Protein AF-A0A395XE67-F1 (afdb_monomer_lite)

pLDDT: mean 71.7, std 18.34, range [22.73, 94.5]

Radius of gyration: 36.81 Å; chains: 1; bounding box: 78×56×107 Å

Structure (mmCIF, N/CA/C/O backbone):
data_AF-A0A395XE67-F1
#
_entry.id   AF-A0A395XE67-F1
#
loop_
_atom_site.group_PDB
_atom_site.id
_atom_site.type_symbol
_atom_site.label_atom_id
_atom_site.label_alt_id
_atom_site.label_comp_id
_atom_site.label_asym_id
_atom_site.label_entity_id
_atom_site.label_seq_id
_atom_site.pdbx_PDB_ins_code
_atom_site.Cartn_x
_atom_site.Cartn_y
_atom_site.Cartn_z
_atom_site.occupancy
_atom_site.B_iso_or_equiv
_atom_site.auth_seq_id
_atom_site.auth_comp_id
_atom_site.auth_asym_id
_atom_site.auth_atom_id
_atom_site.pdbx_PDB_model_num
ATOM 1 N N . MET A 1 1 ? 38.435 -6.590 -16.230 1.00 45.06 1 MET A N 1
ATOM 2 C CA . MET A 1 1 ? 37.850 -7.464 -17.267 1.00 45.06 1 MET A CA 1
ATOM 3 C C . MET A 1 1 ? 38.836 -7.497 -18.420 1.00 45.06 1 MET A C 1
ATOM 5 O O . MET A 1 1 ? 39.313 -6.437 -18.797 1.00 45.06 1 MET A O 1
ATOM 9 N N . SER A 1 2 ? 39.250 -8.684 -18.856 1.00 51.12 2 SER A N 1
ATOM 10 C CA . SER A 1 2 ? 40.269 -8.878 -19.895 1.00 51.12 2 SER A CA 1
ATOM 11 C C . SER A 1 2 ? 39.584 -9.552 -21.072 1.00 51.12 2 SER A C 1
ATOM 13 O O . SER A 1 2 ? 39.486 -10.779 -21.085 1.00 51.12 2 SER A O 1
ATOM 15 N N . ARG A 1 3 ? 39.116 -8.755 -22.029 1.00 69.69 3 ARG A N 1
ATOM 16 C CA . ARG A 1 3 ? 38.586 -9.264 -23.291 1.00 69.69 3 ARG A CA 1
ATOM 17 C C . ARG A 1 3 ? 39.591 -9.066 -24.408 1.00 69.69 3 ARG A C 1
ATOM 19 O O . ARG A 1 3 ? 40.400 -8.139 -24.346 1.00 69.69 3 ARG A O 1
ATOM 26 N N . ARG A 1 4 ? 39.539 -9.929 -25.419 1.00 78.56 4 ARG A N 1
ATOM 27 C CA . ARG A 1 4 ? 40.284 -9.705 -26.662 1.00 78.56 4 ARG A CA 1
ATOM 28 C C . ARG A 1 4 ? 39.710 -8.502 -27.414 1.00 78.56 4 ARG A C 1
ATOM 30 O O . ARG A 1 4 ? 38.536 -8.176 -27.246 1.00 78.56 4 ARG A O 1
ATOM 37 N N . ASN A 1 5 ? 40.526 -7.895 -28.269 1.00 82.69 5 ASN A N 1
ATOM 38 C CA . ASN A 1 5 ? 40.037 -6.879 -29.194 1.00 82.69 5 ASN A CA 1
ATOM 39 C C . ASN A 1 5 ? 39.018 -7.483 -30.173 1.00 82.69 5 ASN A C 1
ATOM 41 O O . ASN A 1 5 ? 39.064 -8.684 -30.470 1.00 82.69 5 ASN A O 1
ATOM 45 N N . MET A 1 6 ? 38.133 -6.635 -30.689 1.00 86.88 6 MET A N 1
ATOM 46 C CA . MET A 1 6 ? 37.218 -7.009 -31.768 1.00 86.88 6 MET A CA 1
ATOM 47 C C . MET A 1 6 ? 37.968 -7.474 -33.029 1.00 86.88 6 MET A C 1
ATOM 49 O O . MET A 1 6 ? 39.047 -6.987 -33.360 1.00 86.88 6 MET A O 1
ATOM 53 N N . GLU A 1 7 ? 37.368 -8.403 -33.765 1.00 86.75 7 GLU A N 1
ATOM 54 C CA . GLU A 1 7 ? 37.865 -8.941 -35.031 1.00 86.75 7 GLU A CA 1
ATOM 55 C C . GLU A 1 7 ? 36.806 -8.807 -36.132 1.00 86.75 7 GLU A C 1
ATOM 57 O O . GLU A 1 7 ? 35.606 -8.748 -35.865 1.00 86.75 7 GLU A O 1
ATOM 62 N N . VAL A 1 8 ? 37.237 -8.781 -37.398 1.00 88.31 8 VAL A N 1
ATOM 63 C CA . VAL A 1 8 ? 36.301 -8.806 -38.532 1.00 88.31 8 VAL A CA 1
ATOM 64 C C . VAL A 1 8 ? 35.478 -10.094 -38.486 1.00 88.31 8 VAL A C 1
ATOM 66 O O . VAL A 1 8 ? 36.027 -11.192 -38.428 1.00 88.31 8 VAL A O 1
ATOM 69 N N . GLY A 1 9 ? 34.157 -9.951 -38.550 1.00 84.31 9 GLY A N 1
ATOM 70 C CA . GLY A 1 9 ? 33.191 -11.038 -38.424 1.00 84.31 9 GLY A CA 1
ATOM 71 C C . GLY A 1 9 ? 32.619 -11.211 -37.017 1.00 84.31 9 GLY A C 1
ATOM 72 O O . GLY A 1 9 ? 31.677 -11.989 -36.860 1.00 84.31 9 GLY A O 1
ATOM 73 N N . ASP A 1 10 ? 33.121 -10.486 -36.013 1.00 87.31 10 ASP A N 1
ATOM 74 C CA . ASP A 1 10 ? 32.510 -10.491 -34.685 1.00 87.31 10 ASP A CA 1
ATOM 75 C C . ASP A 1 10 ? 31.097 -9.907 -34.730 1.00 87.31 10 ASP A C 1
ATOM 77 O O . ASP A 1 10 ? 30.848 -8.862 -35.338 1.00 87.31 10 ASP A O 1
ATOM 81 N N . ILE A 1 11 ? 30.174 -10.587 -34.047 1.00 89.81 11 ILE A N 1
ATOM 82 C CA . ILE A 1 11 ? 28.819 -10.090 -33.821 1.00 89.81 11 ILE A CA 1
ATOM 83 C C . ILE A 1 11 ? 28.829 -9.321 -32.509 1.00 89.81 11 ILE A C 1
ATOM 85 O O . ILE A 1 11 ? 29.231 -9.857 -31.473 1.00 89.81 11 ILE A O 1
ATOM 89 N N . VAL A 1 12 ? 28.370 -8.077 -32.555 1.00 90.25 12 VAL A N 1
ATOM 90 C CA . VAL A 1 12 ? 28.472 -7.150 -31.435 1.00 90.25 12 VAL A CA 1
ATOM 91 C C . VAL A 1 12 ? 27.142 -6.489 -31.120 1.00 90.25 12 VAL A C 1
ATOM 93 O O . VAL A 1 12 ? 26.356 -6.176 -32.013 1.00 90.25 12 VAL A O 1
ATOM 96 N N . VAL A 1 13 ? 26.907 -6.248 -29.836 1.00 91.06 13 VAL A N 1
ATOM 97 C CA . VAL A 1 13 ? 25.896 -5.306 -29.365 1.00 91.06 13 VAL A CA 1
ATOM 98 C C . VAL A 1 13 ? 26.613 -4.040 -28.936 1.00 91.06 13 VAL A C 1
ATOM 100 O O . VAL A 1 13 ? 27.442 -4.072 -28.031 1.00 91.06 13 VAL A O 1
ATOM 103 N N . VAL A 1 14 ? 26.306 -2.942 -29.612 1.00 90.00 14 VAL A N 1
ATOM 104 C CA . VAL A 1 14 ? 26.722 -1.595 -29.239 1.00 90.00 14 VAL A CA 1
ATOM 105 C C . VAL A 1 14 ? 25.641 -1.033 -28.330 1.00 90.00 14 VAL A C 1
ATOM 107 O O . VAL A 1 14 ? 24.500 -0.893 -28.757 1.00 90.00 14 VAL A O 1
ATOM 110 N N . ASP A 1 15 ? 26.007 -0.734 -27.096 1.00 87.50 15 ASP A N 1
ATOM 111 C CA . ASP A 1 15 ? 25.196 -0.075 -26.085 1.00 87.50 15 ASP A CA 1
ATOM 112 C C . ASP A 1 15 ? 25.947 1.167 -25.586 1.00 87.50 15 ASP A C 1
ATOM 114 O O . ASP A 1 15 ? 26.699 1.129 -24.614 1.00 87.50 15 ASP A O 1
ATOM 118 N N . ASP A 1 16 ? 25.771 2.276 -26.298 1.00 81.25 16 ASP A N 1
ATOM 119 C CA . ASP A 1 16 ? 26.315 3.577 -25.917 1.00 81.25 16 ASP A CA 1
ATOM 120 C C . ASP A 1 16 ? 25.182 4.602 -25.727 1.00 81.25 16 ASP A C 1
ATOM 122 O O . ASP A 1 16 ? 24.024 4.371 -26.076 1.00 81.25 16 ASP A O 1
ATOM 126 N N . GLU A 1 17 ? 25.507 5.775 -25.195 1.00 77.25 17 GLU A N 1
ATOM 127 C CA . GLU A 1 17 ? 24.615 6.917 -24.977 1.00 77.25 17 GLU A CA 1
ATOM 128 C C . GLU A 1 17 ? 23.886 7.356 -26.255 1.00 77.25 17 GLU A C 1
ATOM 130 O O . GLU A 1 17 ? 22.791 7.904 -26.182 1.00 77.25 17 GLU A O 1
ATOM 135 N N . ARG A 1 18 ? 24.474 7.101 -27.432 1.00 80.50 18 ARG A N 1
ATOM 136 C CA . ARG A 1 18 ? 23.909 7.488 -28.733 1.00 80.50 18 ARG A CA 1
ATOM 137 C C . ARG A 1 18 ? 23.241 6.349 -29.485 1.00 80.50 18 ARG A C 1
ATOM 139 O O . ARG A 1 18 ? 22.340 6.609 -30.269 1.00 80.50 18 ARG A O 1
ATOM 146 N N . ILE A 1 19 ? 23.689 5.108 -29.315 1.00 86.62 19 ILE A N 1
ATOM 147 C CA . ILE A 1 19 ? 23.273 3.990 -30.168 1.00 86.62 19 ILE A CA 1
ATOM 148 C C . ILE A 1 19 ? 23.062 2.748 -29.310 1.00 86.62 19 ILE A C 1
ATOM 150 O O . ILE A 1 19 ? 23.942 2.370 -28.544 1.00 86.62 19 ILE A O 1
ATOM 154 N N . ASN A 1 20 ? 21.920 2.086 -29.505 1.00 90.38 20 ASN A N 1
ATOM 155 C CA . ASN A 1 20 ? 21.696 0.714 -29.062 1.00 90.38 20 ASN A CA 1
ATOM 156 C C . ASN A 1 20 ? 21.437 -0.170 -30.285 1.00 90.38 20 ASN A C 1
ATOM 158 O O . ASN A 1 20 ? 20.351 -0.118 -30.868 1.00 90.38 20 ASN A O 1
ATOM 162 N N . ALA A 1 21 ? 22.433 -0.943 -30.711 1.00 91.31 21 ALA A N 1
ATOM 163 C CA . ALA A 1 21 ? 22.383 -1.664 -31.976 1.00 91.31 21 ALA A CA 1
ATOM 164 C C . ALA A 1 21 ? 23.072 -3.025 -31.933 1.00 91.31 21 ALA A C 1
ATOM 166 O O . ALA A 1 21 ? 24.126 -3.201 -31.332 1.00 91.31 21 ALA A O 1
ATOM 167 N N . LEU A 1 22 ? 22.497 -3.973 -32.664 1.00 91.31 22 LEU A N 1
ATOM 168 C CA . LEU A 1 22 ? 23.138 -5.217 -33.054 1.00 91.31 22 LEU A CA 1
ATOM 169 C C . LEU A 1 22 ? 23.840 -4.998 -34.393 1.00 91.31 22 LEU A C 1
ATOM 171 O O . LEU A 1 22 ? 23.217 -4.554 -35.362 1.00 91.31 22 LEU A O 1
ATOM 175 N N . GLY A 1 23 ? 25.115 -5.357 -34.470 1.00 91.81 23 GLY A N 1
ATOM 176 C CA . GLY A 1 23 ? 25.904 -5.210 -35.681 1.00 91.81 23 GLY A CA 1
ATOM 177 C C . GLY A 1 23 ? 26.991 -6.260 -35.827 1.00 91.81 23 GLY A C 1
ATOM 178 O O . GLY A 1 23 ? 27.179 -7.127 -34.974 1.00 91.81 23 GLY A O 1
ATOM 179 N N . VAL A 1 24 ? 27.695 -6.181 -36.950 1.00 91.94 24 VAL A N 1
ATOM 180 C CA . VAL A 1 24 ? 28.805 -7.072 -37.289 1.00 91.94 24 VAL A CA 1
ATOM 181 C C . VAL A 1 24 ? 30.003 -6.227 -37.669 1.00 91.94 24 VAL A C 1
ATOM 183 O O . VAL A 1 24 ? 29.876 -5.277 -38.442 1.00 91.94 24 VAL A O 1
ATOM 186 N N . VAL A 1 25 ? 31.168 -6.569 -37.131 1.00 92.19 25 VAL A N 1
ATOM 187 C CA . VAL A 1 25 ? 32.419 -5.889 -37.464 1.00 92.19 25 VAL A CA 1
ATOM 188 C C . VAL A 1 25 ? 32.820 -6.275 -38.885 1.00 92.19 25 VAL A C 1
ATOM 190 O O . VAL A 1 25 ? 33.083 -7.441 -39.173 1.00 92.19 25 VAL A O 1
ATOM 193 N N . THR A 1 26 ? 32.870 -5.309 -39.795 1.00 92.88 26 THR A N 1
ATOM 194 C CA . THR A 1 26 ? 33.192 -5.538 -41.211 1.00 92.88 26 THR A CA 1
ATOM 195 C C . THR A 1 26 ? 34.610 -5.124 -41.572 1.00 92.88 26 THR A C 1
ATOM 197 O O . THR A 1 26 ? 35.145 -5.593 -42.572 1.00 92.88 26 THR A O 1
ATOM 200 N N . GLU A 1 27 ? 35.216 -4.223 -40.798 1.00 93.12 27 GLU A N 1
ATOM 201 C CA . GLU A 1 27 ? 36.515 -3.641 -41.128 1.00 93.12 27 GLU A CA 1
ATOM 202 C C . GLU A 1 27 ? 37.228 -3.100 -39.882 1.00 93.12 27 GLU A C 1
ATOM 204 O O . GLU A 1 27 ? 36.577 -2.686 -38.925 1.00 93.12 27 GLU A O 1
ATOM 209 N N . ILE A 1 28 ? 38.563 -3.068 -39.909 1.00 94.38 28 ILE A N 1
ATOM 210 C CA . ILE A 1 28 ? 39.411 -2.491 -38.857 1.00 94.38 28 ILE A CA 1
ATOM 211 C C . ILE A 1 28 ? 40.388 -1.524 -39.523 1.00 94.38 28 ILE A C 1
ATOM 213 O O . ILE A 1 28 ? 41.004 -1.867 -40.532 1.00 94.38 28 ILE A O 1
ATOM 217 N N . SER A 1 29 ? 40.530 -0.316 -38.983 1.00 91.75 29 SER A N 1
ATOM 218 C CA . SER A 1 29 ? 41.457 0.683 -39.516 1.00 91.75 29 SER A CA 1
ATOM 219 C C . SER A 1 29 ? 41.999 1.593 -38.417 1.00 91.75 29 SER A C 1
ATOM 221 O O . SER A 1 29 ? 41.288 1.973 -37.487 1.00 91.75 29 SER A O 1
ATOM 223 N N . GLY A 1 30 ? 43.274 1.957 -38.535 1.00 89.38 30 GLY A N 1
ATOM 224 C CA . GLY A 1 30 ? 43.915 2.989 -37.723 1.00 89.38 30 GLY A CA 1
ATOM 225 C C . GLY A 1 30 ? 44.144 4.297 -38.488 1.00 89.38 30 GLY A C 1
ATOM 226 O O . GLY A 1 30 ? 44.756 5.211 -37.942 1.00 89.38 30 GLY A O 1
ATOM 227 N N . GLU A 1 31 ? 43.687 4.399 -39.740 1.00 91.31 31 GLU A N 1
ATOM 228 C CA . GLU A 1 31 ? 43.880 5.576 -40.592 1.00 91.31 31 GLU A CA 1
ATOM 229 C C . GLU A 1 31 ? 42.840 6.669 -40.274 1.00 91.31 31 GLU A C 1
ATOM 231 O O . GLU A 1 31 ? 41.664 6.494 -40.606 1.00 91.31 31 GLU A O 1
ATOM 236 N N . PRO A 1 32 ? 43.238 7.831 -39.710 1.00 87.62 32 PRO A N 1
ATOM 237 C CA . PRO A 1 32 ? 42.283 8.840 -39.246 1.00 87.62 32 PRO A CA 1
ATOM 238 C C . PRO A 1 32 ? 41.363 9.379 -40.346 1.00 87.62 32 PRO A C 1
ATOM 240 O O . PRO A 1 32 ? 40.202 9.673 -40.077 1.00 87.62 32 PRO A O 1
ATOM 243 N N . GLY A 1 33 ? 41.867 9.492 -41.581 1.00 85.62 33 GLY A N 1
ATOM 244 C CA . GLY A 1 33 ? 41.098 9.989 -42.726 1.00 85.62 33 GLY A CA 1
ATOM 245 C C . GLY A 1 33 ? 40.020 9.024 -43.221 1.00 85.62 33 GLY A C 1
ATOM 246 O O . GLY A 1 33 ? 39.072 9.455 -43.865 1.00 85.62 33 GLY A O 1
ATO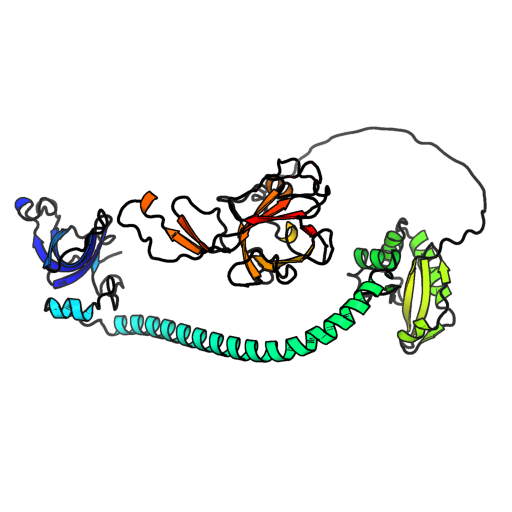M 247 N N . LYS A 1 34 ? 40.144 7.731 -42.904 1.00 89.38 34 LYS A N 1
ATOM 248 C CA . LYS A 1 34 ? 39.183 6.688 -43.281 1.00 89.38 34 LYS A CA 1
ATOM 249 C C . LYS A 1 34 ? 38.134 6.432 -42.199 1.00 89.38 34 LYS A C 1
ATOM 251 O O . LYS A 1 34 ? 37.053 5.940 -42.501 1.00 89.38 34 LYS A O 1
ATOM 256 N N . THR A 1 35 ? 38.474 6.734 -40.948 1.00 88.38 35 THR A N 1
ATOM 257 C CA . THR A 1 35 ? 37.678 6.404 -39.757 1.00 88.38 35 THR A CA 1
ATOM 258 C C . THR A 1 35 ? 37.010 7.624 -39.126 1.00 88.38 35 THR A C 1
ATOM 260 O O . THR A 1 35 ? 36.751 7.603 -37.926 1.00 88.38 35 THR A O 1
ATOM 263 N N . ASP A 1 36 ? 36.885 8.734 -39.854 1.00 84.88 36 ASP A N 1
ATOM 264 C CA . ASP A 1 36 ? 36.385 10.017 -39.334 1.00 84.88 36 ASP A CA 1
ATOM 265 C C . ASP A 1 36 ? 37.077 10.466 -38.026 1.00 84.88 36 ASP A C 1
ATOM 267 O O . ASP A 1 36 ? 36.472 11.037 -37.121 1.00 84.88 36 ASP A O 1
ATOM 271 N N . GLY A 1 37 ? 38.378 10.175 -37.900 1.00 85.44 37 GLY A N 1
ATOM 272 C CA . GLY A 1 37 ? 39.196 10.516 -36.731 1.00 85.44 37 GLY A CA 1
ATOM 273 C C . GLY A 1 37 ? 39.107 9.567 -35.525 1.00 85.44 37 GLY A C 1
ATOM 274 O O . GLY A 1 37 ? 39.816 9.797 -34.543 1.00 85.44 37 GLY A O 1
ATOM 275 N N . VAL A 1 38 ? 38.301 8.500 -35.580 1.00 86.44 38 VAL A N 1
ATOM 276 C CA . VAL A 1 38 ? 38.177 7.508 -34.489 1.00 86.44 38 VAL A CA 1
ATOM 277 C C . VAL A 1 38 ? 39.456 6.671 -34.334 1.00 86.44 38 VAL A C 1
ATOM 279 O O . VAL A 1 38 ? 39.944 6.460 -33.221 1.00 86.44 38 VAL A O 1
ATOM 282 N N . GLY A 1 39 ? 40.022 6.214 -35.452 1.00 88.25 39 GLY A N 1
ATOM 283 C CA . GLY A 1 39 ? 41.260 5.446 -35.521 1.00 88.25 39 GLY A CA 1
ATOM 284 C C . GLY A 1 39 ? 42.493 6.346 -35.587 1.00 88.25 39 GLY A C 1
ATOM 285 O O . GLY A 1 39 ? 42.485 7.414 -36.198 1.00 88.25 39 GLY A O 1
ATOM 286 N N . ASN A 1 40 ? 43.573 5.912 -34.939 1.00 88.06 40 ASN A N 1
ATOM 287 C CA . ASN A 1 40 ? 44.892 6.519 -35.042 1.00 88.06 40 ASN A CA 1
ATOM 288 C C . ASN A 1 40 ? 45.986 5.488 -34.716 1.00 88.06 40 ASN A C 1
ATOM 290 O O . ASN A 1 40 ? 46.384 5.331 -33.557 1.00 88.06 40 ASN A O 1
ATOM 294 N N . GLU A 1 41 ? 46.502 4.825 -35.750 1.00 88.12 41 GLU A N 1
ATOM 295 C CA . GLU A 1 41 ? 47.534 3.786 -35.646 1.00 88.12 41 GLU A CA 1
ATOM 296 C C . GLU A 1 41 ? 48.802 4.303 -34.953 1.00 88.12 41 GLU A C 1
ATOM 298 O O . GLU A 1 41 ? 49.344 3.638 -34.073 1.00 88.12 41 GLU A O 1
ATOM 303 N N . SER A 1 42 ? 49.216 5.543 -35.245 1.00 83.62 42 SER A N 1
ATOM 304 C CA . SER A 1 42 ? 50.392 6.167 -34.615 1.00 83.62 42 SER A CA 1
ATOM 305 C C . SER A 1 42 ? 50.251 6.364 -33.098 1.00 83.62 42 SER A C 1
ATOM 307 O O . SER A 1 42 ? 51.247 6.538 -32.399 1.00 83.62 42 SER A O 1
ATOM 309 N N . LYS A 1 43 ? 49.016 6.315 -32.577 1.00 85.19 43 LYS A N 1
ATOM 310 C CA . LYS A 1 43 ? 48.688 6.359 -31.143 1.00 85.19 43 LYS A CA 1
ATOM 311 C C . LYS A 1 43 ? 48.220 5.002 -30.599 1.00 85.19 43 LYS A C 1
ATOM 313 O O . LYS A 1 43 ? 47.708 4.955 -29.483 1.00 85.19 43 LYS A O 1
ATOM 318 N N . GLY A 1 44 ? 48.341 3.926 -31.381 1.00 83.75 44 GLY A N 1
ATOM 319 C CA . GLY A 1 44 ? 47.861 2.589 -31.023 1.00 83.75 44 GLY A CA 1
ATOM 320 C C . GLY A 1 44 ? 46.336 2.477 -30.908 1.00 83.75 44 GLY A C 1
ATOM 321 O O . GLY A 1 44 ? 45.848 1.563 -30.249 1.00 83.75 44 GLY A O 1
ATOM 322 N N . LYS A 1 45 ? 45.575 3.407 -31.503 1.00 86.69 45 LYS A N 1
ATOM 323 C CA . LYS A 1 45 ? 44.107 3.409 -31.476 1.00 86.69 45 LYS A CA 1
ATOM 324 C C . LYS A 1 45 ? 43.555 2.817 -32.767 1.00 86.69 45 LYS A C 1
ATOM 326 O O . LYS A 1 45 ? 43.793 3.361 -33.842 1.00 86.69 45 LYS A O 1
ATOM 331 N N . TRP A 1 46 ? 42.771 1.755 -32.651 1.00 88.75 46 TRP A N 1
ATOM 332 C CA . TRP A 1 46 ? 42.093 1.115 -33.775 1.00 88.75 46 TRP A CA 1
ATOM 333 C C . TRP A 1 46 ? 40.598 1.422 -33.733 1.00 88.75 46 TRP A C 1
ATOM 335 O O . TRP A 1 46 ? 39.999 1.429 -32.656 1.00 88.75 46 TRP A O 1
ATOM 345 N N . ALA A 1 47 ? 40.015 1.690 -34.898 1.00 91.38 47 ALA A N 1
ATOM 346 C CA . ALA A 1 47 ? 38.577 1.816 -35.080 1.00 91.38 47 ALA A CA 1
ATOM 347 C C . ALA A 1 47 ? 38.036 0.608 -35.844 1.00 91.38 47 ALA A C 1
ATOM 349 O O . ALA A 1 47 ? 38.721 0.026 -36.688 1.00 91.38 47 ALA A O 1
ATOM 350 N N . TYR A 1 48 ? 36.786 0.277 -35.559 1.00 93.94 48 TYR A N 1
ATOM 351 C CA . TYR A 1 48 ? 36.089 -0.900 -36.045 1.00 93.94 48 TYR A CA 1
ATOM 352 C C . TYR A 1 48 ? 34.829 -0.437 -36.757 1.00 93.94 48 TYR A C 1
ATOM 354 O O . TYR A 1 48 ? 33.996 0.256 -36.172 1.00 93.94 48 TYR A O 1
ATOM 362 N N . ARG A 1 49 ? 34.707 -0.781 -38.036 1.00 94.19 49 ARG A N 1
ATOM 363 C CA . ARG A 1 49 ? 33.512 -0.489 -38.819 1.00 94.19 49 ARG A CA 1
ATOM 364 C C . ARG A 1 49 ? 32.474 -1.539 -38.489 1.00 94.19 49 ARG A C 1
ATOM 366 O O . ARG A 1 49 ? 32.709 -2.724 -38.720 1.00 94.19 49 ARG A O 1
ATOM 373 N N . ILE A 1 50 ? 31.349 -1.105 -37.950 1.00 93.19 50 ILE A N 1
ATOM 374 C CA . ILE A 1 50 ? 30.242 -1.973 -37.574 1.00 93.19 50 ILE A CA 1
ATOM 375 C C . ILE A 1 50 ? 29.106 -1.726 -38.552 1.00 93.19 50 ILE A C 1
ATOM 377 O O . ILE A 1 50 ? 28.638 -0.597 -38.673 1.00 93.19 50 ILE A O 1
ATOM 381 N N . ARG A 1 51 ? 28.668 -2.788 -39.233 1.00 92.56 51 ARG A N 1
ATOM 382 C CA . ARG A 1 51 ? 27.440 -2.792 -40.026 1.00 92.56 51 ARG A CA 1
ATOM 383 C C . ARG A 1 51 ? 26.273 -3.188 -39.140 1.00 92.56 51 ARG A C 1
ATOM 385 O O . ARG A 1 51 ? 26.259 -4.296 -38.600 1.00 92.56 51 ARG A O 1
ATOM 392 N N . PHE A 1 52 ? 25.291 -2.312 -39.012 1.00 92.19 52 PHE A N 1
ATOM 393 C CA . PHE A 1 52 ? 24.123 -2.536 -38.180 1.00 92.19 52 PHE A CA 1
ATOM 394 C C . PHE A 1 52 ? 23.119 -3.461 -38.867 1.00 92.19 52 PHE A C 1
ATOM 396 O O . PHE A 1 52 ? 22.755 -3.293 -40.030 1.00 92.19 52 PHE A O 1
ATOM 403 N N . LEU A 1 53 ? 22.665 -4.460 -38.117 1.00 88.94 53 LEU A N 1
ATOM 404 C CA . LEU A 1 53 ? 21.586 -5.366 -38.509 1.00 88.94 53 LEU A CA 1
ATOM 405 C C . LEU A 1 53 ? 20.237 -4.832 -38.021 1.00 88.94 53 LEU A C 1
ATOM 407 O O . LEU A 1 53 ? 19.210 -4.967 -38.682 1.00 88.94 53 LEU A O 1
ATOM 411 N N . CYS A 1 54 ? 20.239 -4.226 -36.842 1.00 86.69 54 CYS A N 1
ATOM 412 C CA . CYS A 1 54 ? 19.117 -3.474 -36.307 1.00 86.69 54 CYS A CA 1
ATOM 413 C C . CYS A 1 54 ? 19.607 -2.631 -35.137 1.00 86.69 54 CYS A C 1
ATOM 415 O O . CYS A 1 54 ? 20.458 -3.072 -34.364 1.00 86.69 54 CYS A O 1
ATOM 417 N N . GLY A 1 55 ? 19.027 -1.459 -34.947 1.00 87.81 55 GLY A N 1
ATOM 418 C CA . GLY A 1 55 ? 19.341 -0.638 -33.794 1.00 87.81 55 GLY A CA 1
ATOM 419 C C . GLY A 1 55 ? 18.430 0.562 -33.697 1.00 87.81 55 GLY A C 1
ATOM 420 O O . GLY A 1 55 ? 17.575 0.774 -34.553 1.00 87.81 55 GLY A O 1
ATOM 421 N N . ILE A 1 56 ? 18.641 1.338 -32.650 1.00 85.38 56 ILE A N 1
ATOM 422 C CA . ILE A 1 56 ? 18.025 2.640 -32.452 1.00 85.38 56 ILE A CA 1
ATOM 423 C C . ILE A 1 56 ? 19.119 3.654 -32.150 1.00 85.38 56 ILE A C 1
ATOM 425 O O . ILE A 1 56 ? 20.067 3.368 -31.411 1.00 85.38 56 ILE A O 1
ATOM 429 N N . ASN A 1 57 ? 18.972 4.843 -32.710 1.00 81.12 57 ASN A N 1
ATOM 430 C CA . ASN A 1 57 ? 19.641 6.022 -32.207 1.00 81.12 57 ASN A CA 1
ATOM 431 C C . ASN A 1 57 ? 18.880 6.482 -30.954 1.00 81.12 57 ASN A C 1
ATOM 433 O O . ASN A 1 57 ? 17.669 6.679 -30.977 1.00 81.12 57 ASN A O 1
ATOM 437 N N . ARG A 1 58 ? 19.580 6.582 -29.826 1.00 79.31 58 ARG A N 1
ATOM 438 C CA . ARG A 1 58 ? 18.998 6.953 -28.529 1.00 79.31 58 ARG A CA 1
ATOM 439 C C . ARG A 1 58 ? 18.705 8.443 -28.408 1.00 79.31 58 ARG A C 1
ATOM 441 O O . ARG A 1 58 ? 17.934 8.823 -27.538 1.00 79.31 58 ARG A O 1
ATOM 448 N N . VAL A 1 59 ? 19.321 9.270 -29.252 1.00 75.88 59 VAL A N 1
ATOM 449 C CA . VAL A 1 59 ? 19.164 10.729 -29.204 1.00 75.88 59 VAL A CA 1
ATOM 450 C C . VAL A 1 59 ? 17.817 11.163 -29.778 1.00 75.88 59 VAL A C 1
ATOM 452 O O . VAL A 1 59 ? 17.221 12.102 -29.271 1.00 75.88 59 VAL A O 1
ATOM 455 N N . ASP A 1 60 ? 17.350 10.493 -30.828 1.00 75.88 60 ASP A N 1
ATOM 456 C CA . ASP A 1 60 ? 16.136 10.852 -31.571 1.00 75.88 60 ASP A CA 1
ATOM 457 C C . ASP A 1 60 ? 15.135 9.688 -31.697 1.00 75.88 60 ASP A C 1
ATOM 459 O O . ASP A 1 60 ? 14.079 9.837 -32.308 1.00 75.88 60 ASP A O 1
ATOM 463 N N . GLY A 1 61 ? 15.456 8.515 -31.141 1.00 75.62 61 GLY A N 1
ATOM 464 C CA . GLY A 1 61 ? 14.623 7.315 -31.219 1.00 75.62 61 GLY A CA 1
ATOM 465 C C . GLY A 1 61 ? 14.576 6.663 -32.600 1.00 75.62 61 GLY A C 1
ATOM 466 O O . GLY A 1 61 ? 13.866 5.670 -32.775 1.00 75.62 61 GLY A O 1
ATOM 467 N N . ALA A 1 62 ? 15.300 7.195 -33.590 1.00 79.88 62 ALA A N 1
ATOM 468 C CA . ALA A 1 62 ? 15.210 6.721 -34.960 1.00 79.88 62 ALA A CA 1
ATOM 469 C C . ALA A 1 62 ? 15.776 5.302 -35.081 1.00 79.88 62 ALA A C 1
ATOM 471 O O . ALA A 1 62 ? 16.857 4.990 -34.573 1.00 79.88 62 ALA A O 1
ATOM 472 N N . LEU A 1 63 ? 15.056 4.430 -35.791 1.00 80.94 63 LEU A N 1
ATOM 473 C CA . LEU A 1 63 ? 15.576 3.112 -36.138 1.00 80.94 63 LEU A CA 1
ATOM 474 C C . LEU A 1 63 ? 16.799 3.276 -37.037 1.00 80.94 63 LEU A C 1
ATOM 476 O O . LEU A 1 63 ? 16.732 3.954 -38.059 1.00 80.94 63 LEU A O 1
ATOM 480 N N . LEU A 1 64 ? 17.888 2.604 -36.674 1.00 81.69 64 LEU A N 1
ATOM 481 C CA . LEU A 1 64 ? 19.062 2.489 -37.522 1.00 81.69 64 LEU A CA 1
ATOM 482 C C . LEU A 1 64 ? 18.727 1.553 -38.691 1.00 81.69 64 LEU A C 1
AT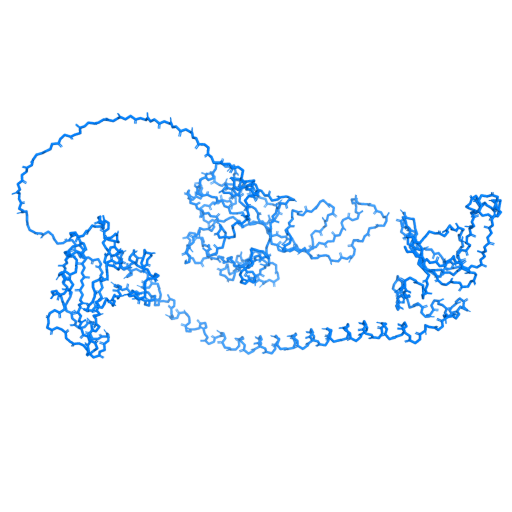OM 484 O O . LEU A 1 64 ? 18.383 0.384 -38.449 1.00 81.69 64 LEU A O 1
ATOM 488 N N . PRO A 1 65 ? 18.790 2.045 -39.940 1.00 76.75 65 PRO A N 1
ATOM 489 C CA . PRO A 1 65 ? 18.568 1.232 -41.121 1.00 76.75 65 PRO A CA 1
ATOM 490 C C . PRO A 1 65 ? 19.454 -0.013 -41.130 1.00 76.75 65 PRO A C 1
ATOM 492 O O . PRO A 1 65 ? 20.623 0.003 -40.743 1.00 76.75 65 PRO A O 1
ATOM 495 N N . TYR A 1 66 ? 18.888 -1.116 -41.614 1.00 81.94 66 TYR A N 1
ATOM 496 C CA . TYR A 1 66 ? 19.671 -2.314 -41.885 1.00 81.94 66 TYR A CA 1
ATOM 497 C C . TYR A 1 66 ? 20.747 -1.999 -42.930 1.00 81.94 66 TYR A C 1
ATOM 499 O O . TYR A 1 66 ? 20.430 -1.527 -44.023 1.00 81.94 66 TYR A O 1
ATOM 507 N N . GLY A 1 67 ? 21.998 -2.330 -42.619 1.00 82.12 67 GLY A N 1
ATOM 508 C CA . GLY A 1 67 ? 23.135 -2.112 -43.507 1.00 82.12 67 GLY A CA 1
ATOM 509 C C . GLY A 1 67 ? 23.858 -0.783 -43.305 1.00 82.12 67 GLY A C 1
ATOM 510 O O . GLY A 1 67 ? 24.901 -0.604 -43.930 1.00 82.12 67 GLY A O 1
ATOM 511 N N . ASP A 1 68 ? 23.369 0.098 -42.427 1.00 87.38 68 ASP A N 1
ATOM 512 C CA . ASP A 1 68 ? 24.105 1.300 -42.037 1.00 87.38 68 ASP A CA 1
ATOM 513 C C . ASP A 1 68 ? 25.416 0.932 -41.344 1.00 87.38 68 ASP A C 1
ATOM 515 O O . ASP A 1 68 ? 25.522 -0.096 -40.672 1.00 87.38 68 ASP A O 1
ATOM 519 N N . GLU A 1 69 ? 26.431 1.773 -41.516 1.00 90.69 69 GLU A N 1
ATOM 520 C CA . GLU A 1 69 ? 27.786 1.494 -41.053 1.00 90.69 69 GLU A CA 1
ATOM 521 C C . GLU A 1 69 ? 28.355 2.678 -40.275 1.00 90.69 69 GLU A C 1
ATOM 523 O O . GLU A 1 69 ? 28.227 3.827 -40.692 1.00 90.69 69 GLU A O 1
ATOM 528 N N . ALA A 1 70 ? 29.026 2.390 -39.160 1.00 89.75 70 ALA A N 1
ATOM 529 C CA . ALA A 1 70 ? 29.713 3.398 -38.357 1.00 89.75 70 ALA A CA 1
ATOM 530 C C . ALA A 1 70 ? 31.080 2.903 -37.880 1.00 89.75 70 ALA A C 1
ATOM 532 O O . ALA A 1 70 ? 31.255 1.721 -37.578 1.00 89.75 70 ALA A O 1
ATOM 533 N N . TRP A 1 71 ? 32.045 3.819 -37.786 1.00 92.50 71 TRP A N 1
ATOM 534 C CA . TRP A 1 71 ? 33.336 3.568 -37.151 1.00 92.50 71 TRP A CA 1
ATOM 535 C C . TRP A 1 71 ? 33.237 3.806 -35.648 1.00 92.50 71 TRP A C 1
ATOM 537 O O . TRP A 1 71 ? 32.913 4.909 -35.216 1.00 92.50 71 TRP A O 1
ATOM 547 N N . LEU A 1 72 ? 33.548 2.784 -34.855 1.00 90.62 72 LEU A N 1
ATOM 548 C CA . LEU A 1 72 ? 33.514 2.842 -33.395 1.00 90.62 72 LEU A CA 1
ATOM 549 C C . LEU A 1 72 ? 34.845 2.373 -32.801 1.00 90.62 72 LEU A C 1
ATOM 551 O O . LEU A 1 72 ? 35.573 1.579 -33.398 1.00 90.62 72 LEU A O 1
ATOM 555 N N . ASN A 1 73 ? 35.193 2.892 -31.628 1.00 89.19 73 ASN A N 1
ATOM 556 C CA . ASN A 1 73 ? 36.330 2.414 -30.850 1.00 89.19 73 ASN A CA 1
ATOM 557 C C . ASN A 1 73 ? 35.960 1.138 -30.089 1.00 89.19 73 ASN A C 1
ATOM 559 O O . ASN A 1 73 ? 34.804 0.922 -29.745 1.00 89.19 73 ASN A O 1
ATOM 563 N N . ASP A 1 74 ? 36.957 0.321 -29.769 1.00 84.19 74 ASP A N 1
ATOM 564 C CA . ASP A 1 74 ? 36.764 -0.837 -28.899 1.00 84.19 74 ASP A CA 1
ATOM 565 C C . ASP A 1 74 ? 36.681 -0.406 -27.432 1.00 84.19 74 ASP A C 1
ATOM 567 O O . ASP A 1 74 ? 37.697 -0.260 -26.752 1.00 84.19 74 ASP A O 1
ATOM 571 N N . ASP A 1 75 ? 35.456 -0.135 -26.974 1.00 85.12 75 ASP A N 1
ATOM 572 C CA . ASP A 1 75 ? 35.144 0.133 -25.572 1.00 85.12 75 ASP A CA 1
ATOM 573 C C . ASP A 1 75 ? 34.401 -1.067 -24.950 1.00 85.12 75 ASP A C 1
ATOM 575 O O . ASP A 1 75 ? 33.231 -1.299 -25.271 1.00 85.12 75 ASP A O 1
ATOM 579 N N . PRO A 1 76 ? 35.038 -1.829 -24.040 1.00 77.56 76 PRO A N 1
ATOM 580 C CA . PRO A 1 76 ? 34.422 -2.975 -23.367 1.00 77.56 76 PRO A CA 1
ATOM 581 C C . PRO A 1 76 ? 33.187 -2.645 -22.522 1.00 77.56 76 PRO A C 1
ATOM 583 O O . PRO A 1 76 ? 32.425 -3.552 -22.193 1.00 77.56 76 PRO A O 1
ATOM 586 N N . TRP A 1 77 ? 32.990 -1.379 -22.147 1.00 81.25 77 TRP A N 1
ATOM 587 C CA . TRP A 1 77 ? 31.820 -0.948 -21.379 1.00 81.25 77 TRP A CA 1
ATOM 588 C C . TRP A 1 77 ? 30.611 -0.643 -22.256 1.00 81.25 77 TRP A C 1
ATOM 590 O O . TRP A 1 77 ? 29.494 -0.650 -21.753 1.00 81.25 77 TRP A O 1
ATOM 600 N N . ARG A 1 78 ? 30.844 -0.372 -23.544 1.00 83.62 78 ARG A N 1
ATOM 601 C CA . ARG A 1 78 ? 29.821 0.083 -24.498 1.00 83.62 78 ARG A CA 1
ATOM 602 C C . ARG A 1 78 ? 29.594 -0.895 -25.638 1.00 83.62 78 ARG A C 1
ATOM 604 O O . ARG A 1 78 ? 28.642 -0.764 -26.391 1.00 83.62 78 ARG A O 1
ATOM 611 N N . ILE A 1 79 ? 30.490 -1.853 -25.832 1.00 87.38 79 ILE A N 1
ATOM 612 C CA . ILE A 1 79 ? 30.393 -2.831 -26.908 1.00 87.38 79 ILE A CA 1
ATOM 613 C C . ILE A 1 79 ? 30.533 -4.207 -26.292 1.00 87.38 79 ILE A C 1
ATOM 615 O O . ILE A 1 79 ? 31.507 -4.475 -25.597 1.00 87.38 79 ILE A O 1
ATOM 619 N N . HIS A 1 80 ? 29.613 -5.110 -26.597 1.00 86.88 80 HIS A N 1
ATOM 620 C CA . HIS A 1 80 ? 29.629 -6.494 -26.142 1.00 86.88 80 HIS A CA 1
ATOM 621 C C . HIS A 1 80 ? 29.765 -7.435 -27.337 1.00 86.88 80 HIS A C 1
ATOM 623 O O . HIS A 1 80 ? 28.986 -7.342 -28.280 1.00 86.88 80 HIS A O 1
ATOM 629 N N . VAL A 1 81 ? 30.740 -8.344 -27.301 1.00 85.44 81 VAL A N 1
ATOM 630 C CA . VAL A 1 81 ? 30.993 -9.319 -28.375 1.00 85.44 81 VAL A CA 1
ATOM 631 C C . VAL A 1 81 ? 30.307 -10.639 -28.023 1.00 85.44 81 VAL A C 1
ATOM 633 O O . VAL A 1 81 ? 30.450 -11.135 -26.905 1.00 85.44 81 VAL A O 1
ATOM 636 N N . ASP A 1 82 ? 29.546 -11.216 -28.955 1.00 82.75 82 ASP A N 1
ATOM 637 C CA . ASP A 1 82 ? 28.876 -12.504 -28.741 1.00 82.75 82 ASP A CA 1
ATOM 638 C C . ASP A 1 82 ? 29.888 -13.618 -28.441 1.00 82.75 82 ASP A C 1
ATOM 640 O O . ASP A 1 82 ? 30.790 -13.888 -29.233 1.00 82.75 82 ASP A O 1
ATOM 644 N N . GLY A 1 83 ? 29.712 -14.296 -27.304 1.00 71.00 83 GLY A N 1
ATOM 645 C CA . GLY A 1 83 ? 30.568 -15.403 -26.876 1.00 71.00 83 GLY A CA 1
ATOM 646 C C . GLY A 1 83 ? 31.815 -14.989 -26.089 1.00 71.00 83 GLY A C 1
ATOM 647 O O . GLY A 1 83 ? 32.528 -15.874 -25.614 1.00 71.00 83 GLY A O 1
ATOM 648 N N . GLU A 1 84 ? 32.047 -13.690 -25.892 1.00 74.69 84 GLU A N 1
ATOM 649 C CA . GLU A 1 84 ? 33.126 -13.133 -25.063 1.00 74.69 84 GLU A CA 1
ATOM 650 C C . GLU A 1 84 ? 32.565 -12.556 -23.752 1.00 74.69 84 GLU A C 1
ATOM 652 O O . GLU A 1 84 ? 31.381 -12.244 -23.657 1.00 74.69 84 GLU A O 1
ATOM 657 N N . ASP A 1 85 ? 33.391 -12.443 -22.707 1.00 63.62 85 ASP A N 1
ATOM 658 C CA . ASP A 1 85 ? 33.020 -11.871 -21.392 1.00 63.62 85 ASP A CA 1
ATOM 659 C C . ASP A 1 85 ? 31.747 -12.457 -20.737 1.00 63.62 85 ASP A C 1
ATOM 661 O O . ASP A 1 85 ? 31.098 -11.828 -19.902 1.00 63.62 85 ASP A O 1
ATOM 665 N N . GLY A 1 86 ? 31.354 -13.681 -21.107 1.00 64.56 86 GLY A N 1
ATOM 666 C CA . GLY A 1 86 ? 30.098 -14.289 -20.651 1.00 64.56 86 GLY A CA 1
ATOM 667 C C . GLY A 1 86 ? 28.838 -13.649 -21.250 1.00 64.56 86 GLY A C 1
ATOM 668 O O . GLY A 1 86 ? 27.725 -14.014 -20.855 1.00 64.56 86 GLY A O 1
ATOM 669 N N . PHE A 1 87 ? 28.999 -12.733 -22.207 1.00 70.69 87 PHE A N 1
ATOM 670 C CA . PHE A 1 87 ? 27.925 -12.170 -23.002 1.00 70.69 87 PHE A CA 1
ATOM 671 C C . PHE A 1 87 ? 27.503 -13.159 -24.090 1.00 70.69 87 PHE A C 1
ATOM 673 O O . PHE A 1 87 ? 28.312 -13.749 -24.804 1.00 70.69 87 PHE A O 1
ATOM 680 N N . SER A 1 88 ? 26.196 -13.347 -24.215 1.00 77.06 88 SER A N 1
ATOM 681 C CA . SER A 1 88 ? 25.594 -14.146 -25.274 1.00 77.06 88 SER A CA 1
ATOM 682 C C . SER A 1 88 ? 24.427 -13.371 -25.844 1.00 77.06 88 SER A C 1
ATOM 684 O O . SER A 1 88 ? 23.608 -12.868 -25.068 1.00 77.06 88 SER A O 1
ATOM 686 N N . LEU A 1 89 ? 24.311 -13.343 -27.167 1.00 77.94 89 LEU A N 1
ATOM 687 C CA . LEU A 1 89 ? 23.201 -12.664 -27.823 1.00 77.94 89 LEU A CA 1
ATOM 688 C C . LEU A 1 89 ? 21.839 -13.150 -27.305 1.00 77.94 89 LEU A C 1
ATOM 690 O O . LEU A 1 89 ? 21.655 -14.360 -27.095 1.00 77.94 89 LEU A O 1
ATOM 694 N N . PRO A 1 90 ? 20.877 -12.229 -27.122 1.00 74.38 90 PRO A N 1
ATOM 695 C CA . PRO A 1 90 ? 19.507 -12.588 -26.789 1.00 74.38 90 PRO A CA 1
ATOM 696 C C . PRO A 1 90 ? 18.827 -13.312 -27.964 1.00 74.38 90 PRO A C 1
ATOM 698 O O . PRO A 1 90 ? 19.276 -13.245 -29.104 1.00 74.38 90 PRO A O 1
ATOM 701 N N . GLU A 1 91 ? 17.714 -14.005 -27.698 1.00 71.62 91 GLU A N 1
ATOM 702 C CA . GLU A 1 91 ? 16.904 -14.637 -28.760 1.00 71.62 91 GLU A CA 1
ATOM 703 C C . GLU A 1 91 ? 16.239 -13.591 -29.668 1.00 71.62 91 GLU A C 1
ATOM 705 O O . GLU A 1 91 ? 16.079 -13.806 -30.871 1.00 71.62 91 GLU A O 1
ATOM 710 N N . SER A 1 92 ? 15.901 -12.436 -29.093 1.00 75.50 92 SER A N 1
ATOM 711 C CA . SER A 1 92 ? 15.336 -11.287 -29.789 1.00 75.50 92 SER A CA 1
ATOM 712 C C . SER A 1 92 ? 16.054 -9.999 -29.396 1.00 75.50 92 SER A C 1
ATOM 714 O O . SER A 1 92 ? 16.335 -9.793 -28.215 1.00 75.50 92 SER A O 1
ATOM 716 N N . PHE A 1 93 ? 16.278 -9.110 -30.358 1.00 79.12 93 PHE A N 1
ATOM 717 C CA . PHE A 1 93 ? 16.823 -7.771 -30.149 1.00 79.12 93 PHE A CA 1
ATOM 718 C C . PHE A 1 93 ? 15.857 -6.751 -30.759 1.00 79.12 93 PHE A C 1
ATOM 720 O O . PHE A 1 93 ? 15.462 -6.904 -31.915 1.00 79.12 93 PHE A O 1
ATOM 727 N N . LEU A 1 94 ? 15.413 -5.767 -29.965 1.00 79.56 94 LEU A N 1
ATOM 728 C CA . LEU A 1 94 ? 14.373 -4.796 -30.352 1.00 79.56 94 LEU A CA 1
ATOM 729 C C . LEU A 1 94 ? 13.128 -5.468 -30.978 1.00 79.56 94 LEU A C 1
ATOM 731 O O . LEU A 1 94 ? 12.630 -5.062 -32.023 1.00 79.56 94 LEU A O 1
ATOM 735 N N . GLY A 1 95 ? 12.670 -6.571 -30.373 1.00 73.75 95 GLY A N 1
ATOM 736 C CA . GLY A 1 95 ? 11.499 -7.330 -30.833 1.00 73.75 95 GLY A CA 1
ATOM 737 C C . GLY A 1 95 ? 11.713 -8.205 -32.079 1.00 73.75 95 GLY A C 1
ATOM 738 O O . GLY A 1 95 ? 10.811 -8.956 -32.444 1.00 73.75 95 GLY A O 1
ATOM 739 N N . ARG A 1 96 ? 12.892 -8.177 -32.718 1.00 73.31 96 ARG A N 1
ATOM 740 C CA . ARG A 1 96 ? 13.215 -9.009 -33.891 1.00 73.31 96 ARG A CA 1
ATOM 741 C C . ARG A 1 96 ? 14.065 -10.218 -33.508 1.00 73.31 96 ARG A C 1
ATOM 743 O O . ARG A 1 96 ? 14.955 -10.108 -32.671 1.00 73.31 96 ARG A O 1
ATOM 750 N N . ASN A 1 97 ? 13.811 -11.372 -34.127 1.00 77.75 97 ASN A N 1
ATOM 751 C CA . ASN A 1 97 ? 14.583 -12.592 -33.883 1.00 77.75 97 ASN A CA 1
ATOM 752 C C . ASN A 1 97 ? 16.031 -12.423 -34.374 1.00 77.75 97 ASN A C 1
ATOM 754 O O . ASN A 1 97 ? 16.267 -12.117 -35.544 1.00 77.75 97 ASN A O 1
ATOM 758 N N . VAL A 1 98 ? 17.001 -12.643 -33.485 1.00 80.56 98 VAL A N 1
ATOM 759 C CA . VAL A 1 98 ? 18.429 -12.457 -33.792 1.00 80.56 98 VAL A CA 1
ATOM 760 C C . VAL A 1 98 ? 18.925 -13.460 -34.835 1.00 80.56 98 VAL A C 1
ATOM 762 O O . VAL A 1 98 ? 19.749 -13.114 -35.674 1.00 80.56 98 VAL A O 1
ATOM 765 N N . THR A 1 99 ? 18.391 -14.682 -34.845 1.00 79.12 99 THR A N 1
ATOM 766 C CA . THR A 1 99 ? 18.762 -15.711 -35.832 1.00 79.12 99 THR A CA 1
ATOM 767 C C . THR A 1 99 ? 18.377 -15.279 -37.243 1.00 79.12 99 THR A C 1
ATOM 769 O O . THR A 1 99 ? 19.174 -15.423 -38.166 1.00 79.12 99 THR A O 1
ATOM 772 N N . ASP A 1 100 ? 17.191 -14.690 -37.400 1.00 77.62 100 ASP A N 1
ATOM 773 C CA . ASP A 1 100 ? 16.708 -14.210 -38.696 1.00 77.62 100 ASP A CA 1
ATOM 774 C C . ASP A 1 100 ? 17.517 -12.999 -39.178 1.00 77.62 100 ASP A C 1
ATOM 776 O O . ASP A 1 100 ? 17.846 -12.906 -40.358 1.00 77.62 100 ASP A O 1
ATOM 780 N N . LEU A 1 101 ? 17.895 -12.097 -38.266 1.00 83.00 101 LEU A N 1
ATOM 781 C CA . LEU A 1 101 ? 18.748 -10.938 -38.563 1.00 83.00 101 LEU A CA 1
ATOM 782 C C . LEU A 1 101 ? 20.155 -11.349 -39.027 1.00 83.00 101 LEU A C 1
ATOM 784 O O . LEU A 1 101 ? 20.701 -10.784 -39.978 1.00 83.00 101 LEU A O 1
ATOM 788 N N . LEU A 1 102 ? 20.737 -12.359 -38.379 1.00 83.56 102 LEU A N 1
ATOM 789 C CA . LEU A 1 102 ? 22.033 -12.920 -38.763 1.00 83.56 102 LEU A CA 1
ATOM 790 C C . LEU A 1 102 ? 21.948 -13.681 -40.094 1.00 83.56 102 LEU A C 1
ATOM 792 O O . LEU A 1 102 ? 22.811 -13.527 -40.958 1.00 83.56 102 LEU A O 1
ATOM 796 N N . ALA A 1 103 ? 20.868 -14.435 -40.314 1.00 78.06 103 ALA A N 1
ATOM 797 C CA . ALA A 1 103 ? 20.628 -15.123 -41.579 1.00 78.06 103 ALA A CA 1
ATOM 798 C C . ALA A 1 103 ? 20.449 -14.137 -42.748 1.00 78.06 103 ALA A C 1
ATOM 800 O O . ALA A 1 103 ? 21.024 -14.348 -43.815 1.00 78.06 103 ALA A O 1
ATOM 801 N N . GLN A 1 104 ? 19.719 -13.035 -42.540 1.00 78.31 104 GLN A N 1
ATOM 802 C CA . GLN A 1 104 ? 19.528 -11.967 -43.535 1.00 78.31 104 GLN A CA 1
ATOM 803 C C . GLN A 1 104 ? 20.840 -11.272 -43.930 1.00 78.31 104 GLN A C 1
ATOM 805 O O . GLN A 1 104 ? 20.964 -10.800 -45.059 1.00 78.31 104 GLN A O 1
ATOM 810 N N . SER A 1 105 ? 21.830 -11.255 -43.034 1.00 72.56 105 SER A N 1
ATOM 811 C CA . SER A 1 105 ? 23.158 -10.677 -43.277 1.00 72.56 105 SER A CA 1
ATOM 812 C C . SER A 1 105 ? 24.209 -11.674 -43.752 1.00 72.56 105 SER A C 1
ATOM 814 O O . SER A 1 105 ? 25.338 -11.275 -44.036 1.00 72.56 105 SER A O 1
ATOM 816 N N . GLY A 1 106 ? 23.851 -12.955 -43.886 1.00 73.31 106 GLY A N 1
ATOM 817 C CA . GLY A 1 106 ? 24.778 -14.008 -44.300 1.00 73.31 106 GLY A CA 1
ATOM 818 C C . GLY A 1 106 ? 25.850 -14.327 -43.253 1.00 73.31 106 GLY A C 1
ATOM 819 O O . GLY A 1 106 ? 26.870 -14.928 -43.592 1.00 73.31 106 GLY A O 1
ATOM 820 N N . VAL A 1 107 ? 25.639 -13.936 -41.993 1.00 75.06 107 VAL A N 1
ATOM 821 C CA . VAL A 1 107 ? 26.603 -14.118 -40.903 1.00 75.06 107 VAL A CA 1
ATOM 822 C C . VAL A 1 107 ? 26.245 -15.367 -40.108 1.00 75.06 107 VAL A C 1
ATOM 824 O O . VAL A 1 107 ? 25.157 -15.482 -39.546 1.00 75.06 107 VAL A O 1
ATOM 827 N N . GLN A 1 108 ? 27.167 -16.329 -40.054 1.00 66.31 108 GLN A N 1
ATOM 828 C CA . GLN A 1 108 ? 26.999 -17.525 -39.232 1.00 66.31 108 GLN A CA 1
ATOM 829 C C . GLN A 1 108 ? 27.571 -17.299 -37.836 1.00 66.31 108 GLN A C 1
ATOM 831 O O . GLN A 1 108 ? 28.737 -16.942 -37.674 1.00 66.31 108 GLN A O 1
ATOM 836 N N . ARG A 1 109 ? 26.748 -17.550 -36.814 1.00 67.81 109 ARG A N 1
ATOM 837 C CA . ARG A 1 109 ? 27.169 -17.486 -35.414 1.00 67.81 109 ARG A CA 1
ATOM 838 C C . ARG A 1 109 ? 28.257 -18.528 -35.144 1.00 67.81 109 ARG A C 1
ATOM 840 O O . ARG A 1 109 ? 28.072 -19.710 -35.439 1.00 67.81 109 ARG A O 1
ATOM 847 N N . LYS A 1 110 ? 29.364 -18.111 -34.528 1.00 59.72 110 LYS A N 1
ATOM 848 C CA . LYS A 1 110 ? 30.400 -19.028 -34.033 1.00 59.72 110 LYS A CA 1
ATOM 849 C C . LYS A 1 110 ? 29.769 -19.942 -32.974 1.00 59.72 110 LYS A C 1
ATOM 851 O O . LYS A 1 110 ? 29.110 -19.463 -32.053 1.00 59.72 110 LYS A O 1
ATOM 856 N N . ALA A 1 111 ? 29.895 -21.259 -33.132 1.00 52.31 111 ALA A N 1
ATOM 857 C CA . ALA A 1 111 ? 29.289 -22.206 -32.199 1.00 52.31 111 ALA A CA 1
ATOM 858 C C . ALA A 1 111 ? 29.852 -21.991 -30.780 1.00 52.31 111 ALA A C 1
ATOM 860 O O . ALA A 1 111 ? 31.068 -22.007 -30.592 1.00 52.31 111 ALA A O 1
ATOM 861 N N . LEU A 1 112 ? 28.966 -21.789 -29.797 1.00 52.62 112 LEU A N 1
ATOM 862 C CA . LEU A 1 112 ? 29.326 -21.680 -28.378 1.00 52.62 112 LEU A CA 1
ATOM 863 C C . LEU A 1 112 ? 30.083 -22.938 -27.937 1.00 52.62 112 LEU A C 1
ATOM 865 O O . LEU A 1 112 ? 29.698 -24.055 -28.300 1.00 52.62 112 LEU A O 1
ATOM 869 N N . SER A 1 113 ? 31.130 -22.773 -27.126 1.00 53.41 113 SER A N 1
ATOM 870 C CA . SER A 1 113 ? 31.859 -23.922 -26.587 1.00 53.41 113 SER A CA 1
ATOM 871 C C . SER A 1 113 ? 30.939 -24.780 -25.691 1.00 53.41 113 SER A C 1
ATOM 873 O O . SER A 1 113 ? 29.956 -24.272 -25.133 1.00 53.41 113 SER A O 1
ATOM 875 N N . PRO A 1 114 ? 31.222 -26.084 -25.513 1.00 50.06 114 PRO A N 1
ATOM 876 C CA . PRO A 1 114 ? 30.395 -26.977 -24.692 1.00 50.06 114 PRO A CA 1
ATOM 877 C C . PRO A 1 114 ? 30.168 -26.467 -23.255 1.00 50.06 114 PRO A C 1
ATOM 879 O O . PRO A 1 114 ? 29.089 -26.655 -22.690 1.00 50.06 114 PRO A O 1
ATOM 882 N N . GLU A 1 115 ? 31.150 -25.767 -22.682 1.00 53.66 115 GLU A N 1
ATOM 883 C CA . GLU A 1 115 ? 31.068 -25.164 -21.345 1.00 53.66 115 GLU A CA 1
ATOM 884 C C . GLU A 1 115 ? 30.113 -23.960 -21.3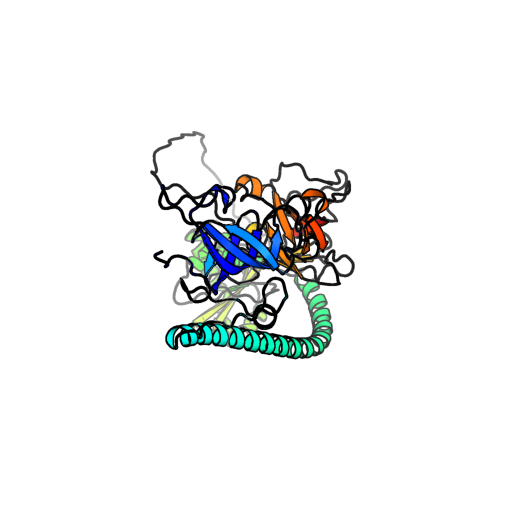02 1.00 53.66 115 GLU A C 1
ATOM 886 O O . GLU A 1 115 ? 29.313 -23.823 -20.371 1.00 53.66 115 GLU A O 1
ATOM 891 N N . GLN A 1 116 ? 30.114 -23.127 -22.346 1.00 56.84 116 GLN A N 1
ATOM 892 C CA . GLN A 1 116 ? 29.206 -21.983 -22.473 1.00 56.84 116 GLN A CA 1
ATOM 893 C C . GLN A 1 116 ? 27.759 -22.436 -22.725 1.00 56.84 116 GLN A C 1
ATOM 895 O O . GLN A 1 116 ? 26.821 -21.890 -22.134 1.00 56.84 116 GLN A O 1
ATOM 900 N N . MET A 1 117 ? 27.558 -23.500 -23.514 1.00 52.66 117 MET A N 1
ATOM 901 C CA . MET A 1 117 ? 26.236 -24.120 -23.682 1.00 52.66 117 MET A CA 1
ATOM 902 C C . MET A 1 117 ? 25.677 -24.677 -22.364 1.00 52.66 117 MET A C 1
ATOM 904 O O . MET A 1 117 ? 24.477 -24.551 -22.102 1.00 52.66 117 MET A O 1
ATOM 908 N N . ALA A 1 118 ? 26.523 -25.240 -21.496 1.00 55.78 118 ALA A N 1
ATOM 909 C CA . ALA A 1 118 ? 26.096 -25.731 -20.186 1.00 55.78 118 ALA A CA 1
ATOM 910 C C . ALA A 1 118 ? 25.618 -24.594 -19.258 1.00 55.78 118 ALA A C 1
ATOM 912 O O . ALA A 1 118 ? 24.621 -24.757 -18.546 1.00 55.78 118 ALA A O 1
ATOM 913 N N . ALA A 1 119 ? 26.270 -23.428 -19.290 1.00 56.88 119 ALA A N 1
ATOM 914 C CA . ALA A 1 119 ? 25.876 -22.256 -18.503 1.00 56.88 119 ALA A CA 1
ATOM 915 C C . ALA A 1 119 ? 24.539 -21.643 -18.973 1.00 56.88 119 ALA A C 1
ATOM 917 O O . ALA A 1 119 ? 23.668 -21.336 -18.151 1.00 56.88 119 ALA A O 1
ATOM 918 N N . VAL A 1 120 ? 24.331 -21.534 -20.290 1.00 55.28 120 VAL A N 1
ATOM 919 C CA . VAL A 1 120 ? 23.075 -21.037 -20.885 1.00 55.28 120 VAL A CA 1
ATOM 920 C C . VAL A 1 120 ? 21.911 -21.993 -20.605 1.00 55.28 120 VAL A C 1
ATOM 922 O O . VAL A 1 120 ? 20.819 -21.551 -20.230 1.00 55.28 120 VAL A O 1
ATOM 925 N N . ASN A 1 121 ? 22.143 -23.306 -20.693 1.00 55.31 121 ASN A N 1
ATOM 926 C CA . ASN A 1 121 ? 21.119 -24.307 -20.392 1.00 55.31 121 ASN A CA 1
ATOM 927 C C . ASN A 1 121 ? 20.686 -24.280 -18.918 1.00 55.31 121 ASN A C 1
ATOM 929 O O . ASN A 1 121 ? 19.487 -24.358 -18.648 1.00 55.31 121 ASN A O 1
ATOM 933 N N . ARG A 1 122 ? 21.604 -24.050 -17.963 1.00 55.50 122 ARG A N 1
ATOM 934 C CA . ARG A 1 122 ? 21.242 -23.858 -16.542 1.00 55.50 122 ARG A CA 1
ATOM 935 C C . ARG A 1 122 ? 20.352 -22.626 -16.321 1.00 55.50 122 ARG A C 1
ATOM 937 O O . ARG A 1 122 ? 19.404 -22.699 -15.537 1.00 55.50 122 ARG A O 1
ATOM 944 N N . LYS A 1 123 ? 20.600 -21.510 -17.024 1.00 53.16 123 LYS A N 1
ATOM 945 C CA . LYS A 1 123 ? 19.737 -20.308 -16.974 1.00 53.16 123 LYS A CA 1
ATOM 946 C C . LYS A 1 123 ? 18.357 -20.556 -17.602 1.00 53.16 123 LYS A C 1
ATOM 948 O O . LYS A 1 123 ? 17.348 -20.186 -17.003 1.00 53.16 123 LYS A O 1
ATOM 953 N N . ARG A 1 124 ? 18.286 -21.230 -18.759 1.00 52.47 124 ARG A N 1
ATOM 954 C CA . ARG A 1 124 ? 17.013 -21.591 -19.421 1.00 52.47 124 ARG A CA 1
ATOM 955 C C . ARG A 1 124 ? 16.151 -22.527 -18.571 1.00 52.47 124 ARG A C 1
ATOM 957 O O . ARG A 1 124 ? 14.936 -22.346 -18.503 1.00 52.47 124 ARG A O 1
ATOM 964 N N . GLN A 1 125 ? 16.771 -23.489 -17.888 1.00 49.78 125 GLN A N 1
ATOM 965 C CA . GLN A 1 125 ? 16.063 -24.450 -17.043 1.00 49.78 125 GLN A CA 1
ATOM 966 C C . GLN A 1 125 ? 15.429 -23.769 -15.818 1.00 49.78 125 GLN A C 1
ATOM 968 O O . GLN A 1 125 ? 14.270 -24.032 -15.511 1.00 49.78 125 GLN A O 1
ATOM 973 N N . ARG A 1 126 ? 16.125 -22.808 -15.190 1.00 53.12 126 ARG A N 1
ATOM 974 C CA . ARG A 1 126 ? 15.563 -21.993 -14.094 1.00 53.12 126 ARG A CA 1
ATOM 975 C C . ARG A 1 126 ? 14.378 -21.133 -14.542 1.00 53.12 126 ARG A C 1
ATOM 977 O O . ARG A 1 126 ? 13.381 -21.068 -13.830 1.00 53.12 126 ARG A O 1
ATOM 984 N N . LYS A 1 127 ? 14.452 -20.526 -15.733 1.00 47.88 127 LYS A N 1
ATOM 985 C CA . LYS A 1 127 ? 13.372 -19.675 -16.263 1.00 47.88 127 LYS A CA 1
ATOM 986 C C . LYS A 1 127 ? 12.109 -20.487 -16.588 1.00 47.88 127 LYS A C 1
ATOM 988 O O . LYS A 1 127 ? 11.021 -20.079 -16.206 1.00 47.88 127 LYS A O 1
ATOM 993 N N . ARG A 1 128 ? 12.252 -21.676 -17.196 1.00 51.16 128 ARG A N 1
ATOM 994 C CA . ARG A 1 128 ? 11.122 -22.594 -17.456 1.00 51.16 128 ARG A CA 1
ATOM 995 C C . ARG A 1 128 ? 10.464 -23.115 -16.177 1.00 51.16 128 ARG A C 1
ATOM 997 O O . ARG A 1 128 ? 9.241 -23.179 -16.125 1.00 51.16 128 ARG A O 1
ATOM 1004 N N . ILE A 1 129 ? 11.252 -23.472 -15.161 1.00 53.38 129 ILE A N 1
ATOM 1005 C CA . ILE A 1 129 ? 10.713 -23.957 -13.880 1.00 53.38 129 ILE A CA 1
ATOM 1006 C C . ILE A 1 129 ? 9.902 -22.853 -13.188 1.00 53.38 129 ILE A C 1
ATOM 1008 O O . ILE A 1 129 ? 8.791 -23.117 -12.741 1.00 53.38 129 ILE A O 1
ATOM 1012 N N . ALA A 1 130 ? 10.394 -21.610 -13.179 1.00 46.72 130 ALA A N 1
ATOM 1013 C CA . ALA A 1 130 ? 9.670 -20.481 -12.593 1.00 46.72 130 ALA A CA 1
ATOM 1014 C C . ALA A 1 130 ? 8.310 -20.232 -13.274 1.00 46.72 130 ALA A C 1
ATOM 1016 O O . ALA A 1 130 ? 7.305 -20.059 -12.591 1.00 46.72 130 ALA A O 1
ATOM 1017 N N . THR A 1 131 ? 8.242 -20.288 -14.609 1.00 48.12 131 THR A N 1
ATOM 1018 C CA . THR A 1 131 ? 6.980 -20.095 -15.346 1.00 48.12 131 THR A CA 1
ATOM 1019 C C . THR A 1 131 ? 5.960 -21.205 -15.070 1.00 48.12 131 THR A C 1
ATOM 1021 O O . THR A 1 131 ? 4.774 -20.920 -14.924 1.00 48.12 131 THR A O 1
ATOM 1024 N N . ILE A 1 132 ? 6.407 -22.461 -14.952 1.00 57.47 132 ILE A N 1
ATOM 1025 C CA . ILE A 1 132 ? 5.524 -23.594 -14.627 1.00 57.47 132 ILE A CA 1
ATOM 1026 C C . ILE A 1 132 ? 4.959 -23.449 -13.208 1.00 57.47 132 ILE A C 1
ATOM 1028 O O . ILE A 1 132 ? 3.768 -23.666 -13.002 1.00 57.47 132 ILE A O 1
ATOM 1032 N N . VAL A 1 133 ? 5.784 -23.033 -12.242 1.00 58.34 133 VAL A N 1
ATOM 1033 C CA . VAL A 1 133 ? 5.343 -22.815 -10.855 1.00 58.34 133 VAL A CA 1
ATOM 1034 C C . VAL A 1 133 ? 4.294 -21.701 -10.775 1.00 58.34 133 VAL A C 1
ATOM 1036 O O . VAL A 1 133 ? 3.264 -21.892 -10.135 1.00 58.34 133 VAL A O 1
ATOM 1039 N N . ILE A 1 134 ? 4.495 -20.585 -11.483 1.00 60.94 134 ILE A N 1
ATOM 1040 C CA . ILE A 1 134 ? 3.528 -19.473 -11.521 1.00 60.94 134 ILE A CA 1
ATOM 1041 C C . ILE A 1 134 ? 2.180 -19.932 -12.098 1.00 60.94 134 ILE A C 1
ATOM 1043 O O . ILE A 1 134 ? 1.133 -19.648 -11.519 1.00 60.94 134 ILE A O 1
ATOM 1047 N N . ALA A 1 135 ? 2.190 -20.702 -13.190 1.00 55.94 135 ALA A N 1
ATOM 1048 C CA . ALA A 1 135 ? 0.962 -21.205 -13.805 1.00 55.94 135 ALA A CA 1
ATOM 1049 C C . ALA A 1 135 ? 0.170 -22.144 -12.872 1.00 55.94 135 AL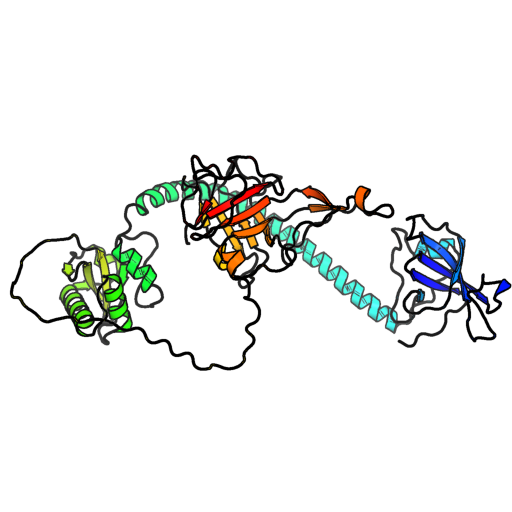A A C 1
ATOM 1051 O O . ALA A 1 135 ? -1.055 -22.047 -12.796 1.00 55.94 135 ALA A O 1
ATOM 1052 N N . VAL A 1 136 ? 0.855 -23.018 -12.125 1.00 65.69 136 VAL A N 1
ATOM 1053 C CA . VAL A 1 136 ? 0.212 -23.918 -11.150 1.00 65.69 136 VAL A CA 1
ATOM 1054 C C . VAL A 1 136 ? -0.415 -23.129 -9.996 1.00 65.69 136 VAL A C 1
ATOM 1056 O O . VAL A 1 136 ? -1.545 -23.423 -9.606 1.00 65.69 136 VAL A O 1
ATOM 1059 N N . VAL A 1 137 ? 0.260 -22.091 -9.494 1.00 64.19 137 VAL A N 1
ATOM 1060 C CA . VAL A 1 137 ? -0.269 -21.223 -8.426 1.00 64.19 137 VAL A CA 1
ATOM 1061 C C . VAL A 1 137 ? -1.536 -20.487 -8.878 1.00 64.19 137 VAL A C 1
ATOM 1063 O O . VAL A 1 137 ? -2.513 -20.456 -8.131 1.00 64.19 137 VAL A O 1
ATOM 1066 N N . CYS A 1 138 ? -1.582 -19.976 -10.113 1.00 61.84 138 CYS A N 1
ATOM 1067 C CA . CYS A 1 138 ? -2.782 -19.322 -10.651 1.00 61.84 138 CYS A CA 1
ATOM 1068 C C . CYS A 1 138 ? -3.983 -20.276 -10.753 1.00 61.84 138 CYS A C 1
ATOM 1070 O O . CYS A 1 138 ? -5.101 -19.893 -10.416 1.00 61.84 138 CYS A O 1
ATOM 1072 N N . VAL A 1 139 ? -3.770 -21.527 -11.175 1.00 65.56 139 VAL A N 1
ATOM 1073 C CA . VAL A 1 139 ? -4.857 -22.518 -11.279 1.00 65.56 139 VAL A CA 1
ATOM 1074 C C . VAL A 1 139 ? -5.383 -22.910 -9.897 1.00 65.56 139 VAL A C 1
ATOM 1076 O O . VAL A 1 139 ? -6.597 -22.976 -9.704 1.00 65.56 139 VAL A O 1
ATOM 1079 N N . VAL A 1 140 ? -4.498 -23.110 -8.915 1.00 64.19 140 VAL A N 1
ATOM 1080 C CA . VAL A 1 140 ? -4.902 -23.400 -7.529 1.00 64.19 140 VAL A CA 1
ATOM 1081 C C . VAL A 1 140 ? -5.675 -22.220 -6.929 1.00 64.19 140 VAL A C 1
ATOM 1083 O O . VAL A 1 140 ? -6.713 -22.441 -6.311 1.00 64.19 140 VAL A O 1
ATOM 1086 N N . ALA A 1 141 ? -5.252 -20.976 -7.175 1.00 56.94 141 ALA A N 1
ATOM 1087 C CA . ALA A 1 141 ? -5.952 -19.782 -6.699 1.00 56.94 141 ALA A CA 1
ATOM 1088 C C . ALA A 1 141 ? -7.375 -19.650 -7.276 1.00 56.94 141 ALA A C 1
ATOM 1090 O O . ALA A 1 141 ? -8.305 -19.317 -6.544 1.00 56.94 141 ALA A O 1
ATOM 1091 N N . ILE A 1 142 ? -7.573 -19.972 -8.560 1.00 63.00 142 ILE A N 1
ATOM 1092 C CA . ILE A 1 142 ? -8.897 -19.935 -9.204 1.00 63.00 142 ILE A CA 1
ATOM 1093 C C . ILE A 1 142 ? -9.814 -21.024 -8.632 1.00 63.00 142 ILE A C 1
ATOM 1095 O O . ILE A 1 142 ? -10.972 -20.755 -8.312 1.00 63.00 142 ILE A O 1
ATOM 1099 N N . VAL A 1 143 ? -9.306 -22.248 -8.456 1.00 59.75 143 VAL A N 1
ATOM 1100 C CA . VAL A 1 143 ? -10.094 -23.360 -7.896 1.00 59.75 143 VAL A CA 1
ATOM 1101 C C . VAL A 1 143 ? -10.463 -23.091 -6.432 1.00 59.75 143 VAL A C 1
ATOM 1103 O O . VAL A 1 143 ? -11.615 -23.296 -6.045 1.00 59.75 143 VAL A O 1
ATOM 1106 N N . VAL A 1 144 ? -9.533 -22.553 -5.634 1.00 52.03 144 VAL A N 1
ATOM 1107 C CA . VAL A 1 144 ? -9.804 -22.127 -4.253 1.00 52.03 144 VAL A CA 1
ATOM 1108 C C . VAL A 1 144 ? -10.832 -20.989 -4.234 1.00 52.03 144 VAL A C 1
ATOM 1110 O O . VAL A 1 144 ? -11.817 -21.097 -3.507 1.00 52.03 144 VAL A O 1
ATOM 1113 N N . GLY A 1 145 ? -10.697 -19.979 -5.101 1.00 47.66 145 GLY A N 1
ATOM 1114 C CA . GLY A 1 145 ? -11.621 -18.840 -5.199 1.00 47.66 145 GLY A CA 1
ATOM 1115 C C . GLY A 1 145 ? -13.069 -19.212 -5.547 1.00 47.66 145 GLY A C 1
ATOM 1116 O O . GLY A 1 145 ? -14.011 -18.626 -5.018 1.00 47.66 145 GLY A O 1
ATOM 1117 N N . VAL A 1 146 ? -13.283 -20.229 -6.388 1.00 52.00 146 VAL A N 1
ATOM 1118 C CA . VAL A 1 146 ? -14.641 -20.698 -6.725 1.00 52.00 146 VAL A CA 1
ATOM 1119 C C . VAL A 1 146 ? -15.264 -21.491 -5.568 1.00 52.00 146 VAL A C 1
ATOM 1121 O O . VAL A 1 146 ? -16.461 -21.367 -5.299 1.00 52.00 146 VAL A O 1
ATOM 1124 N N . THR A 1 147 ? -14.465 -22.270 -4.831 1.00 46.66 147 THR A N 1
ATOM 1125 C CA . THR A 1 147 ? -14.958 -23.028 -3.665 1.00 46.66 147 THR A CA 1
ATOM 1126 C C . THR A 1 147 ? -15.237 -22.154 -2.438 1.00 46.66 147 THR A C 1
ATOM 1128 O O . THR A 1 147 ? -16.159 -22.456 -1.675 1.00 46.66 147 THR A O 1
ATOM 1131 N N . THR A 1 148 ? -14.521 -21.039 -2.262 1.00 49.41 148 THR A N 1
ATOM 1132 C CA . THR A 1 148 ? -14.768 -20.075 -1.178 1.00 49.41 148 THR A CA 1
ATOM 1133 C C . THR A 1 148 ? -16.024 -19.235 -1.426 1.00 49.41 148 THR A C 1
ATOM 1135 O O . THR A 1 148 ? -16.777 -18.998 -0.484 1.00 49.41 148 THR A O 1
ATOM 1138 N N . LEU A 1 149 ? -16.340 -18.889 -2.680 1.00 44.47 149 LEU A N 1
ATOM 1139 C CA . LEU A 1 149 ? -17.537 -18.115 -3.054 1.00 44.47 149 LEU A CA 1
ATOM 1140 C C . LEU A 1 149 ? -18.866 -18.828 -2.738 1.00 44.47 149 LEU A C 1
ATOM 1142 O O . LEU A 1 149 ? -19.819 -18.204 -2.269 1.00 44.47 149 LEU A O 1
ATOM 1146 N N . VAL A 1 150 ? -18.931 -20.150 -2.929 1.00 49.16 150 VAL A N 1
ATOM 1147 C CA . VAL A 1 150 ? -20.131 -20.953 -2.608 1.00 49.16 150 VAL A CA 1
ATOM 1148 C C . VAL A 1 150 ? -20.292 -21.153 -1.093 1.00 49.16 150 VAL A C 1
ATOM 1150 O O . VAL A 1 150 ? -21.415 -21.247 -0.592 1.00 49.16 150 VAL A O 1
ATOM 1153 N N . LYS A 1 151 ? -19.182 -21.162 -0.344 1.00 44.06 151 LYS A N 1
ATOM 1154 C CA . LYS A 1 151 ? -19.171 -21.242 1.126 1.00 44.06 151 LYS A CA 1
ATOM 1155 C C . LYS A 1 151 ? -19.499 -19.888 1.779 1.00 44.06 151 LYS A C 1
ATOM 1157 O O . LYS A 1 151 ? -20.174 -19.867 2.805 1.00 44.06 151 LYS A O 1
ATOM 1162 N N . HIS A 1 152 ? -19.123 -18.775 1.143 1.00 43.59 152 HIS A N 1
ATOM 1163 C CA . HIS A 1 152 ? -19.369 -17.419 1.640 1.00 43.59 152 HIS A CA 1
ATOM 1164 C C . HIS A 1 152 ? -20.843 -17.008 1.639 1.00 43.59 152 HIS A C 1
ATOM 1166 O O . HIS A 1 152 ? -21.285 -16.373 2.591 1.00 43.59 152 HIS A O 1
ATOM 1172 N N . ARG A 1 153 ? -21.640 -17.436 0.651 1.00 48.69 153 ARG A N 1
ATOM 1173 C CA . ARG A 1 153 ? -23.082 -17.125 0.634 1.00 48.69 153 ARG A CA 1
ATOM 1174 C C . ARG A 1 153 ? -23.838 -17.710 1.831 1.00 48.69 153 ARG A C 1
ATOM 1176 O O . ARG A 1 153 ? -24.710 -17.055 2.377 1.00 48.69 153 ARG A O 1
ATOM 1183 N N . ARG A 1 154 ? -23.463 -18.916 2.276 1.00 49.59 154 ARG A N 1
ATOM 1184 C CA . ARG A 1 154 ? -24.046 -19.550 3.474 1.00 49.59 154 ARG A CA 1
ATOM 1185 C C . ARG A 1 154 ? -23.499 -18.969 4.783 1.00 49.59 154 ARG A C 1
ATOM 1187 O O . ARG A 1 154 ? -24.162 -19.061 5.806 1.00 49.59 154 ARG A O 1
ATOM 1194 N N . GLN A 1 155 ? -22.304 -18.375 4.758 1.00 46.22 155 GLN A N 1
ATOM 1195 C CA . GLN A 1 155 ? -21.725 -17.680 5.912 1.00 46.22 155 GLN A CA 1
ATOM 1196 C C . GLN A 1 155 ? -22.274 -16.261 6.095 1.00 46.22 155 GLN A C 1
ATOM 1198 O O . GLN A 1 155 ? -22.299 -15.793 7.224 1.00 46.22 155 GLN A O 1
ATOM 1203 N N . GLN A 1 156 ? -22.727 -15.587 5.034 1.00 46.88 156 GLN A N 1
ATOM 1204 C CA . GLN A 1 156 ? -23.322 -14.248 5.136 1.00 46.88 156 GLN A CA 1
ATOM 1205 C C . GLN A 1 156 ? -24.654 -14.253 5.898 1.00 46.88 156 GLN A C 1
ATOM 1207 O O . GLN A 1 156 ? -24.871 -13.378 6.730 1.00 46.88 156 GLN A O 1
ATOM 1212 N N . GLU A 1 157 ? -25.494 -15.271 5.694 1.00 50.94 157 GLU A N 1
ATOM 1213 C CA . GLU A 1 157 ? -26.763 -15.417 6.426 1.00 50.94 157 GLU A CA 1
ATOM 1214 C C . GLU A 1 157 ? -26.529 -15.755 7.914 1.00 50.94 157 GLU A C 1
ATOM 1216 O O . GLU A 1 157 ? -27.201 -15.211 8.786 1.00 50.94 157 GLU A O 1
ATOM 1221 N N . ALA A 1 158 ? -25.506 -16.564 8.224 1.00 45.38 158 ALA A N 1
ATOM 1222 C CA . ALA A 1 158 ? -25.098 -16.846 9.604 1.00 45.38 158 ALA A CA 1
ATOM 1223 C C . ALA A 1 158 ? -24.423 -15.637 10.285 1.00 45.38 158 ALA A C 1
ATOM 1225 O O . ALA A 1 158 ? -24.649 -15.391 11.466 1.00 45.38 158 ALA A O 1
ATOM 1226 N N . MET A 1 159 ? -23.638 -14.845 9.542 1.00 45.97 159 MET A N 1
ATOM 1227 C CA . MET A 1 159 ? -23.000 -13.628 10.054 1.00 45.97 159 MET A CA 1
ATOM 1228 C C . MET A 1 159 ? -24.002 -12.507 10.330 1.00 45.97 159 MET A C 1
ATOM 1230 O O . MET A 1 159 ? -23.752 -11.712 11.226 1.00 45.97 159 MET A O 1
ATOM 1234 N N . GLN A 1 160 ? -25.128 -12.428 9.614 1.00 46.84 160 GLN A N 1
ATOM 1235 C CA . GLN A 1 160 ? -26.168 -11.436 9.908 1.00 46.84 160 GLN A CA 1
ATOM 1236 C C . GLN A 1 160 ? -26.888 -11.734 11.231 1.00 46.84 160 GLN A C 1
ATOM 1238 O O . GLN A 1 160 ? -27.035 -10.825 12.042 1.00 46.84 160 GLN A O 1
ATOM 1243 N N . GLN A 1 161 ? -27.212 -13.003 11.511 1.00 47.59 161 GLN A N 1
ATOM 1244 C CA . GLN A 1 161 ? -27.726 -13.409 12.830 1.00 47.59 161 GLN A CA 1
ATOM 1245 C C . GLN A 1 161 ? -26.684 -13.230 13.944 1.00 47.59 161 GLN A C 1
ATOM 1247 O O . GLN A 1 161 ? -27.021 -12.800 15.044 1.00 47.59 161 GLN A O 1
ATOM 1252 N N . GLN A 1 162 ? -25.403 -13.479 13.651 1.00 42.47 162 GLN A N 1
ATOM 1253 C CA . GLN A 1 162 ? -24.306 -13.231 14.590 1.00 42.47 162 GLN A CA 1
ATOM 1254 C C . GLN A 1 162 ? -24.071 -11.728 14.840 1.00 42.47 162 GLN A C 1
ATOM 1256 O O . GLN A 1 162 ? -23.579 -11.360 15.900 1.00 42.47 162 GLN A O 1
ATOM 1261 N N . ARG A 1 163 ? -24.427 -10.854 13.886 1.00 38.44 163 ARG A N 1
ATOM 1262 C CA . ARG A 1 163 ? -24.302 -9.389 13.981 1.00 38.44 163 ARG A CA 1
ATOM 1263 C C . ARG A 1 163 ? -25.426 -8.769 14.809 1.00 38.44 163 ARG A C 1
ATOM 1265 O O . ARG A 1 163 ? -25.149 -7.863 15.583 1.00 38.44 163 ARG A O 1
ATOM 1272 N N . GLU A 1 164 ? -26.646 -9.296 14.701 1.00 39.72 164 GLU A N 1
ATOM 1273 C CA . GLU A 1 164 ? -27.752 -8.931 15.600 1.00 39.72 164 GLU A CA 1
ATOM 1274 C C . GLU A 1 164 ? -27.470 -9.390 17.042 1.00 39.72 164 GLU A C 1
ATOM 1276 O O . GLU A 1 164 ? -27.709 -8.624 17.968 1.00 39.72 164 GLU A O 1
ATOM 1281 N N . GLN A 1 165 ? -26.834 -10.555 17.241 1.00 40.22 165 GLN A N 1
ATOM 1282 C CA . GLN A 1 165 ? -26.329 -10.960 18.563 1.00 40.22 165 GLN A CA 1
ATOM 1283 C C . GLN A 1 165 ? -25.125 -10.133 19.050 1.00 40.22 165 GLN A C 1
ATOM 1285 O O . GLN A 1 165 ? -25.007 -9.896 20.245 1.00 40.22 165 GLN A O 1
ATOM 1290 N N . MET A 1 166 ? -24.226 -9.685 18.163 1.00 35.50 166 MET A N 1
ATOM 1291 C CA . MET A 1 166 ? -23.045 -8.889 18.543 1.00 35.50 166 MET A CA 1
ATOM 1292 C C . MET A 1 166 ? -23.395 -7.461 18.974 1.00 35.50 166 MET A C 1
ATOM 1294 O O . MET A 1 166 ? -22.690 -6.898 19.806 1.00 35.50 166 MET A O 1
ATOM 1298 N N . GLN A 1 167 ? -24.449 -6.871 18.405 1.00 34.84 167 GLN A N 1
ATOM 1299 C CA . GLN A 1 167 ? -24.873 -5.516 18.756 1.00 34.84 167 GLN A CA 1
ATOM 1300 C C . GLN A 1 167 ? -25.499 -5.474 20.164 1.00 34.84 167 GLN A C 1
ATOM 1302 O O . GLN A 1 167 ? -25.210 -4.545 20.909 1.00 34.84 167 GLN A O 1
ATOM 1307 N N . ASP A 1 168 ? -26.243 -6.517 20.558 1.00 34.41 168 ASP A N 1
ATOM 1308 C CA . ASP A 1 168 ? -26.763 -6.694 21.929 1.00 34.41 168 ASP A CA 1
ATOM 1309 C C . ASP A 1 168 ? -25.646 -6.971 22.964 1.00 34.41 168 ASP A C 1
ATOM 1311 O O . ASP A 1 168 ? -25.810 -6.688 24.147 1.00 34.41 168 ASP A O 1
ATOM 1315 N N . LEU A 1 169 ? -24.490 -7.493 22.530 1.00 39.81 169 LEU A N 1
ATOM 1316 C CA . LEU A 1 169 ? -23.369 -7.894 23.399 1.00 39.81 169 LEU A CA 1
ATOM 1317 C C . LEU A 1 169 ? -22.395 -6.744 23.734 1.00 39.81 169 LEU A C 1
ATOM 1319 O O . LEU A 1 169 ? -21.669 -6.797 24.726 1.00 39.81 169 LEU A O 1
ATOM 1323 N N . ILE A 1 170 ? -22.351 -5.695 22.905 1.00 42.12 170 ILE A N 1
ATOM 1324 C CA . ILE A 1 170 ? -21.505 -4.509 23.145 1.00 42.12 170 ILE A CA 1
ATOM 1325 C C . ILE A 1 170 ? -22.119 -3.608 24.228 1.00 42.12 170 ILE A C 1
ATOM 1327 O O . ILE A 1 170 ? -21.375 -3.006 25.001 1.00 42.12 170 ILE A O 1
ATOM 1331 N N . ASP A 1 171 ? -23.447 -3.591 24.358 1.00 43.81 171 ASP A N 1
ATOM 1332 C CA . ASP A 1 171 ? -24.151 -2.859 25.419 1.00 43.81 171 ASP A CA 1
ATOM 1333 C C . ASP A 1 171 ? -24.128 -3.589 26.784 1.00 43.81 171 ASP A C 1
ATOM 1335 O O . ASP A 1 171 ? -24.524 -3.005 27.793 1.00 43.81 171 ASP A O 1
ATOM 1339 N N . SER A 1 172 ? -23.618 -4.831 26.856 1.00 50.88 172 SER A N 1
ATOM 1340 C CA . SER A 1 172 ? -23.581 -5.657 28.081 1.00 50.88 172 SER A CA 1
ATOM 1341 C C . SER A 1 172 ? -22.180 -5.878 28.675 1.00 50.88 172 SER A C 1
ATOM 1343 O O . SER A 1 172 ? -22.010 -6.728 29.552 1.00 50.88 172 SER A O 1
ATOM 1345 N N . THR A 1 173 ? -21.149 -5.180 28.188 1.00 58.62 173 THR A N 1
ATOM 1346 C CA . THR A 1 173 ? -19.766 -5.440 28.622 1.00 58.62 173 THR A CA 1
ATOM 1347 C C . THR A 1 173 ? -19.438 -4.716 29.930 1.00 58.62 173 THR A C 1
ATOM 1349 O O . THR A 1 173 ? -19.450 -3.487 29.993 1.00 58.62 173 THR A O 1
ATOM 1352 N N . ASP A 1 174 ? -19.097 -5.482 30.968 1.00 69.50 174 ASP A N 1
ATOM 1353 C CA . ASP A 1 174 ? -18.768 -4.952 32.291 1.00 69.50 174 ASP A CA 1
ATOM 1354 C C . ASP A 1 174 ? -17.452 -4.129 32.284 1.00 69.50 174 ASP A C 1
ATOM 1356 O O . ASP A 1 174 ? -16.419 -4.610 31.796 1.00 69.50 174 ASP A O 1
ATOM 1360 N N . PRO A 1 175 ? -17.448 -2.890 32.820 1.00 70.19 175 PRO A N 1
ATOM 1361 C CA . PRO A 1 175 ? -16.304 -1.985 32.714 1.00 70.19 175 PRO A CA 1
ATOM 1362 C C . PRO A 1 175 ? -15.072 -2.453 33.506 1.00 70.19 175 PRO A C 1
ATOM 1364 O O . PRO A 1 175 ? -13.947 -2.239 33.042 1.00 70.19 175 PRO A O 1
ATOM 1367 N N . TYR A 1 176 ? -15.248 -3.123 34.652 1.00 75.81 176 TYR A N 1
ATOM 1368 C CA . TYR A 1 176 ? -14.141 -3.712 35.411 1.00 75.81 176 TYR A CA 1
ATOM 1369 C C . TYR A 1 176 ? -13.550 -4.926 34.693 1.00 75.81 176 TYR A C 1
ATOM 1371 O O . TYR A 1 176 ? -12.331 -4.998 34.531 1.00 75.81 176 TYR A O 1
ATOM 1379 N N . ALA A 1 177 ? -14.386 -5.841 34.192 1.00 69.19 177 ALA A N 1
ATOM 1380 C CA . ALA A 1 177 ? -13.925 -7.006 33.435 1.00 69.19 177 ALA A CA 1
ATOM 1381 C C . ALA A 1 177 ? -13.104 -6.589 32.202 1.00 69.19 177 ALA A C 1
ATOM 1383 O O . ALA A 1 177 ? -12.027 -7.128 31.943 1.00 69.19 177 ALA A O 1
ATOM 1384 N N . LEU A 1 178 ? -13.558 -5.561 31.481 1.00 69.44 178 LEU A N 1
ATOM 1385 C CA . LEU A 1 178 ? -12.861 -5.031 30.311 1.00 69.44 178 LEU A CA 1
ATOM 1386 C C . LEU A 1 178 ? -11.521 -4.368 30.668 1.00 69.44 178 LEU A C 1
ATOM 1388 O O . LEU A 1 178 ? -10.528 -4.533 29.954 1.00 69.44 178 LEU A O 1
ATOM 1392 N N . LYS A 1 179 ? -11.464 -3.640 31.787 1.00 72.06 179 LYS A N 1
ATOM 1393 C CA . LYS A 1 179 ? -10.229 -3.026 32.291 1.00 72.06 179 LYS A CA 1
ATOM 1394 C C . LYS A 1 179 ? -9.224 -4.070 32.780 1.00 72.06 179 LYS A C 1
ATOM 1396 O O . LYS A 1 179 ? -8.041 -3.966 32.457 1.00 72.06 179 LYS A O 1
ATOM 1401 N N . LEU A 1 180 ? -9.698 -5.100 33.480 1.00 69.19 180 LEU A N 1
ATOM 1402 C CA . LEU A 1 180 ? -8.884 -6.219 33.946 1.00 69.19 180 LEU A CA 1
ATOM 1403 C C . LEU A 1 180 ? -8.242 -6.966 32.771 1.00 69.19 180 LEU A C 1
ATOM 1405 O O . LEU A 1 180 ? -7.047 -7.245 32.800 1.00 69.19 180 LEU A O 1
ATOM 1409 N N . LEU A 1 181 ? -8.996 -7.225 31.702 1.00 67.75 181 LEU A N 1
ATOM 1410 C CA . LEU A 1 181 ? -8.470 -7.886 30.505 1.00 67.75 181 LEU A CA 1
ATOM 1411 C C . LEU A 1 181 ? -7.425 -7.049 29.770 1.00 67.75 181 LEU A C 1
ATOM 1413 O O . LEU A 1 181 ? -6.400 -7.583 29.354 1.00 67.75 181 LEU A O 1
ATOM 1417 N N . ARG A 1 182 ? -7.637 -5.733 29.652 1.00 67.38 182 ARG A N 1
ATOM 1418 C CA . ARG A 1 182 ? -6.645 -4.829 29.047 1.00 67.38 182 ARG A CA 1
ATOM 1419 C C . ARG A 1 182 ? -5.338 -4.795 29.830 1.00 67.38 182 ARG A C 1
ATOM 1421 O O . ARG A 1 182 ? -4.267 -4.807 29.232 1.00 67.38 182 ARG A O 1
ATOM 1428 N N . ASN A 1 183 ? -5.428 -4.750 31.155 1.00 64.81 183 ASN A N 1
ATOM 1429 C CA . ASN A 1 183 ? -4.257 -4.600 32.011 1.00 64.81 183 ASN A CA 1
ATOM 1430 C C . ASN A 1 183 ? -3.529 -5.927 32.256 1.00 64.81 183 ASN A C 1
ATOM 1432 O O . ASN A 1 183 ? -2.310 -5.937 32.420 1.00 64.81 183 ASN A O 1
ATOM 1436 N N . CYS A 1 184 ? -4.271 -7.036 32.299 1.00 66.94 184 CYS A N 1
ATOM 1437 C CA . CYS A 1 184 ? -3.802 -8.297 32.866 1.00 66.94 184 CYS A CA 1
ATOM 1438 C C . CYS A 1 184 ? -4.003 -9.510 31.943 1.00 66.94 184 CYS A C 1
ATOM 1440 O O . CYS A 1 184 ? -3.588 -10.607 32.302 1.00 66.94 184 CYS A O 1
ATOM 1442 N N . GLY A 1 185 ? -4.582 -9.348 30.746 1.00 59.38 185 GLY A N 1
ATOM 1443 C CA . GLY A 1 185 ? -4.916 -10.451 29.828 1.00 59.38 185 GLY A CA 1
ATOM 1444 C C . GLY A 1 185 ? -3.725 -11.250 29.281 1.00 59.38 185 GLY A C 1
ATOM 1445 O O . GLY A 1 185 ? -3.915 -12.308 28.694 1.00 59.38 185 GLY A O 1
ATOM 1446 N N . ASN A 1 186 ? -2.493 -10.781 29.503 1.00 60.50 186 ASN A N 1
ATOM 1447 C CA . ASN A 1 186 ? -1.272 -11.536 29.201 1.00 60.50 186 ASN A CA 1
ATOM 1448 C C . ASN A 1 186 ? -0.906 -12.560 30.295 1.00 60.50 186 ASN A C 1
ATOM 1450 O O . ASN A 1 186 ? 0.037 -13.333 30.116 1.00 60.50 186 ASN A O 1
ATOM 1454 N N . LEU A 1 187 ? -1.603 -12.558 31.436 1.00 62.31 187 LEU A N 1
ATOM 1455 C CA . LEU A 1 187 ? -1.399 -13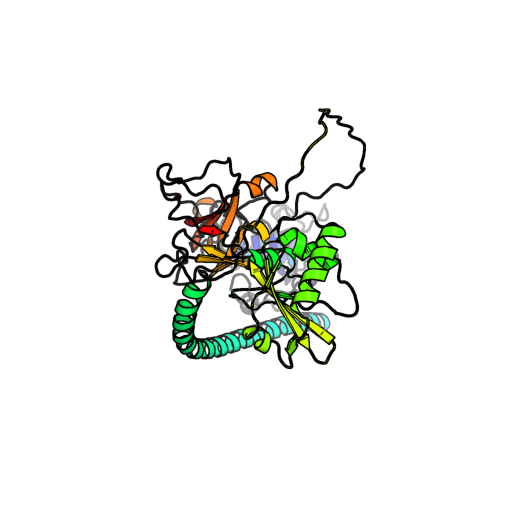.523 32.513 1.00 62.31 187 LEU A CA 1
ATOM 1456 C C . LEU A 1 187 ? -2.176 -14.807 32.216 1.00 62.31 187 LEU A C 1
ATOM 1458 O O . LEU A 1 187 ? -3.373 -14.779 31.955 1.00 62.31 187 LEU A O 1
ATOM 1462 N N . SER A 1 188 ? -1.508 -15.956 32.326 1.00 60.44 188 SER A N 1
ATOM 1463 C CA . SER A 1 188 ? -2.108 -17.277 32.076 1.00 60.44 188 SER A CA 1
ATOM 1464 C C . SER A 1 188 ? -3.224 -17.663 33.055 1.00 60.44 188 SER A C 1
ATOM 1466 O O . SER A 1 188 ? -3.879 -18.680 32.865 1.00 60.44 188 SER A O 1
ATOM 1468 N N . THR A 1 189 ? -3.380 -16.897 34.132 1.00 57.72 189 THR A N 1
ATOM 1469 C CA . THR A 1 189 ? -4.384 -17.045 35.191 1.00 57.72 189 THR A CA 1
ATOM 1470 C C . THR A 1 189 ? -5.656 -16.246 34.915 1.00 57.72 189 THR A C 1
ATOM 1472 O O . THR A 1 189 ? -6.557 -16.271 35.745 1.00 57.72 189 THR A O 1
ATOM 1475 N N . ILE A 1 190 ? -5.741 -15.512 33.800 1.00 58.88 190 ILE A N 1
ATOM 1476 C CA . ILE A 1 190 ? -6.900 -14.692 33.440 1.00 58.88 190 ILE A CA 1
ATOM 1477 C C . ILE A 1 190 ? -7.364 -15.105 32.048 1.00 58.88 190 ILE A C 1
ATOM 1479 O O . ILE A 1 190 ? -6.590 -15.092 31.093 1.00 58.88 190 ILE A O 1
ATOM 1483 N N . SER A 1 191 ? -8.637 -15.461 31.924 1.00 60.22 191 SER A N 1
ATOM 1484 C CA . SER A 1 191 ? -9.224 -15.903 30.664 1.00 60.22 191 SER A CA 1
ATOM 1485 C C . SER A 1 191 ? -10.601 -15.296 30.459 1.00 60.22 191 SER A C 1
ATOM 1487 O O . SER A 1 191 ? -11.418 -15.287 31.378 1.00 60.22 191 SER A O 1
ATOM 1489 N N . THR A 1 192 ? -10.886 -14.860 29.232 1.00 55.41 192 THR A N 1
ATOM 1490 C CA . THR A 1 192 ? -12.255 -14.611 28.766 1.00 55.41 192 THR A CA 1
ATOM 1491 C C . THR A 1 192 ? -12.412 -14.918 27.283 1.00 55.41 192 THR A C 1
ATOM 1493 O O . THR A 1 192 ? -11.506 -14.717 26.471 1.00 55.41 192 THR A O 1
ATOM 1496 N N . GLY A 1 193 ? -13.606 -15.398 26.932 1.00 44.78 193 GLY A N 1
ATOM 1497 C CA . GLY A 1 193 ? -14.134 -15.317 25.575 1.00 44.78 193 GLY A CA 1
ATOM 1498 C C . GLY A 1 193 ? -14.681 -13.913 25.300 1.00 44.78 193 GLY A C 1
ATOM 1499 O O . GLY A 1 193 ? -15.127 -13.222 26.211 1.00 44.78 193 GLY A O 1
ATOM 1500 N N . TYR A 1 194 ? -14.640 -13.480 24.041 1.00 34.50 194 TYR A N 1
ATOM 1501 C CA . TYR A 1 194 ? -15.182 -12.190 23.605 1.00 34.50 194 TYR A CA 1
ATOM 1502 C C . TYR A 1 194 ? -16.676 -12.043 23.977 1.00 34.50 194 TYR A C 1
ATOM 1504 O O . TYR A 1 194 ? -17.489 -12.851 23.530 1.00 34.50 194 TYR A O 1
ATOM 1512 N N . GLY A 1 195 ? -17.023 -10.988 24.735 1.00 43.62 195 GLY A N 1
ATOM 1513 C CA . GLY A 1 195 ? -18.405 -10.551 25.002 1.00 43.62 195 GLY A CA 1
ATOM 1514 C C . GLY A 1 195 ? -19.050 -11.033 26.309 1.00 43.62 195 GLY A C 1
ATOM 1515 O O . GLY A 1 195 ? -20.155 -11.564 26.280 1.00 43.62 195 GLY A O 1
ATOM 1516 N N . VAL A 1 196 ? -18.378 -10.866 27.451 1.00 53.00 196 VAL A N 1
ATOM 1517 C CA . VAL A 1 196 ? -18.831 -11.394 28.752 1.00 53.00 196 VAL A CA 1
ATOM 1518 C C . VAL A 1 196 ? -19.149 -10.301 29.778 1.00 53.00 196 VAL A C 1
ATOM 1520 O O . VAL A 1 196 ? -18.444 -9.301 29.888 1.00 53.00 196 VAL A O 1
ATOM 1523 N N . GLU A 1 197 ? -20.191 -10.551 30.577 1.00 60.72 197 GLU A N 1
ATOM 1524 C CA . GLU A 1 197 ? -20.619 -9.768 31.752 1.00 60.72 197 GLU A CA 1
ATOM 1525 C C . GLU A 1 197 ? -19.604 -9.806 32.924 1.00 60.72 197 GLU A C 1
ATOM 1527 O O . GLU A 1 197 ? -19.821 -9.169 33.953 1.00 60.72 197 GLU A O 1
ATOM 1532 N N . TYR A 1 198 ? -18.527 -10.596 32.821 1.00 67.31 198 TYR A N 1
ATOM 1533 C CA . TYR A 1 198 ? -17.509 -10.810 33.858 1.00 67.31 198 TYR A CA 1
ATOM 1534 C C . TYR A 1 198 ? -16.212 -11.392 33.272 1.00 67.31 198 TYR A C 1
ATOM 1536 O O . TYR A 1 198 ? -16.221 -11.983 32.196 1.00 67.31 198 TYR A O 1
ATOM 1544 N N . ALA A 1 199 ? -15.095 -11.280 33.993 1.00 72.62 199 ALA A N 1
ATOM 1545 C CA . ALA A 1 199 ? -13.832 -11.941 33.668 1.00 72.62 199 ALA A CA 1
ATOM 1546 C C . ALA A 1 199 ? -13.602 -13.187 34.527 1.00 72.62 199 ALA A C 1
ATOM 1548 O O . ALA A 1 199 ? -13.957 -13.177 35.703 1.00 72.62 199 ALA A O 1
ATOM 1549 N N . THR A 1 200 ? -12.989 -14.239 33.979 1.00 76.50 200 THR A N 1
ATOM 1550 C CA . THR A 1 200 ? -12.646 -15.435 34.761 1.00 76.50 200 THR A CA 1
ATOM 1551 C C . THR A 1 200 ? -11.175 -15.419 35.141 1.00 76.50 200 THR A C 1
ATOM 1553 O O . THR A 1 200 ? -10.295 -15.241 34.299 1.00 76.50 200 THR A O 1
ATOM 1556 N N . ILE A 1 201 ? -10.909 -15.608 36.429 1.00 78.94 201 ILE A N 1
ATOM 1557 C CA . ILE A 1 201 ? -9.569 -15.753 36.983 1.00 78.94 201 ILE A CA 1
ATOM 1558 C C . ILE A 1 201 ? -9.411 -17.152 37.576 1.00 78.94 201 ILE A C 1
ATOM 1560 O O . ILE A 1 201 ? -10.307 -17.662 38.256 1.00 78.94 201 ILE A O 1
ATOM 1564 N N . THR A 1 202 ? -8.242 -17.748 37.365 1.00 75.75 202 THR A N 1
ATOM 1565 C CA . THR A 1 202 ? -7.881 -19.069 37.879 1.00 75.75 202 THR A CA 1
ATOM 1566 C C . THR A 1 202 ? -6.576 -19.041 38.683 1.00 75.75 202 THR A C 1
ATOM 1568 O O . THR A 1 202 ? -5.554 -19.575 38.231 1.00 75.75 202 THR A O 1
ATOM 1571 N N . PRO A 1 203 ? -6.540 -18.387 39.861 1.00 66.88 203 PRO A N 1
ATOM 1572 C CA . PRO A 1 203 ? -5.356 -18.419 40.709 1.00 66.88 203 PRO A CA 1
ATOM 1573 C C . PRO A 1 203 ? -5.153 -19.824 41.289 1.00 66.88 203 PRO A C 1
ATOM 1575 O O . PRO A 1 203 ? -6.089 -20.617 41.421 1.00 66.88 203 PRO A O 1
ATOM 1578 N N . ARG A 1 204 ? -3.923 -20.153 41.675 1.00 62.62 204 ARG A N 1
ATOM 1579 C CA . ARG A 1 204 ? -3.657 -21.409 42.383 1.00 62.62 204 ARG A CA 1
ATOM 1580 C C . ARG A 1 204 ? -3.978 -21.266 43.872 1.00 62.62 204 ARG A C 1
ATOM 1582 O O . ARG A 1 204 ? -3.822 -20.191 44.440 1.00 62.62 204 ARG A O 1
ATOM 1589 N N . THR A 1 205 ? -4.461 -22.335 44.505 1.00 60.62 205 THR A N 1
ATOM 1590 C CA . THR A 1 205 ? -4.823 -22.323 45.939 1.00 60.62 205 THR A CA 1
ATOM 1591 C C . THR A 1 205 ? -3.634 -22.602 46.863 1.00 60.62 205 THR A C 1
ATOM 1593 O O . THR A 1 205 ? -3.690 -22.277 48.048 1.00 60.62 205 THR A O 1
ATOM 1596 N N . ASP A 1 206 ? -2.559 -23.190 46.332 1.00 61.59 206 ASP A N 1
ATOM 1597 C CA . ASP A 1 206 ? -1.347 -23.583 47.054 1.00 61.59 206 ASP A CA 1
ATOM 1598 C C . ASP A 1 206 ? -0.260 -22.496 47.070 1.00 61.59 206 ASP A C 1
ATOM 1600 O O . ASP A 1 206 ? 0.652 -22.558 47.897 1.00 61.59 206 ASP A O 1
ATOM 1604 N N . GLU A 1 207 ? -0.375 -21.477 46.214 1.00 65.25 207 GLU A N 1
ATOM 1605 C CA . GLU A 1 207 ? 0.576 -20.371 46.112 1.00 65.25 207 GLU A CA 1
ATOM 1606 C C . GLU A 1 207 ? -0.134 -19.036 45.857 1.00 65.25 207 GLU A C 1
ATOM 1608 O O . GLU A 1 207 ? -1.012 -18.922 45.003 1.00 65.25 207 GLU A O 1
ATOM 1613 N N . MET A 1 208 ? 0.262 -18.005 46.606 1.00 65.06 208 MET A N 1
ATOM 1614 C CA . MET A 1 208 ? -0.297 -16.664 46.473 1.00 65.06 208 MET A CA 1
ATOM 1615 C C . MET A 1 208 ? 0.311 -15.967 45.252 1.00 65.06 208 MET A C 1
ATOM 1617 O O . MET A 1 208 ? 1.471 -15.553 45.273 1.00 65.06 208 MET A O 1
ATOM 1621 N N . ASP A 1 209 ? -0.475 -15.838 44.184 1.00 75.06 209 ASP A N 1
ATOM 1622 C CA . ASP A 1 209 ? -0.058 -15.160 42.957 1.00 75.06 209 ASP A CA 1
ATOM 1623 C C . ASP A 1 209 ? -0.155 -13.634 43.104 1.00 75.06 209 ASP A C 1
ATOM 1625 O O . ASP A 1 209 ? -1.121 -12.988 42.689 1.00 75.06 209 ASP A O 1
ATOM 1629 N N . TRP A 1 210 ? 0.883 -13.055 43.708 1.00 75.62 210 TRP A N 1
ATOM 1630 C CA . TRP A 1 210 ? 1.020 -11.610 43.910 1.00 75.62 210 TRP A CA 1
ATOM 1631 C C . TRP A 1 210 ? 0.982 -10.808 42.604 1.00 75.62 210 TRP A C 1
ATOM 1633 O O . TRP A 1 210 ? 0.550 -9.659 42.604 1.00 75.62 210 TRP A O 1
ATOM 1643 N N . THR A 1 211 ? 1.381 -11.404 41.475 1.00 77.69 211 THR A N 1
ATOM 1644 C CA . THR A 1 211 ? 1.367 -10.715 40.176 1.00 77.69 211 THR A CA 1
ATOM 1645 C C . THR A 1 211 ? -0.064 -10.551 39.677 1.00 77.69 211 THR A C 1
ATOM 1647 O O . THR A 1 211 ? -0.459 -9.453 39.278 1.00 77.69 211 THR A O 1
ATOM 1650 N N . THR A 1 212 ? -0.861 -11.619 39.752 1.00 76.75 212 THR A N 1
ATOM 1651 C CA . THR A 1 212 ? -2.286 -11.580 39.403 1.00 76.75 212 THR A CA 1
ATOM 1652 C C . THR A 1 212 ? -3.062 -10.677 40.362 1.00 76.75 212 THR A C 1
ATOM 1654 O O . THR A 1 212 ? -3.809 -9.811 39.907 1.00 76.75 212 THR A O 1
ATOM 1657 N N . LEU A 1 213 ? -2.833 -10.797 41.676 1.00 80.56 213 LEU A N 1
ATOM 1658 C CA . LEU A 1 213 ? -3.501 -9.968 42.687 1.00 80.56 213 LEU A CA 1
ATOM 1659 C C . LEU A 1 213 ? -3.170 -8.480 42.524 1.00 80.56 213 LEU A C 1
ATOM 1661 O O . LEU A 1 213 ? -4.083 -7.657 42.479 1.00 80.56 213 LEU A O 1
ATOM 1665 N N . GLY A 1 214 ? -1.896 -8.122 42.354 1.00 80.50 214 GLY A N 1
ATOM 1666 C CA . GLY A 1 214 ? -1.493 -6.731 42.138 1.00 80.50 214 GLY A CA 1
ATOM 1667 C C . GLY A 1 214 ? -2.068 -6.140 40.848 1.00 80.50 214 GLY A C 1
ATOM 1668 O O . GLY A 1 214 ? -2.423 -4.960 40.797 1.00 80.50 214 GLY A O 1
ATOM 1669 N N . CYS A 1 215 ? -2.228 -6.957 39.804 1.00 79.44 215 CYS A N 1
ATOM 1670 C CA . CYS A 1 215 ? -2.849 -6.528 38.554 1.00 79.44 215 CYS A CA 1
ATOM 1671 C C . CYS A 1 215 ? -4.368 -6.316 38.691 1.00 79.44 215 CYS A C 1
ATOM 1673 O O . CYS A 1 215 ? -4.914 -5.329 38.184 1.00 79.44 215 CYS A O 1
ATOM 1675 N N . MET A 1 216 ? -5.047 -7.187 39.444 1.00 81.25 216 MET A N 1
ATOM 1676 C CA . MET A 1 216 ? -6.459 -7.018 39.791 1.00 81.25 216 MET A CA 1
ATOM 1677 C C . MET A 1 216 ? -6.702 -5.757 40.622 1.00 81.25 216 MET A C 1
ATOM 1679 O O . MET A 1 216 ? -7.627 -5.010 40.311 1.00 81.25 216 MET A O 1
ATOM 1683 N N . VAL A 1 217 ? -5.850 -5.487 41.619 1.00 83.38 217 VAL A N 1
ATOM 1684 C CA . VAL A 1 217 ? -5.923 -4.284 42.468 1.00 83.38 217 VAL A CA 1
ATOM 1685 C C . VAL A 1 217 ? -5.764 -3.008 41.647 1.00 83.38 217 VAL A C 1
ATOM 1687 O O . VAL A 1 217 ? -6.618 -2.129 41.719 1.00 83.38 217 VAL A O 1
ATOM 1690 N N . LYS A 1 218 ? -4.770 -2.946 40.757 1.00 81.56 218 LYS A N 1
ATOM 1691 C CA . LYS A 1 218 ? -4.623 -1.809 39.829 1.00 81.56 218 LYS A CA 1
ATOM 1692 C C . LYS A 1 218 ? -5.829 -1.623 38.913 1.00 81.56 218 LYS A C 1
ATOM 1694 O O . LYS A 1 218 ? -6.163 -0.501 38.544 1.00 81.56 218 LYS A O 1
ATOM 1699 N N . SER A 1 219 ? -6.483 -2.716 38.525 1.00 80.88 219 SER A N 1
ATOM 1700 C CA . SER A 1 219 ? -7.673 -2.657 37.672 1.00 80.88 219 SER A CA 1
ATOM 1701 C C . SER A 1 219 ? -8.908 -2.139 38.416 1.00 80.88 219 SER A C 1
ATOM 1703 O O . SER A 1 219 ? -9.843 -1.694 37.758 1.00 80.88 219 SER A O 1
ATOM 1705 N N . MET A 1 220 ? -8.882 -2.132 39.756 1.00 80.06 220 MET A N 1
ATOM 1706 C CA . MET A 1 220 ? -9.870 -1.478 40.627 1.00 80.06 220 MET A CA 1
ATOM 1707 C C . MET A 1 220 ? -9.562 0.013 40.874 1.00 80.06 220 MET A C 1
ATOM 1709 O O . MET A 1 220 ? -10.250 0.635 41.670 1.00 80.06 220 MET A O 1
ATOM 1713 N N . ASP A 1 221 ? -8.538 0.588 40.224 1.00 79.94 221 ASP A N 1
ATOM 1714 C CA . ASP A 1 221 ? -7.999 1.932 40.520 1.00 79.94 221 ASP A CA 1
ATOM 1715 C C . ASP A 1 221 ? -7.409 2.089 41.932 1.00 79.94 221 ASP A C 1
ATOM 1717 O O . ASP A 1 221 ? -7.190 3.201 42.408 1.00 79.94 221 ASP A O 1
ATOM 1721 N N . GLU A 1 222 ? -7.082 0.969 42.577 1.00 80.19 222 GLU A N 1
ATOM 1722 C CA . GLU A 1 222 ? -6.461 0.927 43.897 1.00 80.19 222 GLU A CA 1
ATOM 1723 C C . GLU A 1 222 ? -4.936 0.764 43.794 1.00 80.19 222 GLU A C 1
ATOM 1725 O O . GLU A 1 222 ? -4.392 0.198 42.836 1.00 80.19 222 GLU A O 1
ATOM 1730 N N . GLU A 1 223 ? -4.210 1.237 44.809 1.00 81.00 223 GLU A N 1
ATOM 1731 C CA . GLU A 1 223 ? -2.760 1.047 44.879 1.00 81.00 223 GLU A CA 1
ATOM 1732 C C . GLU A 1 223 ? -2.427 -0.427 45.165 1.00 81.00 223 GLU A C 1
ATOM 1734 O O . GLU A 1 223 ? -2.857 -0.994 46.174 1.00 81.00 223 GLU A O 1
ATOM 1739 N N . ALA A 1 224 ? -1.632 -1.052 44.289 1.00 81.38 224 ALA A N 1
ATOM 1740 C CA . ALA A 1 224 ? -1.124 -2.410 44.485 1.00 81.38 224 ALA A CA 1
ATOM 1741 C C . ALA A 1 224 ? -0.050 -2.434 45.579 1.00 81.38 224 ALA A C 1
ATOM 1743 O O . ALA A 1 224 ? 1.142 -2.252 45.321 1.00 81.38 224 ALA A O 1
ATOM 1744 N N . ASN A 1 225 ? -0.505 -2.627 46.813 1.00 83.69 225 ASN A N 1
ATOM 1745 C CA . ASN A 1 225 ? 0.325 -2.847 47.984 1.00 83.69 225 ASN A CA 1
ATOM 1746 C C . ASN A 1 225 ? -0.078 -4.159 48.676 1.00 83.69 225 ASN A C 1
ATOM 1748 O O . ASN A 1 225 ? -1.183 -4.673 48.492 1.00 83.69 225 ASN A O 1
ATOM 1752 N N . ALA A 1 226 ? 0.813 -4.679 49.522 1.00 74.81 226 ALA A N 1
ATOM 1753 C CA . ALA A 1 226 ? 0.616 -5.967 50.184 1.00 74.81 226 ALA A CA 1
ATOM 1754 C C . ALA A 1 226 ? -0.663 -6.034 51.042 1.00 74.81 226 ALA A C 1
ATOM 1756 O O . ALA A 1 226 ? -1.202 -7.119 51.241 1.00 74.81 226 ALA A O 1
ATOM 1757 N N . ALA A 1 227 ? -1.161 -4.901 51.553 1.00 78.19 227 ALA A N 1
ATOM 1758 C CA . ALA A 1 227 ? -2.389 -4.863 52.344 1.00 78.19 227 ALA A CA 1
ATOM 1759 C C . ALA A 1 227 ? -3.633 -5.048 51.460 1.00 78.19 227 ALA A C 1
ATOM 1761 O O . ALA A 1 227 ? -4.485 -5.877 51.778 1.00 78.19 227 ALA A O 1
ATOM 1762 N N . ASN A 1 228 ? -3.702 -4.338 50.333 1.00 78.44 228 ASN A N 1
ATOM 1763 C CA . ASN A 1 228 ? -4.804 -4.426 49.374 1.00 78.44 228 ASN A CA 1
ATOM 1764 C C . ASN A 1 228 ? -4.824 -5.780 48.650 1.00 78.44 228 ASN A C 1
ATOM 1766 O O . ASN A 1 228 ? -5.884 -6.380 48.487 1.00 78.44 228 ASN A O 1
ATOM 1770 N N . GLU A 1 229 ? -3.655 -6.305 48.280 1.00 81.75 229 GLU A N 1
ATOM 1771 C CA . GLU A 1 229 ? -3.518 -7.632 47.664 1.00 81.75 229 GLU A CA 1
ATOM 1772 C C . GLU A 1 229 ? -3.925 -8.755 48.632 1.00 81.75 229 GLU A C 1
ATOM 1774 O O . GLU A 1 229 ? -4.627 -9.693 48.246 1.00 81.75 229 GLU A O 1
ATOM 1779 N N . LEU A 1 230 ? -3.548 -8.642 49.913 1.00 80.50 230 LEU A N 1
ATOM 1780 C CA . LEU A 1 230 ? -3.950 -9.592 50.951 1.00 80.50 230 LEU A CA 1
ATOM 1781 C C . LEU A 1 230 ? -5.449 -9.513 51.264 1.00 80.50 230 LEU A C 1
ATOM 1783 O O . LEU A 1 230 ? -6.082 -10.554 51.440 1.00 80.50 230 LEU A O 1
ATOM 1787 N N . ALA A 1 231 ? -6.022 -8.308 51.312 1.00 81.44 231 ALA A N 1
ATOM 1788 C CA . ALA A 1 231 ? -7.457 -8.116 51.499 1.00 81.44 231 ALA A CA 1
ATOM 1789 C C . ALA A 1 231 ? -8.256 -8.738 50.342 1.00 81.44 231 ALA A C 1
ATOM 1791 O O . ALA A 1 231 ? -9.213 -9.477 50.581 1.00 81.44 231 ALA A O 1
ATOM 1792 N N . LEU A 1 232 ? -7.822 -8.515 49.096 1.00 83.69 232 LEU A N 1
ATOM 1793 C CA . LEU A 1 232 ? -8.437 -9.111 47.910 1.00 83.69 232 LEU A CA 1
ATOM 1794 C C . LEU A 1 232 ? -8.392 -10.644 47.967 1.00 83.69 232 LEU A C 1
ATOM 1796 O O . LEU A 1 232 ? -9.412 -11.304 47.772 1.00 83.69 232 LEU A O 1
ATOM 1800 N N . TRP A 1 233 ? -7.234 -11.214 48.303 1.00 82.69 233 TRP A N 1
ATOM 1801 C CA . TRP A 1 233 ? -7.072 -12.659 48.450 1.00 82.69 233 TRP A CA 1
ATOM 1802 C C . TRP A 1 233 ? -7.988 -13.259 49.523 1.00 82.69 233 TRP A C 1
ATOM 1804 O O . TRP A 1 233 ? -8.651 -14.264 49.276 1.00 82.69 233 TRP A O 1
ATOM 1814 N N . GLN A 1 234 ? -8.075 -12.637 50.702 1.00 82.62 234 GLN A N 1
ATOM 1815 C CA . GLN A 1 234 ? -8.945 -13.111 51.785 1.00 82.62 234 GLN A CA 1
ATOM 1816 C C . GLN A 1 234 ? -10.424 -13.108 51.384 1.00 82.62 234 GLN A C 1
ATOM 1818 O O . GLN A 1 234 ? -11.149 -14.053 51.710 1.00 82.62 234 GLN A O 1
ATOM 1823 N N . ASN A 1 235 ? -10.867 -12.087 50.649 1.00 83.25 235 ASN A N 1
ATOM 1824 C CA . ASN A 1 235 ? -12.236 -12.005 50.147 1.00 83.25 235 ASN A CA 1
ATOM 1825 C C . ASN A 1 235 ? -12.527 -13.085 49.097 1.00 83.25 235 ASN A C 1
ATOM 1827 O O . ASN A 1 235 ? -13.543 -13.770 49.191 1.00 83.25 235 ASN A O 1
ATOM 1831 N N . ILE A 1 236 ? -11.600 -13.317 48.164 1.00 82.38 236 ILE A N 1
ATOM 1832 C CA . ILE A 1 236 ? -11.700 -14.380 47.155 1.00 82.38 236 ILE A CA 1
ATOM 1833 C C . ILE A 1 236 ? -11.773 -15.774 47.809 1.00 82.38 236 ILE A C 1
ATOM 1835 O O . ILE A 1 236 ? -12.641 -16.582 47.473 1.00 82.38 236 ILE A O 1
ATOM 1839 N N . VAL A 1 237 ? -10.912 -16.048 48.796 1.00 79.56 237 VAL A N 1
ATOM 1840 C CA . VAL A 1 237 ? -10.925 -17.313 49.556 1.00 79.56 237 VAL A CA 1
ATOM 1841 C C . VAL A 1 237 ? -12.234 -17.478 50.333 1.00 79.56 237 VAL A C 1
ATOM 1843 O O . VAL A 1 237 ? -12.795 -18.573 50.388 1.00 79.56 237 VAL A O 1
ATOM 1846 N N . THR A 1 238 ? -12.761 -16.393 50.903 1.00 79.12 238 THR A N 1
ATOM 1847 C CA . THR A 1 238 ? -14.056 -16.406 51.598 1.00 79.12 238 THR A CA 1
ATOM 1848 C C . THR A 1 238 ? -15.201 -16.705 50.628 1.00 79.12 238 THR A C 1
ATOM 1850 O O . THR A 1 238 ? -16.061 -17.527 50.949 1.00 79.12 238 THR A O 1
ATOM 1853 N N . ALA A 1 239 ? -15.170 -16.130 49.422 1.00 76.69 239 ALA A N 1
ATOM 1854 C CA . ALA A 1 239 ? -16.178 -16.346 48.385 1.00 76.69 239 ALA A CA 1
ATOM 1855 C C . ALA A 1 239 ? -16.207 -17.768 47.819 1.00 76.69 239 ALA A C 1
ATOM 1857 O O . ALA A 1 239 ? -17.237 -18.223 47.321 1.00 76.69 239 ALA A O 1
ATOM 1858 N N . MET A 1 240 ? -15.095 -18.488 47.932 1.00 78.25 240 MET A N 1
ATOM 1859 C CA . MET A 1 240 ? -14.991 -19.896 47.563 1.00 78.25 240 MET A CA 1
ATOM 1860 C C . MET A 1 240 ? -15.529 -20.847 48.641 1.00 78.25 240 MET A C 1
ATOM 1862 O O . MET A 1 240 ? -15.888 -21.983 48.331 1.00 78.25 240 MET A O 1
ATOM 1866 N N . SER A 1 241 ? -15.558 -20.429 49.909 1.00 71.44 241 SER A N 1
ATOM 1867 C CA . SER A 1 241 ? -15.790 -21.327 51.044 1.00 71.44 241 SER A CA 1
ATOM 1868 C C . SER A 1 241 ? -17.101 -22.115 50.908 1.00 71.44 241 SER A C 1
ATOM 1870 O O . SER A 1 241 ? -18.195 -21.559 50.987 1.00 71.44 241 SER A O 1
ATOM 1872 N N . GLY A 1 242 ? -16.981 -23.434 50.712 1.00 68.38 242 GLY A N 1
ATOM 1873 C CA . GLY A 1 242 ? -18.112 -24.356 50.560 1.00 68.38 242 GLY A CA 1
ATOM 1874 C C . GLY A 1 242 ? -18.570 -24.626 49.120 1.00 68.38 242 GLY A C 1
ATOM 1875 O O . GLY A 1 242 ? -19.420 -25.495 48.932 1.00 68.38 242 GLY A O 1
ATOM 1876 N N . ASN A 1 243 ? -17.990 -23.962 48.115 1.00 81.06 243 ASN A N 1
ATOM 1877 C CA . ASN A 1 243 ? -18.335 -24.135 46.702 1.00 81.06 243 ASN A CA 1
ATOM 1878 C C . ASN A 1 243 ? -17.321 -25.049 45.997 1.00 81.06 243 ASN A C 1
ATOM 1880 O O . ASN A 1 243 ? -16.170 -24.666 45.780 1.00 81.06 243 ASN A O 1
ATOM 1884 N N . ILE A 1 244 ? -17.756 -26.254 45.616 1.00 79.31 244 ILE A N 1
ATOM 1885 C CA . ILE A 1 244 ? -16.955 -27.214 44.842 1.00 79.31 244 ILE A CA 1
ATOM 1886 C C . ILE A 1 244 ? -17.630 -27.437 43.494 1.00 79.31 244 ILE A C 1
ATOM 1888 O O . ILE A 1 244 ? -18.824 -27.740 43.450 1.00 79.31 244 ILE A O 1
ATOM 1892 N N . ILE A 1 245 ? -16.858 -27.326 42.416 1.00 77.44 245 ILE A N 1
ATOM 1893 C CA . ILE A 1 245 ? -17.337 -27.516 41.045 1.00 77.44 245 ILE A CA 1
ATOM 1894 C C . ILE A 1 245 ? -16.595 -28.657 40.344 1.00 77.44 245 ILE A C 1
ATOM 1896 O O . ILE A 1 245 ? -15.436 -28.955 40.625 1.00 77.44 245 ILE A O 1
ATOM 1900 N N . THR A 1 246 ? -17.279 -29.322 39.418 1.00 72.75 246 THR A N 1
ATOM 1901 C CA . THR A 1 246 ? -16.674 -30.278 38.472 1.00 72.75 246 THR A CA 1
ATOM 1902 C C . THR A 1 246 ? -16.382 -29.647 37.116 1.00 72.75 246 THR A C 1
ATOM 1904 O O . THR A 1 246 ? -15.637 -30.225 36.332 1.00 72.75 246 THR A O 1
ATOM 1907 N N . ASP A 1 247 ? -17.027 -28.518 36.823 1.00 73.69 247 ASP A N 1
ATOM 1908 C CA . ASP A 1 247 ? -16.996 -27.835 35.534 1.00 73.69 247 ASP A CA 1
ATOM 1909 C C . ASP A 1 247 ? -17.152 -26.324 35.750 1.00 73.69 247 ASP A C 1
ATOM 1911 O O . ASP A 1 247 ? -17.946 -25.901 36.592 1.00 73.69 247 ASP A O 1
ATOM 1915 N N . GLU A 1 248 ? -16.404 -25.519 34.998 1.00 69.75 248 GLU A N 1
ATOM 1916 C CA . GLU A 1 248 ? -16.357 -24.057 35.139 1.00 69.75 248 GLU A CA 1
ATOM 1917 C C . GLU A 1 248 ? -17.730 -23.396 34.930 1.00 69.75 248 GLU A C 1
ATOM 1919 O O . GLU A 1 248 ? -18.066 -22.441 35.632 1.00 69.75 248 GLU A O 1
ATOM 1924 N N . ASN A 1 249 ? -18.591 -23.961 34.071 1.00 75.00 249 ASN A N 1
ATOM 1925 C CA . ASN A 1 249 ? -19.933 -23.419 33.826 1.00 75.00 249 ASN A CA 1
ATOM 1926 C C . ASN A 1 249 ? -20.818 -23.468 35.084 1.00 75.00 249 ASN A C 1
ATOM 1928 O O . ASN A 1 249 ? -21.798 -22.734 35.194 1.00 75.00 249 ASN A O 1
ATOM 1932 N N . GLN A 1 250 ? -20.481 -24.300 36.076 1.00 77.00 250 GLN A N 1
ATOM 1933 C CA . GLN A 1 250 ? -21.214 -24.355 37.344 1.00 77.00 250 GLN A CA 1
ATOM 1934 C C . GLN A 1 250 ? -21.037 -23.086 38.186 1.00 77.00 250 GLN A C 1
ATOM 1936 O O . GLN A 1 250 ? -21.888 -22.817 39.040 1.00 77.00 250 GLN A O 1
ATOM 1941 N N . LEU A 1 251 ? -20.013 -22.264 37.913 1.00 78.69 251 LEU A N 1
ATOM 1942 C CA . LEU A 1 251 ? -19.887 -20.930 38.503 1.00 78.69 251 LEU A CA 1
ATOM 1943 C C . LEU A 1 251 ? -21.115 -20.066 38.212 1.00 78.69 251 LEU A C 1
ATOM 1945 O O . LEU A 1 251 ? -21.456 -19.218 39.032 1.00 78.69 251 LEU A O 1
ATOM 1949 N N . GLU A 1 252 ? -21.812 -20.292 37.092 1.00 79.38 252 GLU A N 1
ATOM 1950 C CA . GLU A 1 252 ? -22.995 -19.513 36.724 1.00 79.38 252 GLU A CA 1
ATOM 1951 C C . GLU A 1 252 ? -24.141 -19.606 37.734 1.00 79.38 252 GLU A C 1
ATOM 1953 O O . GLU A 1 252 ? -24.922 -18.668 37.883 1.00 79.38 252 GLU A O 1
ATOM 1958 N N . SER A 1 253 ? -24.198 -20.718 38.466 1.00 79.19 253 SER A N 1
ATOM 1959 C CA . SER A 1 253 ? -25.224 -20.998 39.470 1.00 79.19 253 SER A CA 1
ATOM 1960 C C . SER A 1 253 ? -24.927 -20.416 40.857 1.00 79.19 253 SER A C 1
ATOM 1962 O O . SER A 1 253 ? -25.791 -20.456 41.735 1.00 79.19 253 SER A O 1
ATOM 1964 N N . LEU A 1 254 ? -23.719 -19.885 41.068 1.00 81.31 254 LEU A N 1
ATOM 1965 C CA . LEU A 1 254 ? -23.291 -19.325 42.347 1.00 81.31 254 LEU A CA 1
ATOM 1966 C C . LEU A 1 254 ? -23.721 -17.863 42.485 1.00 81.31 254 LEU A C 1
ATOM 1968 O O . LEU A 1 254 ? -23.727 -17.096 41.521 1.00 81.31 254 LEU A O 1
ATOM 1972 N N . SER A 1 255 ? -24.040 -17.468 43.717 1.00 82.62 255 SER A N 1
ATOM 1973 C CA . SER A 1 255 ? -24.350 -16.079 44.051 1.00 82.62 255 SER A CA 1
ATOM 1974 C C . SER A 1 255 ? -23.104 -15.201 43.967 1.00 82.62 255 SER A C 1
ATOM 1976 O O . SER A 1 255 ? -22.059 -15.565 44.512 1.00 82.62 255 SER A O 1
ATOM 1978 N N . TRP A 1 256 ? -23.247 -14.021 43.368 1.00 83.88 256 TRP A N 1
ATOM 1979 C CA . TRP A 1 256 ? -22.247 -12.960 43.438 1.00 83.88 256 TRP A CA 1
ATOM 1980 C C . TRP A 1 256 ? -22.040 -12.496 44.880 1.00 83.88 256 TRP A C 1
ATOM 1982 O O . TRP A 1 256 ? -22.994 -12.358 45.648 1.00 83.88 256 TRP A O 1
ATOM 1992 N N . GLN A 1 257 ? -20.786 -12.261 45.239 1.00 82.38 257 GLN A N 1
ATOM 1993 C CA . GLN A 1 257 ? -20.377 -11.680 46.507 1.00 82.38 257 GLN A CA 1
ATOM 1994 C C . GLN A 1 257 ? -19.597 -10.404 46.234 1.00 82.38 257 GLN A C 1
ATOM 1996 O O . GLN A 1 257 ? -18.634 -10.418 45.469 1.00 82.38 257 GLN A O 1
ATOM 2001 N N . SER A 1 258 ? -20.010 -9.309 46.858 1.00 83.50 258 SER A N 1
ATOM 2002 C CA . SER A 1 258 ? -19.399 -8.001 46.646 1.00 83.50 258 SER A CA 1
ATOM 2003 C C . SER A 1 258 ? -18.273 -7.761 47.649 1.00 83.50 258 SER A C 1
ATOM 2005 O O . SER A 1 258 ? -18.446 -7.955 48.853 1.00 83.50 258 SER A O 1
ATOM 2007 N N . PHE A 1 259 ? -17.124 -7.304 47.165 1.00 79.62 259 PHE A N 1
ATOM 2008 C CA . PHE A 1 259 ? -15.999 -6.872 47.987 1.00 79.62 259 PHE A CA 1
ATOM 2009 C C . PHE A 1 259 ? -15.110 -5.913 47.201 1.00 79.62 259 PHE A C 1
ATOM 2011 O O . PHE A 1 259 ? -14.919 -6.076 46.004 1.00 79.62 259 PHE A O 1
ATOM 2018 N N . MET A 1 260 ? -14.550 -4.908 47.878 1.00 75.38 260 MET A N 1
ATOM 2019 C CA . MET A 1 260 ? -13.593 -3.961 47.279 1.00 75.38 260 MET A CA 1
ATOM 2020 C C . MET A 1 260 ? -14.083 -3.310 45.965 1.00 75.38 260 MET A C 1
ATOM 2022 O O . MET A 1 260 ? -13.299 -3.087 45.052 1.00 75.38 260 MET A O 1
ATOM 2026 N N . GLY A 1 261 ? -15.387 -3.026 45.850 1.00 75.69 261 GLY A N 1
ATOM 2027 C CA . GLY A 1 261 ? -15.971 -2.398 44.654 1.00 75.69 261 GLY A CA 1
ATOM 2028 C C . GLY A 1 261 ? -16.176 -3.334 43.456 1.00 75.69 261 GLY A C 1
ATOM 2029 O O . GLY A 1 261 ? -16.633 -2.884 42.406 1.00 75.69 261 GLY A O 1
ATOM 2030 N N . ILE A 1 262 ? -15.893 -4.630 43.609 1.00 84.88 262 ILE A N 1
ATOM 2031 C CA . ILE A 1 262 ? -16.143 -5.665 42.604 1.00 84.88 262 ILE A CA 1
ATOM 2032 C C . ILE A 1 262 ? -17.112 -6.717 43.141 1.00 84.88 262 ILE A C 1
ATOM 2034 O O . ILE A 1 262 ? -17.324 -6.845 44.347 1.00 84.88 262 ILE A O 1
ATOM 2038 N N . GLU A 1 263 ? -17.698 -7.488 42.239 1.00 86.62 263 GLU A N 1
ATOM 2039 C CA . GLU A 1 263 ? -18.446 -8.696 42.558 1.00 86.62 263 GLU A CA 1
ATOM 2040 C C . GLU A 1 263 ? -17.686 -9.914 42.061 1.00 86.62 263 GLU A C 1
ATOM 2042 O O . GLU A 1 263 ? -17.201 -9.923 40.930 1.00 86.62 263 GLU A O 1
ATOM 2047 N N . ALA A 1 264 ? -17.622 -10.962 42.880 1.00 86.50 264 ALA A N 1
ATOM 2048 C CA . ALA A 1 264 ? -17.072 -12.240 42.470 1.00 86.50 264 ALA A CA 1
ATOM 2049 C C . ALA A 1 264 ? -17.946 -13.419 42.883 1.00 86.50 264 ALA A C 1
ATOM 2051 O O . ALA A 1 264 ? -18.611 -13.407 43.917 1.00 86.50 264 ALA A O 1
ATOM 2052 N N . ARG A 1 265 ? -17.884 -14.486 42.094 1.00 87.00 265 ARG A N 1
ATOM 2053 C CA . ARG A 1 265 ? -18.384 -15.812 42.465 1.00 87.00 265 ARG A CA 1
ATOM 2054 C C . ARG A 1 265 ? -17.275 -16.819 42.214 1.00 87.00 265 ARG A C 1
ATOM 2056 O O . ARG A 1 265 ? -16.748 -16.891 41.105 1.00 87.00 265 ARG A O 1
ATOM 2063 N N . CYS A 1 266 ? -16.905 -17.547 43.258 1.00 86.31 266 CYS A N 1
ATOM 2064 C CA . CYS A 1 266 ? -15.706 -18.370 43.286 1.00 86.31 266 CYS A CA 1
ATOM 2065 C C . CYS A 1 266 ? -16.028 -19.802 43.706 1.00 86.31 266 CYS A C 1
ATOM 2067 O O . CYS A 1 266 ? -16.882 -20.031 44.566 1.00 86.31 266 CYS A O 1
ATOM 2069 N N . ALA A 1 267 ? -15.302 -20.759 43.139 1.00 82.19 267 ALA A N 1
ATOM 2070 C CA . ALA A 1 267 ? -15.325 -22.155 43.549 1.00 82.19 267 ALA A CA 1
ATOM 2071 C C . ALA A 1 267 ? -13.959 -22.814 43.355 1.00 82.19 267 ALA A C 1
ATOM 2073 O O . ALA A 1 267 ? -13.071 -22.263 42.703 1.00 82.19 267 ALA A O 1
ATOM 2074 N N . VAL A 1 268 ? -13.805 -24.004 43.929 1.00 82.06 268 VAL A N 1
ATOM 2075 C CA . VAL A 1 268 ? -12.629 -24.855 43.736 1.00 82.06 268 VAL A CA 1
ATOM 2076 C C . VAL A 1 268 ? -13.011 -26.127 42.993 1.00 82.06 268 VAL A C 1
ATOM 2078 O O . VAL A 1 268 ? -14.074 -26.703 43.240 1.00 82.06 268 VAL A O 1
ATOM 2081 N N . ASP A 1 269 ? -12.153 -26.574 42.083 1.00 78.38 269 ASP A N 1
ATOM 2082 C CA . ASP A 1 269 ? -12.307 -27.874 41.440 1.00 78.38 269 ASP A CA 1
ATOM 2083 C C . ASP A 1 269 ? -11.608 -29.005 42.217 1.00 78.38 269 ASP A C 1
ATOM 2085 O O . ASP A 1 269 ? -10.894 -28.802 43.204 1.00 78.38 269 ASP A O 1
ATOM 2089 N N . PHE A 1 270 ? -11.794 -30.245 41.763 1.00 75.88 270 PHE A N 1
ATOM 2090 C CA . PHE A 1 270 ? -11.170 -31.419 42.385 1.00 75.88 270 PHE A CA 1
ATOM 2091 C C . PHE A 1 270 ? -9.637 -31.462 42.260 1.00 75.88 270 PHE A C 1
ATOM 2093 O O . PHE A 1 270 ? -8.998 -32.250 42.957 1.00 75.88 270 PHE A O 1
ATOM 2100 N N . ASN A 1 271 ? -9.039 -30.616 41.415 1.00 74.50 271 ASN A N 1
ATOM 2101 C CA . ASN A 1 271 ? -7.592 -30.452 41.278 1.00 74.50 271 ASN A CA 1
ATOM 2102 C C . ASN A 1 271 ? -7.045 -29.325 42.171 1.00 74.50 271 ASN A C 1
ATOM 2104 O O . ASN A 1 271 ? -5.869 -28.985 42.061 1.00 74.50 271 ASN A O 1
ATOM 2108 N N . SER A 1 272 ? -7.865 -28.773 43.074 1.00 71.44 272 SER A N 1
ATOM 2109 C CA . SER A 1 272 ? -7.525 -27.617 43.916 1.00 71.44 272 SER A CA 1
ATOM 2110 C C . SER A 1 272 ? -7.234 -26.342 43.114 1.00 71.44 272 SER A C 1
ATOM 2112 O O . SER A 1 272 ? -6.547 -25.444 43.603 1.00 71.44 272 SER A O 1
ATOM 2114 N N . VAL A 1 273 ? -7.752 -26.232 41.889 1.00 74.69 273 VAL A N 1
ATOM 2115 C CA . VAL A 1 273 ? -7.684 -24.992 41.110 1.00 74.69 273 VAL A CA 1
ATOM 2116 C C . VAL A 1 273 ? -8.886 -24.134 41.474 1.00 74.69 273 VAL A C 1
ATOM 2118 O O . VAL A 1 273 ? -10.023 -24.613 41.510 1.00 74.69 273 VAL A O 1
ATOM 2121 N N . MET A 1 274 ? -8.627 -22.868 41.789 1.00 76.88 274 MET A N 1
ATOM 2122 C CA . MET A 1 274 ? -9.682 -21.891 42.006 1.00 76.88 274 MET A CA 1
ATOM 2123 C C . MET A 1 274 ? -10.178 -21.375 40.667 1.00 76.88 274 MET A C 1
ATOM 2125 O O . MET A 1 274 ? -9.374 -21.092 39.787 1.00 76.88 274 MET A O 1
ATOM 2129 N N . HIS A 1 275 ? -11.486 -21.175 40.563 1.00 83.12 275 HIS A N 1
ATOM 2130 C CA . HIS A 1 275 ? -12.123 -20.507 39.440 1.00 83.12 275 HIS A CA 1
ATOM 2131 C C . HIS A 1 275 ? -13.029 -19.411 39.989 1.00 83.12 275 HIS A C 1
ATOM 2133 O O . HIS A 1 275 ? -13.888 -19.686 40.831 1.00 83.12 275 HIS A O 1
ATOM 2139 N N . CYS A 1 276 ? -12.831 -18.173 39.549 1.00 83.69 276 CYS A N 1
ATOM 2140 C CA . CYS A 1 276 ? -13.636 -17.036 39.975 1.00 83.69 276 CYS A CA 1
ATOM 2141 C C . CYS A 1 276 ? -14.069 -16.205 38.777 1.00 83.69 276 CYS A C 1
ATOM 2143 O O . CYS A 1 276 ? -13.233 -15.744 38.010 1.00 83.69 276 CYS A O 1
ATOM 2145 N N . ASN A 1 277 ? -15.364 -15.938 38.679 1.00 86.56 277 ASN A N 1
ATOM 2146 C CA . ASN A 1 277 ? -15.886 -14.916 37.780 1.00 86.56 277 ASN A CA 1
ATOM 2147 C C . ASN A 1 277 ? -15.925 -13.588 38.540 1.00 86.56 277 ASN A C 1
ATOM 2149 O O . ASN A 1 277 ? -16.423 -13.583 39.665 1.00 86.56 277 ASN A O 1
ATOM 2153 N N . VAL A 1 278 ? -15.411 -12.501 37.956 1.00 83.88 278 VAL A N 1
ATOM 2154 C CA . VAL A 1 278 ? -15.317 -11.161 38.562 1.00 83.88 278 VAL A CA 1
ATOM 2155 C C . VAL A 1 278 ? -15.899 -10.073 37.656 1.00 83.88 278 VAL A C 1
ATOM 2157 O O . VAL A 1 278 ? -15.672 -10.089 36.448 1.00 83.88 278 VAL A O 1
ATOM 2160 N N . ARG A 1 279 ? -16.633 -9.115 38.226 1.00 83.50 279 ARG A N 1
ATOM 2161 C CA . ARG A 1 279 ? -17.249 -7.979 37.512 1.00 83.50 279 ARG A CA 1
ATOM 2162 C C . ARG A 1 279 ? -17.345 -6.730 38.390 1.00 83.50 279 ARG A C 1
ATOM 2164 O O . ARG A 1 279 ? -16.987 -6.778 39.566 1.00 83.50 279 ARG A O 1
ATOM 2171 N N . SER A 1 280 ? -17.833 -5.624 37.840 1.00 82.44 280 SER A N 1
ATOM 2172 C CA . SER A 1 280 ? -18.066 -4.381 38.581 1.00 82.44 280 SER A CA 1
ATOM 2173 C C . SER A 1 280 ? -19.140 -4.609 39.639 1.00 82.44 280 SER A C 1
ATOM 2175 O O . SER A 1 280 ? -20.177 -5.206 39.354 1.00 82.44 280 SER A O 1
ATOM 2177 N N . GLY A 1 281 ? -18.908 -4.145 40.866 1.00 76.88 281 GLY A N 1
ATOM 2178 C CA . GLY A 1 281 ? -19.942 -4.164 41.895 1.00 76.88 281 GLY A CA 1
ATOM 2179 C C . GLY A 1 281 ? -20.905 -2.995 41.723 1.00 76.88 281 GLY A C 1
ATOM 2180 O O . GLY A 1 281 ? -20.480 -1.869 41.458 1.00 76.88 281 GLY A O 1
ATOM 2181 N N . GLU A 1 282 ? -22.205 -3.235 41.901 1.00 59.75 282 GLU A N 1
ATOM 2182 C CA . GLU A 1 282 ? -23.156 -2.133 42.050 1.00 59.75 282 GLU A CA 1
ATOM 2183 C C . GLU A 1 282 ? -22.817 -1.376 43.342 1.00 59.75 282 GLU A C 1
ATOM 2185 O O . GLU A 1 282 ? -22.684 -1.975 44.411 1.00 59.75 282 GLU A O 1
ATOM 2190 N N . GLY A 1 283 ? -22.624 -0.058 43.243 1.00 46.53 283 GLY A N 1
ATOM 2191 C CA . GLY A 1 283 ? -22.295 0.802 44.379 1.00 46.53 283 GLY A CA 1
ATOM 2192 C C . GLY A 1 283 ? -23.380 0.751 45.455 1.00 46.53 283 GLY A C 1
ATOM 2193 O O . GLY A 1 283 ? -24.351 1.501 45.406 1.00 46.53 283 GLY A O 1
ATOM 2194 N N . GLY A 1 284 ? -23.207 -0.143 46.424 1.00 32.47 284 GLY A N 1
ATOM 2195 C CA . GLY A 1 284 ? -24.025 -0.251 47.621 1.00 32.47 284 GLY A CA 1
ATOM 2196 C C . GLY A 1 284 ? -23.391 0.517 48.772 1.00 32.47 284 GLY A C 1
ATOM 2197 O O . GLY A 1 284 ? -22.423 0.056 49.374 1.00 32.47 284 GLY A O 1
ATOM 2198 N N . ASP A 1 285 ? -23.967 1.672 49.100 1.00 31.56 285 ASP A N 1
ATOM 2199 C CA . ASP A 1 285 ? -23.787 2.336 50.389 1.00 31.56 285 ASP A CA 1
ATOM 2200 C C . ASP A 1 285 ? -24.051 1.359 51.544 1.00 31.56 285 ASP A C 1
ATOM 2202 O O . ASP A 1 285 ? -25.150 0.804 51.638 1.00 31.56 285 ASP A O 1
ATOM 2206 N N . SER A 1 286 ? -23.093 1.213 52.466 1.00 27.50 286 SER A N 1
ATOM 2207 C CA . SER A 1 286 ? -23.319 1.076 53.921 1.00 27.50 286 SER A CA 1
ATOM 2208 C C . SER A 1 286 ? -22.017 0.779 54.680 1.00 27.50 286 SER A C 1
ATOM 2210 O O . SER A 1 286 ? -21.167 0.053 54.178 1.00 27.50 286 SER A O 1
ATOM 2212 N N . PRO A 1 287 ? -21.930 1.114 55.978 1.00 30.48 287 PRO A N 1
ATOM 2213 C CA . PRO A 1 287 ? -22.081 2.419 56.602 1.00 30.48 287 PRO A CA 1
ATOM 2214 C C . PRO A 1 287 ? -20.750 2.876 57.234 1.00 30.48 287 PRO A C 1
ATOM 2216 O O . PRO A 1 287 ? -19.884 2.079 57.593 1.00 30.48 287 PRO A O 1
ATOM 2219 N N . SER A 1 288 ? -20.626 4.187 57.409 1.00 28.72 288 SER A N 1
ATOM 2220 C CA . SER A 1 288 ? -19.513 4.887 58.046 1.00 28.72 288 SER A CA 1
ATOM 2221 C C . SER A 1 288 ? -19.019 4.252 59.352 1.00 28.72 288 SER A C 1
ATOM 2223 O O . SER A 1 288 ? -19.803 3.970 60.260 1.00 28.72 288 SER A O 1
ATOM 2225 N N . ALA A 1 289 ? -17.697 4.175 59.497 1.00 28.72 289 ALA A N 1
ATOM 2226 C CA . ALA A 1 289 ? -17.034 4.244 60.792 1.00 28.72 289 ALA A CA 1
ATOM 2227 C C . ALA A 1 289 ? -16.033 5.407 60.755 1.00 28.72 289 ALA A C 1
ATOM 2229 O O . ALA A 1 289 ? -14.901 5.273 60.297 1.00 28.72 289 ALA A O 1
ATOM 2230 N N . ASP A 1 290 ? -16.508 6.564 61.213 1.00 26.78 290 ASP A N 1
ATOM 2231 C CA . ASP A 1 290 ? -15.703 7.738 61.528 1.00 26.78 290 ASP A CA 1
ATOM 2232 C C . ASP A 1 290 ? -14.590 7.393 62.532 1.00 26.78 290 ASP A C 1
ATOM 2234 O O . ASP A 1 290 ? -14.856 6.835 63.599 1.00 26.78 290 ASP A O 1
ATOM 2238 N N . ASN A 1 291 ? -13.360 7.834 62.257 1.00 25.78 291 ASN A N 1
ATOM 2239 C CA . ASN A 1 291 ? -12.728 8.836 63.119 1.00 25.78 291 ASN A CA 1
ATOM 2240 C C . ASN A 1 291 ? -11.471 9.470 62.483 1.00 25.78 291 ASN A C 1
ATOM 2242 O O . ASN A 1 291 ? -10.801 8.822 61.679 1.00 25.78 291 ASN A O 1
ATOM 2246 N N . PRO A 1 292 ? -11.138 10.733 62.829 1.00 32.78 292 PRO A N 1
ATOM 2247 C CA . PRO A 1 292 ? -10.399 11.620 61.935 1.00 32.78 292 PRO A CA 1
ATOM 2248 C C . PRO A 1 292 ? -8.989 12.026 62.416 1.00 32.78 292 PRO A C 1
ATOM 2250 O O . PRO A 1 292 ? -8.648 11.915 63.594 1.00 32.78 292 PRO A O 1
ATOM 2253 N N . THR A 1 293 ? -8.283 12.700 61.490 1.00 26.89 293 THR A N 1
ATOM 2254 C CA . THR A 1 293 ? -7.220 13.734 61.646 1.00 26.89 293 THR A CA 1
ATOM 2255 C C . THR A 1 293 ? -5.777 13.316 62.003 1.00 26.89 293 THR A C 1
ATOM 2257 O O . THR A 1 293 ? -5.577 12.330 62.701 1.00 26.89 293 THR A O 1
ATOM 2260 N N . PRO A 1 294 ? -4.761 14.166 61.703 1.00 36.06 294 PRO A N 1
ATOM 2261 C CA . PRO A 1 294 ? -4.362 14.757 60.405 1.00 36.06 294 PRO A CA 1
ATOM 2262 C C . PRO A 1 294 ? -2.817 14.661 60.216 1.00 36.06 294 PRO A C 1
ATOM 2264 O O . PRO A 1 294 ? -2.165 14.018 61.029 1.00 36.06 294 PRO A O 1
ATOM 2267 N N . VAL A 1 295 ? -2.217 15.313 59.202 1.00 26.95 295 VAL A N 1
ATOM 2268 C CA . VAL A 1 295 ? -1.011 16.190 59.309 1.00 26.95 295 VAL A CA 1
ATOM 2269 C C . VAL A 1 295 ? -0.379 16.445 57.921 1.00 26.95 295 VAL A C 1
ATOM 2271 O O . VAL A 1 295 ? 0.094 15.537 57.252 1.00 26.95 295 VAL A O 1
ATOM 2274 N N . GLU A 1 296 ? -0.430 17.728 57.545 1.00 26.19 296 GLU A N 1
ATOM 2275 C CA . GLU A 1 296 ? 0.561 18.582 56.857 1.00 26.19 296 GLU A CA 1
ATOM 2276 C C . GLU A 1 296 ? 1.250 18.164 55.539 1.00 26.19 296 GLU A C 1
ATOM 2278 O O . GLU A 1 296 ? 2.078 17.262 55.464 1.00 26.19 296 GLU A O 1
ATOM 2283 N N . SER A 1 297 ? 1.031 19.003 54.517 1.00 25.70 297 SER A N 1
ATOM 2284 C CA . SER A 1 297 ? 2.029 19.338 53.487 1.00 25.70 297 SER A CA 1
ATOM 2285 C C . SER A 1 297 ? 3.184 20.152 54.100 1.00 25.70 297 SER A C 1
ATOM 2287 O O . SER A 1 297 ? 2.962 20.837 55.101 1.00 25.70 297 SER A O 1
ATOM 2289 N N . PRO A 1 298 ? 4.372 20.208 53.465 1.00 30.53 298 PRO A N 1
ATOM 2290 C CA . PRO A 1 298 ? 4.580 21.344 52.557 1.00 30.53 298 PRO A CA 1
ATOM 2291 C C . PRO A 1 298 ? 5.505 21.093 51.334 1.00 30.53 298 PRO A C 1
ATOM 2293 O O . PRO A 1 298 ? 6.516 20.408 51.408 1.00 30.53 298 PRO A O 1
ATOM 2296 N N . SER A 1 299 ? 5.112 21.725 50.220 1.00 22.73 299 SER A N 1
ATOM 2297 C CA . SER A 1 299 ? 5.896 22.501 49.229 1.00 22.73 299 SER A CA 1
ATOM 2298 C C . SER A 1 299 ? 7.255 22.032 48.660 1.00 22.73 299 SER A C 1
ATOM 2300 O O . SER A 1 299 ? 8.237 21.915 49.381 1.00 22.73 299 SER A O 1
ATOM 2302 N N . SER A 1 300 ? 7.291 22.040 47.316 1.00 25.50 300 SER A N 1
ATOM 2303 C CA . SER A 1 300 ? 8.268 22.699 46.416 1.00 25.50 300 SER A CA 1
ATOM 2304 C C . SER A 1 300 ? 9.763 22.352 46.500 1.00 25.50 300 SER A C 1
ATOM 2306 O O . SER A 1 300 ? 10.426 22.738 47.449 1.00 25.50 300 SER A O 1
ATOM 2308 N N . GLU A 1 301 ? 10.336 21.819 45.412 1.00 22.98 301 GLU A N 1
ATOM 2309 C CA . GLU A 1 301 ? 11.267 22.557 44.529 1.00 22.98 301 GLU A CA 1
ATOM 2310 C C . GLU A 1 301 ? 11.847 21.673 43.411 1.00 22.98 301 GLU A C 1
ATOM 2312 O O . GLU A 1 301 ? 12.203 20.510 43.581 1.00 22.98 301 GLU A O 1
ATOM 2317 N N . SER A 1 302 ? 11.949 22.289 42.238 1.00 27.33 302 SER A N 1
ATOM 2318 C CA . SER A 1 302 ? 12.660 21.843 41.047 1.00 27.33 302 SER A CA 1
ATOM 2319 C C . SER A 1 302 ? 14.174 21.775 41.263 1.00 27.33 302 SER A C 1
ATOM 2321 O O . SER A 1 302 ? 14.771 22.745 41.725 1.00 27.33 302 SER A O 1
ATOM 2323 N N . SER A 1 303 ? 14.823 20.714 40.781 1.00 25.05 303 SER A N 1
ATOM 2324 C CA . SER A 1 303 ? 16.243 20.772 40.423 1.00 25.05 303 SER A CA 1
ATOM 2325 C C . SER A 1 303 ? 16.543 19.905 39.200 1.00 25.05 303 SER A C 1
ATOM 2327 O O . SER A 1 303 ? 16.489 18.679 39.213 1.00 25.05 303 SER A O 1
ATOM 2329 N N . SER A 1 304 ? 16.858 20.594 38.108 1.00 25.56 304 SER A N 1
ATOM 2330 C CA . SER A 1 304 ? 17.532 20.055 36.936 1.00 25.56 304 SER A CA 1
ATOM 2331 C C . SER A 1 304 ? 18.964 19.661 37.296 1.00 25.56 304 SER A C 1
ATOM 2333 O O . SER A 1 304 ? 19.725 20.496 37.786 1.00 25.56 304 SER A O 1
ATOM 2335 N N . SER A 1 305 ? 19.372 18.440 36.961 1.00 24.61 305 SER A N 1
ATOM 2336 C CA . SER A 1 305 ? 20.784 18.131 36.736 1.00 24.61 305 SER A CA 1
ATOM 2337 C C . SER A 1 305 ? 20.923 17.165 35.563 1.00 24.61 305 SER A C 1
ATOM 2339 O O . SER A 1 305 ? 20.583 15.990 35.616 1.00 24.61 305 SER A O 1
ATOM 2341 N N . SER A 1 306 ? 21.392 17.730 34.457 1.00 27.97 306 SER A N 1
ATOM 2342 C CA . SER A 1 306 ? 21.944 17.032 33.307 1.00 27.97 306 SER A CA 1
ATOM 2343 C C . SER A 1 306 ? 23.285 16.410 33.684 1.00 27.97 306 SER A C 1
ATOM 2345 O O . SER A 1 306 ? 24.179 17.146 34.105 1.00 27.97 306 SER A O 1
ATOM 2347 N N . GLN A 1 307 ? 23.468 15.110 33.449 1.00 26.19 307 GLN A N 1
ATOM 2348 C CA . GLN A 1 307 ? 24.794 14.521 33.262 1.00 26.19 307 GLN A CA 1
ATOM 2349 C C . GLN A 1 307 ? 24.718 13.203 32.475 1.00 26.19 307 GLN A C 1
ATOM 2351 O O . GLN A 1 307 ? 24.284 12.180 32.984 1.00 26.19 307 GLN A O 1
ATOM 2356 N N . GLY A 1 308 ? 25.174 13.287 31.221 1.00 25.28 308 GLY A N 1
ATOM 2357 C CA . GLY A 1 308 ? 26.059 12.319 30.569 1.00 25.28 308 GLY A CA 1
ATOM 2358 C C . GLY A 1 308 ? 25.576 10.881 30.385 1.00 25.28 308 GLY A C 1
ATOM 2359 O O . GLY A 1 308 ? 25.819 10.035 31.236 1.00 25.28 308 GLY A O 1
ATOM 2360 N N . ALA A 1 309 ? 25.092 10.572 29.183 1.00 26.23 309 ALA A N 1
ATOM 2361 C CA . ALA A 1 309 ? 25.230 9.241 28.600 1.00 26.23 309 ALA A CA 1
ATOM 2362 C C . ALA A 1 309 ? 25.788 9.392 27.182 1.00 26.23 309 ALA A C 1
ATOM 2364 O O . ALA A 1 309 ? 25.321 10.223 26.403 1.00 26.23 309 ALA A O 1
ATOM 2365 N N . GLY A 1 310 ? 26.871 8.662 26.926 1.00 23.66 310 GLY A N 1
ATOM 2366 C CA . GLY A 1 310 ? 27.679 8.756 25.724 1.00 23.66 310 GLY A CA 1
ATOM 2367 C C . GLY A 1 310 ? 27.037 8.148 24.484 1.00 23.66 310 GLY A C 1
ATOM 2368 O O . GLY A 1 310 ? 26.077 7.384 24.547 1.00 23.66 310 GLY A O 1
ATOM 2369 N N . ASP A 1 311 ? 27.650 8.529 23.369 1.00 26.92 311 ASP A N 1
ATOM 2370 C CA . ASP A 1 311 ? 27.581 7.966 22.028 1.00 26.92 311 ASP A CA 1
ATOM 2371 C C . ASP A 1 311 ? 26.824 6.641 21.888 1.00 26.92 311 ASP A C 1
ATOM 2373 O O . ASP A 1 311 ? 27.343 5.543 22.081 1.00 26.92 311 ASP A O 1
ATOM 2377 N N . SER A 1 312 ? 25.603 6.760 21.388 1.00 26.25 312 SER A N 1
ATOM 2378 C CA . SER A 1 312 ? 25.163 5.950 20.259 1.00 26.25 312 SER A CA 1
ATOM 2379 C C . SER A 1 312 ? 24.305 6.852 19.382 1.00 26.25 312 SER A C 1
ATOM 2381 O O . SER A 1 312 ? 23.274 7.361 19.810 1.00 26.25 312 SER A O 1
ATOM 2383 N N . GLN A 1 313 ? 24.777 7.110 18.162 1.00 27.14 313 GLN A N 1
ATOM 2384 C CA . GLN A 1 313 ? 23.976 7.713 17.104 1.00 27.14 313 GLN A CA 1
ATOM 2385 C C . GLN A 1 313 ? 22.749 6.820 16.891 1.00 27.14 313 GLN A C 1
ATOM 2387 O O . GLN A 1 313 ? 22.828 5.795 16.216 1.00 27.14 313 GLN A O 1
ATOM 2392 N N . GLN A 1 314 ? 21.628 7.183 17.513 1.00 25.12 314 GLN A N 1
ATOM 2393 C CA . GLN A 1 314 ? 20.324 6.636 17.182 1.00 25.12 314 GLN A CA 1
ATOM 2394 C C . GLN A 1 314 ? 20.047 7.027 15.733 1.00 25.12 314 GLN A C 1
ATOM 2396 O O . GLN A 1 314 ? 19.948 8.208 15.395 1.00 25.12 314 GLN A O 1
ATOM 2401 N N . ALA A 1 315 ? 20.012 6.017 14.865 1.00 26.17 315 ALA A N 1
ATOM 2402 C CA . ALA A 1 315 ? 19.499 6.155 13.517 1.00 26.17 315 ALA A CA 1
ATOM 2403 C C . ALA A 1 315 ? 18.134 6.857 13.578 1.00 26.17 315 ALA A C 1
ATOM 2405 O O . ALA A 1 315 ? 17.344 6.597 14.488 1.00 26.17 315 ALA A O 1
ATOM 2406 N N . ALA A 1 316 ? 17.891 7.771 12.636 1.00 29.97 316 ALA A N 1
ATOM 2407 C CA . ALA A 1 316 ? 16.594 8.406 12.442 1.00 29.97 316 ALA A CA 1
ATOM 2408 C C . ALA A 1 316 ? 15.479 7.352 12.551 1.00 29.97 316 ALA A C 1
ATOM 2410 O O . ALA A 1 316 ? 15.591 6.294 11.933 1.00 29.97 316 ALA A O 1
ATOM 2411 N N . GLY A 1 317 ? 14.477 7.637 13.393 1.00 37.19 317 GLY A N 1
ATOM 2412 C CA . GLY A 1 317 ? 13.457 6.692 13.846 1.00 37.19 317 GLY A CA 1
ATOM 2413 C C . GLY A 1 317 ? 12.949 5.775 12.738 1.00 37.19 317 GLY A C 1
ATOM 2414 O O . GLY A 1 317 ? 12.446 6.225 11.708 1.00 37.19 317 GLY A O 1
ATOM 2415 N N . GLU A 1 318 ? 13.115 4.475 12.961 1.00 41.41 318 GLU A N 1
ATOM 2416 C CA . GLU A 1 318 ? 12.505 3.433 12.151 1.00 41.41 318 GLU A CA 1
ATOM 2417 C C . GLU A 1 318 ? 10.988 3.654 12.147 1.00 41.41 318 GLU A C 1
ATOM 2419 O O . GLU A 1 318 ? 10.392 3.966 13.177 1.00 41.41 318 GLU A O 1
ATOM 2424 N N . PHE A 1 319 ? 10.372 3.582 10.968 1.00 47.97 319 PHE A N 1
ATOM 2425 C CA . PHE A 1 319 ? 8.931 3.738 10.841 1.00 47.97 319 PHE A CA 1
ATOM 2426 C C . PHE A 1 319 ? 8.207 2.729 11.730 1.00 47.97 319 PHE A C 1
ATOM 2428 O O . PHE A 1 319 ? 8.442 1.525 11.612 1.00 47.97 319 PHE A O 1
ATOM 2435 N N . ASP A 1 320 ? 7.275 3.228 12.539 1.00 56.94 320 ASP A N 1
ATOM 2436 C CA . ASP A 1 320 ? 6.370 2.388 13.304 1.00 56.94 320 ASP A CA 1
ATOM 2437 C C . ASP A 1 320 ? 5.033 2.219 12.548 1.00 56.94 320 ASP A C 1
ATOM 2439 O O . ASP A 1 320 ? 4.213 3.151 12.516 1.00 56.94 320 ASP A O 1
ATOM 2443 N N . PRO A 1 321 ? 4.803 1.052 11.912 1.00 52.12 321 PRO A N 1
ATOM 2444 C CA . PRO A 1 321 ? 3.556 0.749 11.217 1.00 52.12 321 PRO A CA 1
ATOM 2445 C C . PRO A 1 321 ? 2.329 0.707 12.125 1.00 52.12 321 PRO A C 1
ATOM 2447 O O . PRO A 1 321 ? 1.205 0.791 11.619 1.00 52.12 321 PRO A O 1
ATOM 2450 N N . ASP A 1 322 ? 2.508 0.586 13.436 1.00 61.62 322 ASP A N 1
ATOM 2451 C CA . ASP A 1 322 ? 1.394 0.479 14.370 1.00 61.62 322 ASP A CA 1
ATOM 2452 C C . ASP A 1 322 ? 0.631 1.810 14.502 1.00 61.62 322 ASP A C 1
ATOM 2454 O O . ASP A 1 322 ? -0.530 1.823 14.900 1.00 61.62 322 ASP A O 1
ATOM 2458 N N . ASN A 1 323 ? 1.197 2.919 14.008 1.00 68.00 323 ASN A N 1
ATOM 2459 C CA . ASN A 1 323 ? 0.527 4.224 13.954 1.00 68.00 323 ASN A CA 1
ATOM 2460 C C . ASN A 1 323 ? -0.667 4.305 12.991 1.00 68.00 323 ASN A C 1
ATOM 2462 O O . ASN A 1 323 ? -1.448 5.261 13.064 1.00 68.00 323 ASN A O 1
ATOM 2466 N N . VAL A 1 324 ? -0.792 3.358 12.055 1.00 77.25 324 VAL A N 1
ATOM 2467 C CA . VAL A 1 324 ? -1.859 3.381 11.042 1.00 77.25 324 VAL A CA 1
ATOM 2468 C C . VAL A 1 324 ? -2.574 2.048 10.837 1.00 77.25 324 VAL A C 1
ATOM 2470 O O . VAL A 1 324 ? -3.645 2.003 10.229 1.00 77.25 324 VAL A O 1
ATOM 2473 N N . ARG A 1 325 ? -2.017 0.956 11.361 1.00 83.00 325 ARG A N 1
ATOM 2474 C CA . ARG A 1 325 ? -2.664 -0.355 11.344 1.00 83.00 325 ARG A CA 1
ATOM 2475 C C . ARG A 1 325 ? -3.941 -0.370 12.177 1.00 83.00 325 ARG A C 1
ATOM 2477 O O . ARG A 1 325 ? -4.149 0.445 13.071 1.00 83.00 325 ARG A O 1
ATOM 2484 N N . GLY A 1 326 ? -4.783 -1.348 11.875 1.00 83.50 326 GLY A N 1
ATOM 2485 C CA . GLY A 1 326 ? -6.009 -1.610 12.613 1.00 83.50 326 GLY A CA 1
ATOM 2486 C C . GLY A 1 326 ? -7.253 -1.179 11.855 1.00 83.50 326 GLY A C 1
ATOM 2487 O O . GLY A 1 326 ? -7.236 -0.944 10.641 1.00 83.50 326 GLY A O 1
ATOM 2488 N N . ARG A 1 327 ? -8.364 -1.147 12.586 1.00 87.12 327 ARG A N 1
ATOM 2489 C CA . ARG A 1 327 ? -9.682 -0.836 12.047 1.00 87.12 327 ARG A CA 1
ATOM 2490 C C . ARG A 1 327 ? -10.001 0.634 12.272 1.00 87.12 327 ARG A C 1
ATOM 2492 O O . ARG A 1 327 ? -9.885 1.146 13.381 1.00 87.12 327 ARG A O 1
ATOM 2499 N N . TRP A 1 328 ? -10.468 1.288 11.220 1.00 90.81 328 TRP A N 1
ATOM 2500 C CA . TRP A 1 328 ? -10.859 2.688 11.246 1.00 90.81 328 TRP A CA 1
ATOM 2501 C C . TRP A 1 328 ? -12.282 2.796 10.733 1.00 90.81 328 TRP A C 1
ATOM 2503 O O . TRP A 1 328 ? -12.586 2.293 9.656 1.00 90.81 328 TRP A O 1
ATOM 2513 N N . CYS A 1 329 ? -13.170 3.414 11.498 1.00 90.69 329 CYS A N 1
ATOM 2514 C CA . CYS A 1 329 ? -14.586 3.491 11.163 1.00 90.69 329 CYS A CA 1
ATOM 2515 C C . CYS A 1 329 ? -15.057 4.932 11.195 1.00 90.69 329 CYS A C 1
ATOM 2517 O O . CYS A 1 329 ? -14.647 5.700 12.064 1.00 90.69 329 CYS A O 1
ATOM 2519 N N . ARG A 1 330 ? -15.964 5.287 10.289 1.00 91.44 330 ARG A N 1
ATOM 2520 C CA . ARG A 1 330 ? -16.676 6.556 10.389 1.00 91.44 330 ARG A CA 1
ATOM 2521 C C . ARG A 1 330 ? -17.483 6.627 11.681 1.00 91.44 330 ARG A C 1
ATOM 2523 O O . ARG A 1 330 ? -17.676 5.634 12.392 1.00 91.44 330 ARG A O 1
ATOM 2530 N N . LYS A 1 331 ? -17.988 7.823 11.967 1.00 87.44 331 LYS A N 1
ATOM 2531 C CA . LYS A 1 331 ? -18.859 8.085 13.114 1.00 87.44 331 LYS A CA 1
ATOM 2532 C C . LYS A 1 331 ? -20.090 7.171 13.160 1.00 87.44 331 LYS A C 1
ATOM 2534 O O . LYS A 1 331 ? -20.532 6.814 14.246 1.00 87.44 331 LYS A O 1
ATOM 2539 N N . ASP A 1 332 ? -20.586 6.736 11.999 1.00 84.69 332 ASP A N 1
ATOM 2540 C CA . ASP A 1 332 ? -21.684 5.767 11.879 1.00 84.69 332 ASP A CA 1
ATOM 2541 C C . ASP A 1 332 ? -21.371 4.374 12.474 1.00 84.69 332 ASP A C 1
ATOM 2543 O O . ASP A 1 332 ? -22.281 3.570 12.663 1.00 84.69 332 ASP A O 1
ATOM 2547 N N . GLY A 1 333 ? -20.097 4.065 12.749 1.00 81.88 333 GLY A N 1
ATOM 2548 C CA . GLY A 1 333 ? -19.631 2.786 13.288 1.00 81.88 333 GLY A CA 1
ATOM 2549 C C . GLY A 1 333 ? -19.773 1.582 12.347 1.00 81.88 333 GLY A C 1
ATOM 2550 O O . GLY A 1 333 ? -19.384 0.475 12.720 1.00 81.88 333 GLY A O 1
ATOM 2551 N N . THR A 1 334 ? -20.306 1.770 11.140 1.00 83.44 334 THR A N 1
ATOM 2552 C CA . THR A 1 334 ? -20.621 0.696 10.185 1.00 83.44 334 THR A CA 1
ATOM 2553 C C . THR A 1 334 ? -19.761 0.761 8.930 1.00 83.44 334 THR A C 1
ATOM 2555 O O . THR A 1 334 ? -19.372 -0.291 8.420 1.00 83.44 334 THR A O 1
ATOM 2558 N N . THR A 1 335 ? -19.406 1.966 8.486 1.00 87.62 335 THR A N 1
ATOM 2559 C CA . THR A 1 335 ? -18.522 2.211 7.349 1.00 87.62 335 THR A CA 1
ATOM 2560 C C . THR A 1 335 ? -17.082 2.199 7.840 1.00 87.62 335 THR A C 1
ATOM 2562 O O . THR A 1 335 ? -16.614 3.154 8.467 1.00 87.62 335 THR A O 1
ATOM 2565 N N . CYS A 1 336 ? -16.366 1.107 7.578 1.00 87.69 336 CYS A N 1
ATOM 2566 C CA . CYS A 1 336 ? -15.007 0.920 8.075 1.00 87.69 336 CYS A CA 1
ATOM 2567 C C . CYS A 1 336 ? -14.008 0.579 6.971 1.00 87.69 336 CYS A C 1
ATOM 2569 O O . CYS A 1 336 ? -14.345 -0.010 5.944 1.00 87.69 336 CYS A O 1
ATOM 2571 N N . VAL A 1 337 ? -12.750 0.885 7.256 1.00 91.31 337 VAL A N 1
ATOM 2572 C CA . VAL A 1 337 ? -11.583 0.391 6.538 1.00 91.31 337 VAL A CA 1
ATOM 2573 C C . VAL A 1 337 ? -10.659 -0.339 7.503 1.00 91.31 337 VAL A C 1
ATOM 2575 O O . VAL A 1 337 ? -10.658 -0.076 8.710 1.00 91.31 337 VAL A O 1
ATOM 2578 N N . VAL A 1 338 ? -9.871 -1.273 6.985 1.00 90.88 338 VAL A N 1
ATOM 2579 C CA . VAL A 1 338 ? -8.879 -2.010 7.771 1.00 90.88 338 VAL A CA 1
ATOM 2580 C C . VAL A 1 338 ? -7.527 -1.896 7.087 1.00 90.88 338 VAL A C 1
ATOM 2582 O O . VAL A 1 338 ? -7.418 -2.120 5.884 1.00 90.88 338 VAL A O 1
ATOM 2585 N N . ILE A 1 339 ? -6.496 -1.548 7.856 1.00 86.94 339 ILE A N 1
ATOM 2586 C CA . ILE A 1 339 ? -5.123 -1.450 7.362 1.00 86.94 339 ILE A CA 1
ATOM 2587 C C . ILE A 1 339 ? -4.282 -2.533 8.029 1.00 86.94 339 ILE A C 1
ATOM 2589 O O . ILE A 1 339 ? -4.148 -2.571 9.253 1.00 86.94 339 ILE A O 1
ATOM 2593 N N . THR A 1 340 ? -3.712 -3.421 7.218 1.00 82.62 340 THR A N 1
ATOM 2594 C CA . THR A 1 340 ? -2.900 -4.559 7.678 1.00 82.62 340 THR A CA 1
ATOM 2595 C C . THR A 1 340 ? -1.577 -4.636 6.928 1.00 82.62 340 THR A C 1
ATOM 2597 O O . THR A 1 340 ? -1.465 -4.115 5.819 1.00 82.62 340 THR A O 1
ATOM 2600 N N . PRO A 1 341 ? -0.539 -5.264 7.500 1.00 79.12 341 PRO A N 1
ATOM 2601 C CA . PRO A 1 341 ? 0.653 -5.584 6.731 1.00 79.12 341 PRO A CA 1
ATOM 2602 C C . PRO A 1 341 ? 0.343 -6.637 5.663 1.00 79.12 341 PRO A C 1
ATOM 2604 O O . PRO A 1 341 ? -0.391 -7.589 5.919 1.00 79.12 341 PRO A O 1
ATOM 2607 N N . GLN A 1 342 ? 0.946 -6.505 4.477 1.00 79.19 342 GLN A N 1
ATOM 2608 C CA . GLN A 1 342 ? 0.816 -7.526 3.430 1.00 79.19 342 GLN A CA 1
ATOM 2609 C C . GLN A 1 342 ? 1.383 -8.882 3.882 1.00 79.19 342 GLN A C 1
ATOM 2611 O O . GLN A 1 342 ? 0.875 -9.934 3.498 1.00 79.19 342 GLN A O 1
ATOM 2616 N N . ALA A 1 343 ? 2.452 -8.853 4.678 1.00 70.81 343 ALA A N 1
ATOM 2617 C CA . ALA A 1 343 ? 3.092 -10.030 5.240 1.00 70.81 343 ALA A CA 1
ATOM 2618 C C . ALA A 1 343 ? 3.429 -9.795 6.715 1.00 70.81 343 ALA A C 1
ATOM 2620 O O . ALA A 1 343 ? 3.891 -8.720 7.098 1.00 70.81 343 ALA A O 1
ATOM 2621 N N . GLU A 1 344 ? 3.222 -10.818 7.537 1.00 64.75 344 GLU A N 1
ATOM 2622 C CA . GLU A 1 344 ? 3.521 -10.774 8.966 1.00 64.75 344 GLU A CA 1
ATOM 2623 C C . GLU A 1 344 ? 5.002 -10.432 9.213 1.00 64.75 344 GLU A C 1
ATOM 2625 O O . GLU A 1 344 ? 5.899 -10.909 8.512 1.00 64.75 344 GLU A O 1
ATOM 2630 N N . GLY A 1 345 ? 5.264 -9.538 10.170 1.00 60.91 345 GLY A N 1
ATOM 2631 C CA . GLY A 1 345 ? 6.612 -9.037 10.459 1.00 60.91 345 GLY A CA 1
ATOM 2632 C C . GLY A 1 345 ? 7.185 -8.051 9.428 1.00 60.91 345 GLY A C 1
ATOM 2633 O O . GLY A 1 345 ? 8.344 -7.658 9.555 1.00 60.91 345 GLY A O 1
ATOM 2634 N N . LYS A 1 346 ? 6.416 -7.630 8.411 1.00 62.84 346 LYS A N 1
ATOM 2635 C CA . LYS A 1 346 ? 6.803 -6.552 7.481 1.00 62.84 346 LYS A CA 1
ATOM 2636 C C . LYS A 1 346 ? 6.071 -5.251 7.795 1.00 62.84 346 LYS A C 1
ATOM 2638 O O . LYS A 1 346 ? 4.864 -5.242 8.029 1.00 62.84 346 LYS A O 1
ATOM 2643 N N . SER A 1 347 ? 6.805 -4.142 7.777 1.00 64.00 347 SER A N 1
ATOM 2644 C CA . SER A 1 347 ? 6.262 -2.790 7.935 1.00 64.00 347 SER A CA 1
ATOM 2645 C C . SER A 1 347 ? 5.575 -2.282 6.664 1.00 64.00 347 SER A C 1
ATOM 2647 O O . SER A 1 347 ? 4.547 -1.619 6.763 1.00 64.00 347 SER A O 1
ATOM 2649 N N . THR A 1 348 ? 6.084 -2.652 5.484 1.00 68.50 348 THR A N 1
ATOM 2650 C CA . THR A 1 348 ? 5.519 -2.320 4.167 1.00 68.50 348 THR A CA 1
ATOM 2651 C C . THR A 1 348 ? 5.670 -3.478 3.163 1.00 68.50 348 THR A C 1
ATOM 2653 O O . THR A 1 348 ? 6.528 -4.349 3.350 1.00 68.50 348 THR A O 1
ATOM 2656 N N . PRO A 1 349 ? 4.861 -3.501 2.084 1.00 76.06 349 PRO A N 1
ATOM 2657 C CA . PRO A 1 349 ? 3.688 -2.652 1.857 1.00 76.06 349 PRO A CA 1
ATOM 2658 C C . PRO A 1 349 ? 2.537 -3.013 2.807 1.00 76.06 349 PRO A C 1
ATOM 2660 O O . PRO A 1 349 ? 2.463 -4.124 3.341 1.00 76.06 349 PRO A O 1
ATOM 2663 N N . LEU A 1 350 ? 1.642 -2.054 3.024 1.00 83.56 350 LEU A N 1
ATOM 2664 C CA . LEU A 1 350 ? 0.397 -2.276 3.755 1.00 83.56 350 LEU A CA 1
ATOM 2665 C C . LEU A 1 350 ? -0.731 -2.594 2.763 1.00 83.56 350 LEU A C 1
ATOM 2667 O O . LEU A 1 350 ? -0.610 -2.364 1.559 1.00 83.56 350 LEU A O 1
ATOM 2671 N N . VAL A 1 351 ? -1.832 -3.126 3.274 1.00 87.81 351 VAL A N 1
ATOM 2672 C CA . VAL A 1 351 ? -3.062 -3.412 2.539 1.00 87.81 351 VAL A CA 1
ATOM 2673 C C . VAL A 1 351 ? -4.166 -2.556 3.139 1.00 87.81 351 VAL A C 1
ATOM 2675 O O . VAL A 1 351 ? -4.436 -2.668 4.334 1.00 87.81 351 VAL A O 1
ATOM 2678 N N . LEU A 1 352 ? -4.804 -1.733 2.308 1.00 92.06 352 LEU A N 1
ATOM 2679 C CA . LEU A 1 352 ? -6.045 -1.042 2.638 1.00 92.06 352 LEU A CA 1
ATOM 2680 C C . LEU A 1 352 ? -7.220 -1.912 2.191 1.00 92.06 352 LEU A C 1
ATOM 2682 O O . LEU A 1 352 ? -7.379 -2.145 0.993 1.00 92.06 352 LEU A O 1
ATOM 2686 N N . ASP A 1 353 ? -8.044 -2.352 3.135 1.00 90.56 353 ASP A N 1
ATOM 2687 C CA . ASP A 1 353 ? -9.320 -3.027 2.898 1.00 90.56 353 ASP A CA 1
ATOM 2688 C C . ASP A 1 353 ? -10.475 -2.035 3.101 1.00 90.56 353 ASP A C 1
ATOM 2690 O O . ASP A 1 353 ? -10.611 -1.421 4.157 1.00 90.56 353 ASP A O 1
ATOM 2694 N N . THR A 1 354 ? -11.297 -1.885 2.069 1.00 89.62 354 THR A N 1
ATOM 2695 C CA . THR A 1 354 ? -12.463 -0.993 1.961 1.00 89.62 354 THR A CA 1
ATOM 2696 C C . THR A 1 354 ? -13.763 -1.776 1.760 1.00 89.62 354 THR A C 1
ATOM 2698 O O . THR A 1 354 ? -14.795 -1.205 1.419 1.00 89.62 354 THR A O 1
ATOM 2701 N N . SER A 1 355 ? -13.754 -3.096 1.972 1.00 87.00 355 SER A N 1
ATOM 2702 C CA . SER A 1 355 ? -14.912 -3.977 1.755 1.00 87.00 355 SER A CA 1
ATOM 2703 C C . SER A 1 355 ? -16.174 -3.563 2.517 1.00 87.00 355 SER A C 1
ATOM 2705 O O . SER A 1 355 ? -17.280 -3.864 2.069 1.00 87.00 355 SER A O 1
ATOM 2707 N N . GLN A 1 356 ? -16.035 -2.846 3.637 1.00 83.88 356 GLN A N 1
ATOM 2708 C CA . GLN A 1 356 ? -17.161 -2.342 4.433 1.00 83.88 356 GLN A CA 1
ATOM 2709 C C . GLN A 1 356 ? -17.638 -0.943 4.016 1.00 83.88 356 GLN A C 1
ATOM 2711 O O . GLN A 1 356 ? -18.519 -0.395 4.667 1.00 83.88 356 GLN A O 1
ATOM 2716 N N . MET A 1 357 ? -17.096 -0.368 2.938 1.00 81.31 357 MET A N 1
ATOM 2717 C CA . MET A 1 357 ? -17.561 0.913 2.395 1.00 81.31 357 MET A CA 1
ATOM 2718 C C . MET A 1 357 ? -18.753 0.776 1.437 1.00 81.31 357 MET A C 1
ATOM 2720 O O . MET A 1 357 ? -19.389 1.773 1.110 1.00 81.31 357 MET A O 1
ATOM 2724 N N . GLY A 1 358 ? -19.079 -0.441 0.987 1.00 84.38 358 GLY A N 1
ATOM 2725 C CA . GLY A 1 358 ? -20.206 -0.673 0.079 1.00 84.38 358 GLY A CA 1
ATOM 2726 C C . GLY A 1 358 ? -20.097 0.152 -1.209 1.00 84.38 358 GLY A C 1
ATOM 2727 O O . GLY A 1 358 ? -19.047 0.164 -1.851 1.00 84.38 358 GLY A O 1
ATOM 2728 N N . ASP A 1 359 ? -21.177 0.850 -1.566 1.00 85.81 359 ASP A N 1
ATOM 2729 C CA . ASP A 1 359 ? -21.255 1.686 -2.774 1.00 85.81 359 ASP A CA 1
ATOM 2730 C C . ASP A 1 359 ? -20.356 2.933 -2.712 1.00 85.81 359 ASP A C 1
ATOM 2732 O O . ASP A 1 359 ? -20.058 3.532 -3.744 1.00 85.81 359 ASP A O 1
ATOM 2736 N N . GLU A 1 360 ? -19.887 3.317 -1.522 1.00 84.06 360 GLU A N 1
ATOM 2737 C CA . GLU A 1 360 ? -18.972 4.447 -1.335 1.00 84.06 360 GLU A CA 1
ATOM 2738 C C . GLU A 1 360 ? -17.499 4.072 -1.515 1.00 84.06 360 GLU A C 1
ATOM 2740 O O . GLU A 1 360 ? -16.618 4.914 -1.342 1.00 84.06 360 GLU A O 1
ATOM 2745 N N . ASN A 1 361 ? -17.210 2.809 -1.834 1.00 86.56 361 ASN A N 1
ATOM 2746 C CA . ASN A 1 361 ? -15.851 2.340 -2.036 1.00 86.56 361 ASN A CA 1
ATOM 2747 C C . ASN A 1 361 ? -15.146 3.134 -3.162 1.00 86.56 361 ASN A C 1
ATOM 2749 O O . ASN A 1 361 ? -15.554 3.051 -4.324 1.00 86.56 361 ASN A O 1
ATOM 2753 N N . PRO A 1 362 ? -14.055 3.857 -2.850 1.00 84.75 362 PRO A N 1
ATOM 2754 C CA . PRO A 1 362 ? -13.351 4.692 -3.817 1.00 84.75 362 PRO A CA 1
ATOM 2755 C C . PRO A 1 362 ? -12.391 3.905 -4.727 1.00 84.75 362 PRO A C 1
ATOM 2757 O O . PRO A 1 362 ? -11.756 4.498 -5.603 1.00 84.75 362 PRO A O 1
ATOM 2760 N N . LEU A 1 363 ? -12.230 2.591 -4.525 1.00 85.38 363 LEU A N 1
ATOM 2761 C CA . LEU A 1 363 ? -11.315 1.773 -5.315 1.00 85.38 363 LEU A CA 1
ATOM 2762 C C . LEU A 1 363 ? -11.887 1.429 -6.705 1.00 85.38 363 LEU A C 1
ATOM 2764 O O . LEU A 1 363 ? -13.058 1.068 -6.851 1.00 85.38 363 LEU A O 1
ATOM 2768 N N . PRO A 1 364 ? -11.052 1.481 -7.757 1.00 76.81 364 PRO A N 1
ATOM 2769 C CA . PRO A 1 364 ? -11.498 1.260 -9.124 1.00 76.81 364 PRO A CA 1
ATOM 2770 C C . PRO A 1 364 ? -11.840 -0.210 -9.394 1.00 76.81 364 PRO A C 1
ATOM 2772 O O . PRO A 1 364 ? -11.288 -1.137 -8.801 1.00 76.81 364 PRO A O 1
ATOM 2775 N N . GLY A 1 365 ? -12.744 -0.432 -10.351 1.00 74.81 365 GLY A N 1
ATOM 2776 C CA . GLY A 1 365 ? -13.066 -1.772 -10.851 1.00 74.81 365 GLY A CA 1
ATOM 2777 C C . GLY A 1 365 ? -13.751 -2.693 -9.833 1.00 74.81 365 GLY A C 1
ATOM 2778 O O . GLY A 1 365 ? -13.712 -3.908 -10.013 1.00 74.81 365 GLY A O 1
ATOM 2779 N N . GLY A 1 366 ? -14.348 -2.138 -8.771 1.00 76.50 366 GLY A N 1
ATOM 2780 C CA . GLY A 1 366 ? -15.034 -2.907 -7.726 1.00 76.50 366 GLY A CA 1
ATOM 2781 C C . GLY A 1 366 ? -14.094 -3.685 -6.802 1.00 76.50 366 GLY A C 1
ATOM 2782 O O . GLY A 1 366 ? -14.541 -4.582 -6.089 1.00 76.50 366 GLY A O 1
ATOM 2783 N N . GLN A 1 367 ? -12.794 -3.377 -6.821 1.00 82.88 367 GLN A N 1
ATOM 2784 C CA . GLN A 1 367 ? -11.834 -3.951 -5.881 1.00 82.88 367 GLN A CA 1
ATOM 2785 C C . GLN A 1 367 ? -12.167 -3.498 -4.466 1.00 82.88 367 GLN A C 1
ATOM 2787 O O . GLN A 1 367 ? -12.473 -2.336 -4.256 1.00 82.88 367 GLN A O 1
ATOM 2792 N N . THR A 1 368 ? -12.056 -4.381 -3.481 1.00 85.94 368 THR A N 1
ATOM 2793 C CA . THR A 1 368 ? -12.263 -4.022 -2.069 1.00 85.94 368 THR A CA 1
ATOM 2794 C C . THR A 1 368 ? -10.959 -3.887 -1.300 1.00 85.94 368 THR A C 1
ATOM 2796 O O . THR A 1 368 ? -10.977 -3.523 -0.134 1.00 85.94 368 THR A O 1
ATOM 2799 N N . SER A 1 369 ? -9.819 -4.169 -1.926 1.00 88.62 369 SER A N 1
ATOM 2800 C CA . SER A 1 369 ? -8.513 -4.069 -1.284 1.00 88.62 369 SER A CA 1
ATOM 2801 C C . SER A 1 369 ? -7.450 -3.589 -2.257 1.00 88.62 369 SER A C 1
ATOM 2803 O O . SER A 1 369 ? -7.466 -3.990 -3.421 1.00 88.62 369 SER A O 1
ATOM 2805 N N . THR A 1 370 ? -6.487 -2.811 -1.773 1.00 90.25 370 THR A N 1
ATOM 2806 C CA . THR A 1 370 ? -5.331 -2.369 -2.561 1.00 90.25 370 THR A CA 1
ATOM 2807 C C . THR A 1 370 ? -4.079 -2.280 -1.697 1.00 90.25 370 THR A C 1
ATOM 2809 O O . THR A 1 370 ? -4.163 -2.106 -0.480 1.00 90.25 370 THR A O 1
ATOM 2812 N N . LEU A 1 371 ? -2.906 -2.408 -2.320 1.00 89.06 371 LEU A N 1
ATOM 2813 C CA . LEU A 1 371 ? -1.644 -2.144 -1.635 1.00 89.06 371 LEU A CA 1
ATOM 2814 C C . LEU A 1 371 ? -1.489 -0.647 -1.395 1.00 89.06 371 LEU A C 1
ATOM 2816 O O . LEU A 1 371 ? -1.978 0.169 -2.172 1.00 89.06 371 LEU A O 1
ATOM 2820 N N . MET A 1 372 ? -0.769 -0.285 -0.345 1.00 84.88 372 MET A N 1
ATOM 2821 C CA . MET A 1 372 ? -0.443 1.097 -0.037 1.00 84.88 372 MET A CA 1
ATOM 2822 C C . MET A 1 372 ? 0.975 1.212 0.519 1.00 84.88 372 MET A C 1
ATOM 2824 O O . MET A 1 372 ? 1.500 0.284 1.143 1.00 84.88 372 MET A O 1
ATOM 2828 N N . GLY A 1 373 ? 1.585 2.365 0.276 1.00 81.50 373 GLY A N 1
ATOM 2829 C CA . GLY A 1 373 ? 2.921 2.713 0.741 1.00 81.50 373 GLY A CA 1
ATOM 2830 C C . GLY A 1 373 ? 3.029 4.207 1.027 1.00 81.50 373 GLY A C 1
ATOM 2831 O O . GLY A 1 373 ? 2.044 4.942 0.959 1.00 81.50 373 GLY A O 1
ATOM 2832 N N . TYR A 1 374 ? 4.228 4.674 1.355 1.00 77.88 374 TYR A N 1
ATOM 2833 C CA . TYR A 1 374 ? 4.447 6.084 1.677 1.00 77.88 374 TYR A CA 1
ATOM 2834 C C . TYR A 1 374 ? 4.271 7.007 0.488 1.00 77.88 374 TYR A C 1
ATOM 2836 O O . TYR A 1 374 ? 4.671 6.682 -0.629 1.00 77.88 374 TYR A O 1
ATOM 2844 N N . ASN A 1 375 ? 3.794 8.213 0.775 1.00 79.44 375 ASN A N 1
ATOM 2845 C CA . ASN A 1 375 ? 3.751 9.311 -0.177 1.00 79.44 375 ASN A CA 1
ATOM 2846 C C . ASN A 1 375 ? 4.840 10.356 0.122 1.00 79.44 375 ASN A C 1
ATOM 2848 O O . ASN A 1 375 ? 4.551 11.541 0.267 1.00 79.44 375 ASN A O 1
ATOM 2852 N N . TYR A 1 376 ? 6.097 9.923 0.240 1.00 68.06 376 TYR A N 1
ATOM 2853 C CA . TYR A 1 376 ? 7.228 10.826 0.462 1.00 68.06 376 TYR A CA 1
ATOM 2854 C C . TYR A 1 376 ? 8.418 10.429 -0.408 1.00 68.06 376 TYR A C 1
ATOM 2856 O O . TYR A 1 376 ? 8.637 9.249 -0.664 1.00 68.06 376 TYR A O 1
ATOM 2864 N N . GLN A 1 377 ? 9.198 11.412 -0.862 1.00 57.81 377 GLN A N 1
ATOM 2865 C CA . GLN A 1 377 ? 10.469 11.156 -1.558 1.00 57.81 377 GLN A CA 1
ATOM 2866 C C . GLN A 1 377 ? 11.577 10.704 -0.594 1.00 57.81 377 GLN A C 1
ATOM 2868 O O . GLN A 1 377 ? 12.503 10.002 -0.989 1.00 57.81 377 GLN A O 1
ATOM 2873 N N . SER A 1 378 ? 11.466 11.098 0.673 1.00 61.69 378 SER A N 1
ATOM 2874 C CA . SER A 1 378 ? 12.343 10.713 1.775 1.00 61.69 378 SER A CA 1
ATOM 2875 C C . SER A 1 378 ? 11.502 10.470 3.021 1.00 61.69 378 SER A C 1
ATOM 2877 O O . SER A 1 378 ? 10.464 11.105 3.187 1.00 61.69 378 SER A O 1
ATOM 2879 N N . GLN A 1 379 ? 11.946 9.584 3.908 1.00 62.84 379 GLN A N 1
ATOM 2880 C CA . GLN A 1 379 ? 11.208 9.271 5.131 1.00 62.84 379 GLN A CA 1
ATOM 2881 C C . GLN A 1 379 ? 10.974 10.545 5.975 1.00 62.84 379 GLN A C 1
ATOM 2883 O O . GLN A 1 379 ? 11.934 11.288 6.204 1.00 62.84 379 GLN A O 1
ATOM 2888 N N . PRO A 1 380 ? 9.728 10.831 6.403 1.00 63.56 380 PRO A N 1
ATOM 2889 C CA . PRO A 1 380 ? 9.442 11.977 7.262 1.00 63.56 380 PRO A CA 1
ATOM 2890 C C . PRO A 1 380 ? 10.067 11.783 8.649 1.00 63.56 380 PRO A C 1
ATOM 2892 O O . PRO A 1 380 ? 10.326 10.653 9.072 1.00 63.56 380 PRO A O 1
ATOM 2895 N N . SER A 1 381 ? 10.300 12.882 9.371 1.00 68.25 381 SER A N 1
ATOM 2896 C CA . SER A 1 381 ? 10.728 12.794 10.769 1.00 68.25 381 SER A CA 1
ATOM 2897 C C . SER A 1 381 ? 9.617 12.186 11.636 1.00 68.25 381 SER A C 1
ATOM 2899 O O . SER A 1 381 ? 8.436 12.272 11.292 1.00 68.25 381 SER A O 1
ATOM 2901 N N . ALA A 1 382 ? 9.977 11.587 12.776 1.00 69.12 382 ALA A N 1
ATOM 2902 C CA . ALA A 1 382 ? 8.994 11.011 13.696 1.00 69.12 382 ALA A CA 1
ATOM 2903 C C . ALA A 1 382 ? 7.973 12.060 14.175 1.00 69.12 382 ALA A C 1
ATOM 2905 O O . ALA A 1 382 ? 6.777 11.789 14.174 1.00 69.12 382 ALA A O 1
ATOM 2906 N N . SER A 1 383 ? 8.427 13.282 14.477 1.00 70.12 383 SER A N 1
ATOM 2907 C CA . SER A 1 383 ? 7.547 14.383 14.883 1.00 70.12 383 SER A CA 1
ATOM 2908 C C . SER A 1 383 ? 6.582 14.811 13.778 1.00 70.12 383 SER A C 1
ATOM 2910 O O . SER A 1 383 ? 5.431 15.117 14.070 1.00 70.12 383 SER A O 1
ATOM 2912 N N . ASP A 1 384 ? 7.013 14.811 12.513 1.00 72.00 384 ASP A N 1
ATOM 2913 C CA . ASP A 1 384 ? 6.124 15.167 11.399 1.00 72.00 384 ASP A CA 1
ATOM 2914 C C . ASP A 1 384 ? 5.092 14.058 11.151 1.00 72.00 384 ASP A C 1
ATOM 2916 O O . ASP A 1 384 ? 3.909 14.339 10.964 1.00 72.00 384 ASP A O 1
ATOM 2920 N N . ALA A 1 385 ? 5.522 12.793 11.216 1.00 73.44 385 ALA A N 1
ATOM 2921 C CA . ALA A 1 385 ? 4.652 11.629 11.048 1.00 73.44 385 ALA A CA 1
ATOM 2922 C C . ALA A 1 385 ? 3.621 11.479 12.186 1.00 73.44 385 ALA A C 1
ATOM 2924 O O . ALA A 1 385 ? 2.503 11.010 11.951 1.00 73.44 385 ALA A O 1
ATOM 2925 N N . GLU A 1 386 ? 3.964 11.900 13.408 1.00 75.31 386 GLU A N 1
ATOM 2926 C CA . GLU A 1 386 ? 3.031 11.974 14.538 1.00 75.31 386 GLU A CA 1
ATOM 2927 C C . GLU A 1 386 ? 1.905 12.985 14.299 1.00 75.31 386 GLU A C 1
ATOM 2929 O O . GLU A 1 386 ? 0.775 12.751 14.738 1.00 75.31 386 GLU A O 1
ATOM 2934 N N . GLN A 1 387 ? 2.197 14.081 13.596 1.00 81.75 387 GLN A N 1
ATOM 2935 C CA . GLN A 1 387 ? 1.223 15.112 13.251 1.00 81.75 387 GLN A CA 1
ATOM 2936 C C . GLN A 1 387 ? 0.342 14.645 12.085 1.00 81.75 387 GLN A C 1
ATOM 2938 O O . GLN A 1 387 ? -0.869 14.478 12.257 1.00 81.75 387 GLN A O 1
ATOM 2943 N N . GLN A 1 388 ? 0.946 14.366 10.923 1.00 86.12 388 GLN A N 1
ATOM 2944 C CA . GLN A 1 388 ? 0.265 13.769 9.771 1.00 86.12 388 GLN A CA 1
ATOM 2945 C C . GLN A 1 388 ? 1.183 12.804 9.015 1.00 86.12 388 GLN A C 1
ATOM 2947 O O . GLN A 1 388 ? 2.292 13.152 8.610 1.00 86.12 388 GLN A O 1
ATOM 2952 N N . LEU A 1 389 ? 0.679 11.598 8.752 1.00 85.81 389 LEU A N 1
ATOM 2953 C CA . LEU A 1 389 ? 1.346 10.595 7.926 1.00 85.81 389 LEU A CA 1
ATOM 2954 C C . LEU A 1 389 ? 0.583 10.416 6.610 1.00 85.81 389 LEU A C 1
ATOM 2956 O O . LEU A 1 389 ? -0.564 9.966 6.609 1.00 85.81 389 LEU A O 1
ATOM 2960 N N . HIS A 1 390 ? 1.239 10.714 5.490 1.00 85.62 390 HIS A N 1
ATOM 2961 C CA . HIS A 1 390 ? 0.681 10.570 4.149 1.00 85.62 390 HIS A CA 1
ATOM 2962 C C . HIS A 1 390 ? 1.106 9.255 3.493 1.00 85.62 390 HIS A C 1
ATOM 2964 O O . HIS A 1 390 ? 2.288 8.928 3.349 1.00 85.62 390 HIS A O 1
ATOM 2970 N N . MET A 1 391 ? 0.113 8.525 3.013 1.00 88.19 391 MET A N 1
ATOM 2971 C CA . MET A 1 391 ? 0.265 7.289 2.268 1.00 88.19 391 MET A CA 1
ATOM 2972 C C . MET A 1 391 ? -0.516 7.363 0.968 1.00 88.19 391 MET A C 1
ATOM 2974 O O . MET A 1 391 ? -1.450 8.148 0.813 1.00 88.19 391 MET A O 1
ATOM 2978 N N . ILE A 1 392 ? -0.137 6.516 0.028 1.00 88.25 392 ILE A N 1
ATOM 2979 C CA . ILE A 1 392 ? -0.750 6.438 -1.285 1.00 88.25 392 ILE A CA 1
ATOM 2980 C C . ILE A 1 392 ? -1.067 4.985 -1.605 1.00 88.25 392 ILE A C 1
ATOM 2982 O O . ILE A 1 392 ? -0.287 4.084 -1.285 1.00 88.25 392 ILE A O 1
ATOM 2986 N N . THR A 1 393 ? -2.229 4.740 -2.203 1.00 90.31 393 THR A N 1
ATOM 2987 C CA . THR A 1 393 ? -2.565 3.399 -2.693 1.00 90.31 393 THR A CA 1
ATOM 2988 C C . THR A 1 393 ? -1.794 3.083 -3.969 1.00 90.31 393 THR A C 1
ATOM 2990 O O . THR A 1 393 ? -1.310 3.981 -4.656 1.00 90.31 393 THR A O 1
ATOM 2993 N N . GLN A 1 394 ? -1.728 1.808 -4.339 1.00 87.62 394 GLN A N 1
ATOM 2994 C CA . GLN A 1 394 ? -1.124 1.385 -5.590 1.00 87.62 394 GLN A CA 1
ATOM 2995 C C . GLN A 1 394 ? -1.794 2.091 -6.768 1.00 87.62 394 GLN A C 1
ATOM 2997 O O . GLN A 1 394 ? -3.021 2.191 -6.853 1.00 87.62 394 GLN A O 1
ATOM 3002 N N . TYR A 1 395 ? -0.955 2.569 -7.678 1.00 84.56 395 TYR A N 1
ATOM 3003 C CA . TYR A 1 395 ? -1.359 3.220 -8.909 1.00 84.56 395 TYR A CA 1
ATOM 3004 C C . TYR A 1 395 ? -0.630 2.609 -10.092 1.00 84.56 395 TYR A C 1
ATOM 3006 O O . TYR A 1 395 ? 0.448 2.017 -9.959 1.00 84.56 395 TYR A O 1
ATOM 3014 N N . SER A 1 396 ? -1.231 2.785 -11.262 1.00 85.81 396 SER A N 1
ATOM 3015 C CA . SER A 1 396 ? -0.592 2.488 -12.532 1.00 85.81 396 SER A CA 1
ATOM 3016 C C . SER A 1 396 ? -0.503 3.751 -13.368 1.00 85.81 396 SER A C 1
ATOM 3018 O O . SER A 1 396 ? -1.359 4.640 -13.293 1.00 85.81 396 SER A O 1
ATOM 3020 N N . TYR A 1 397 ? 0.580 3.864 -14.119 1.00 83.12 397 TYR A N 1
ATOM 3021 C CA . TYR A 1 397 ? 0.887 5.064 -14.870 1.00 83.12 397 TYR A CA 1
ATOM 3022 C C . TYR A 1 397 ? 1.648 4.739 -16.146 1.00 83.12 397 TYR A C 1
ATOM 3024 O O . TYR A 1 397 ? 2.272 3.688 -16.283 1.00 83.12 397 TYR A O 1
ATOM 3032 N N . ARG A 1 398 ? 1.606 5.687 -17.069 1.00 82.06 398 ARG A N 1
ATOM 3033 C CA . ARG A 1 398 ? 2.441 5.745 -18.265 1.00 82.06 398 ARG A CA 1
ATOM 3034 C C . ARG A 1 398 ? 3.342 6.958 -18.179 1.00 82.06 398 ARG A C 1
ATOM 3036 O O . ARG A 1 398 ? 3.021 7.913 -17.469 1.00 82.06 398 ARG A O 1
ATOM 3043 N N . ILE A 1 399 ? 4.453 6.944 -18.899 1.00 79.38 399 ILE A N 1
ATOM 3044 C CA . ILE A 1 399 ? 5.313 8.123 -18.975 1.00 79.38 399 ILE A CA 1
ATOM 3045 C C . ILE A 1 399 ? 4.612 9.179 -19.836 1.00 79.38 399 ILE A C 1
ATOM 3047 O O . ILE A 1 399 ? 4.102 8.897 -20.921 1.00 79.38 399 ILE A O 1
ATOM 3051 N N . ASP A 1 400 ? 4.559 10.415 -19.347 1.00 76.75 400 ASP A N 1
ATOM 3052 C CA . ASP A 1 400 ? 4.066 11.539 -20.125 1.00 76.75 400 ASP A CA 1
ATOM 3053 C C . ASP A 1 400 ? 5.158 12.060 -21.059 1.00 76.75 400 ASP A C 1
ATOM 3055 O O . ASP A 1 400 ? 5.957 12.930 -20.709 1.00 76.75 400 ASP A O 1
ATOM 3059 N N . CYS A 1 401 ? 5.157 11.562 -22.291 1.00 76.00 401 CYS A N 1
ATOM 3060 C CA . CYS A 1 401 ? 6.136 11.961 -23.299 1.00 76.00 401 CYS A CA 1
ATOM 3061 C C . CYS A 1 401 ? 6.082 13.435 -23.695 1.00 76.00 401 CYS A C 1
ATOM 3063 O O . CYS A 1 401 ? 7.064 13.956 -24.220 1.00 76.00 401 CYS A O 1
ATOM 3065 N N . SER A 1 402 ? 4.997 14.146 -23.367 1.00 75.81 402 SER A N 1
ATOM 3066 C CA . SER A 1 402 ? 4.960 15.598 -23.550 1.00 75.81 402 SER A CA 1
ATOM 3067 C C . SER A 1 402 ? 5.944 16.344 -22.638 1.00 75.81 402 SER A C 1
ATOM 3069 O O . SER A 1 402 ? 6.318 17.470 -22.957 1.00 75.81 402 SER A O 1
ATOM 3071 N N . MET A 1 403 ? 6.400 15.721 -21.541 1.00 66.31 403 MET A N 1
ATOM 3072 C CA . MET A 1 403 ? 7.355 16.317 -20.599 1.00 66.31 403 MET A CA 1
ATOM 3073 C C . MET A 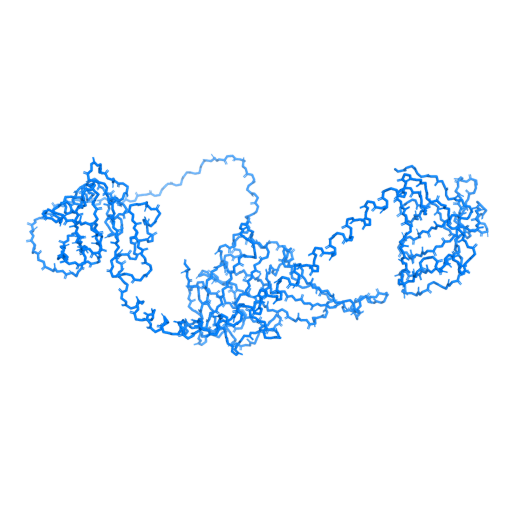1 403 ? 8.820 15.958 -20.869 1.00 66.31 403 MET A C 1
ATOM 3075 O O . MET A 1 403 ? 9.699 16.708 -20.451 1.00 66.31 403 MET A O 1
ATOM 3079 N N . TYR A 1 404 ? 9.095 14.840 -21.548 1.00 61.56 404 TYR A N 1
ATOM 3080 C CA . TYR A 1 404 ? 10.459 14.305 -21.688 1.00 61.56 404 TYR A CA 1
ATOM 3081 C C . TYR A 1 404 ? 11.028 14.350 -23.110 1.00 61.56 404 TYR A C 1
ATOM 3083 O O . TYR A 1 404 ? 12.239 14.207 -23.267 1.00 61.56 404 TYR A O 1
ATOM 3091 N N . GLY A 1 405 ? 10.198 14.620 -24.125 1.00 56.84 405 GLY A N 1
ATOM 3092 C CA . GLY A 1 405 ? 10.617 14.578 -25.528 1.00 56.84 405 GLY A CA 1
ATOM 3093 C C . GLY A 1 405 ? 10.884 13.150 -26.021 1.00 56.84 405 GLY A C 1
ATOM 3094 O O . GLY A 1 405 ? 10.884 12.198 -25.242 1.00 56.84 405 GLY A O 1
ATOM 3095 N N . ASP A 1 406 ? 11.077 12.991 -27.329 1.00 49.94 406 ASP A N 1
ATOM 3096 C CA . ASP A 1 406 ? 11.352 11.684 -27.936 1.00 49.94 406 ASP A CA 1
ATOM 3097 C C . ASP A 1 406 ? 12.853 11.324 -27.855 1.00 49.94 406 ASP A C 1
ATOM 3099 O O . ASP A 1 406 ? 13.687 12.211 -28.055 1.00 49.94 406 ASP A O 1
ATOM 3103 N N . PRO A 1 407 ? 13.222 10.046 -27.616 1.00 62.97 407 PRO A N 1
ATOM 3104 C CA . PRO A 1 407 ? 12.333 8.902 -27.425 1.00 62.97 407 PRO A CA 1
ATOM 3105 C C . PRO A 1 407 ? 11.811 8.792 -25.989 1.00 62.97 407 PRO A C 1
ATOM 3107 O O . PRO A 1 407 ? 12.578 8.718 -25.029 1.00 62.97 407 PRO A O 1
ATOM 3110 N N . CYS A 1 408 ? 10.494 8.673 -25.858 1.00 67.62 408 CYS A N 1
ATOM 3111 C CA . CYS A 1 408 ? 9.831 8.398 -24.595 1.00 67.62 408 CYS A CA 1
ATOM 3112 C C . CYS A 1 408 ? 8.900 7.189 -24.728 1.00 67.62 408 CYS A C 1
ATOM 3114 O O . CYS A 1 408 ? 8.160 7.052 -25.701 1.00 67.62 408 CYS A O 1
ATOM 3116 N N . ASP A 1 409 ? 8.941 6.304 -23.732 1.00 73.75 409 ASP A N 1
ATOM 3117 C CA . ASP A 1 409 ? 8.062 5.141 -23.653 1.00 73.75 409 ASP A CA 1
ATOM 3118 C C . ASP A 1 409 ? 6.744 5.498 -22.949 1.00 73.75 409 ASP A C 1
ATOM 3120 O O . ASP A 1 409 ? 6.547 5.244 -21.761 1.00 73.75 409 ASP A O 1
ATOM 3124 N N . GLY A 1 410 ? 5.841 6.127 -23.700 1.00 76.94 410 GLY A N 1
ATOM 3125 C CA . GLY A 1 410 ? 4.489 6.441 -23.235 1.00 76.94 410 GLY A CA 1
ATOM 3126 C C . GLY A 1 410 ? 3.529 5.252 -23.291 1.00 76.94 410 GLY A C 1
ATOM 3127 O O . GLY A 1 410 ? 2.432 5.331 -22.742 1.00 76.94 410 GLY A O 1
ATOM 3128 N N . ASP A 1 411 ? 3.924 4.146 -23.926 1.00 79.44 411 ASP A N 1
ATOM 3129 C CA . ASP A 1 411 ? 3.061 2.993 -24.205 1.00 79.44 411 ASP A CA 1
ATOM 3130 C C . ASP A 1 411 ? 3.263 1.831 -23.225 1.00 79.44 411 ASP A C 1
ATOM 3132 O O . ASP A 1 411 ? 2.426 0.921 -23.160 1.00 79.44 411 ASP A O 1
ATOM 3136 N N . THR A 1 412 ? 4.313 1.850 -22.407 1.00 81.44 412 THR A N 1
ATOM 3137 C CA . THR A 1 412 ? 4.457 0.896 -21.307 1.00 81.44 412 THR A CA 1
ATOM 3138 C C . THR A 1 412 ? 3.608 1.314 -20.112 1.00 81.44 412 THR A C 1
ATOM 3140 O O . THR A 1 412 ? 3.684 2.433 -19.606 1.00 81.44 412 THR A O 1
ATOM 3143 N N . LEU A 1 413 ? 2.779 0.380 -19.642 1.00 79.75 413 LEU A N 1
ATOM 3144 C CA . LEU A 1 413 ? 2.061 0.524 -18.383 1.00 79.75 413 LEU A CA 1
ATOM 3145 C C . LEU A 1 413 ? 2.983 0.118 -17.233 1.00 79.75 413 LEU A C 1
ATOM 3147 O O . LEU A 1 413 ? 3.398 -1.039 -17.139 1.00 79.75 413 LEU A O 1
ATOM 3151 N N . HIS A 1 414 ? 3.254 1.054 -16.337 1.00 77.38 414 HIS A N 1
ATOM 3152 C CA . HIS A 1 414 ? 3.980 0.818 -15.099 1.00 77.38 414 HIS A CA 1
ATOM 3153 C C . HIS A 1 414 ? 3.003 0.667 -13.938 1.00 77.38 414 HIS A C 1
ATOM 3155 O O . HIS A 1 414 ? 1.955 1.310 -13.899 1.00 77.38 414 HIS A O 1
ATOM 3161 N N . VAL A 1 415 ? 3.366 -0.166 -12.967 1.00 80.19 415 VAL A N 1
ATOM 3162 C CA . VAL A 1 415 ? 2.662 -0.289 -11.688 1.00 80.19 415 VAL A CA 1
ATOM 3163 C C . VAL A 1 415 ? 3.651 0.087 -10.601 1.00 80.19 415 VAL A C 1
ATOM 3165 O O . VAL A 1 415 ? 4.763 -0.440 -10.572 1.00 80.19 415 VAL A O 1
ATOM 3168 N N . ALA A 1 416 ? 3.263 1.015 -9.733 1.00 74.56 416 ALA A N 1
ATOM 3169 C CA . ALA A 1 416 ? 4.147 1.488 -8.683 1.00 74.56 416 ALA A CA 1
ATOM 3170 C C . ALA A 1 416 ? 4.382 0.402 -7.615 1.00 74.56 416 ALA A C 1
ATOM 3172 O O . ALA A 1 416 ? 3.448 -0.283 -7.178 1.00 74.56 416 ALA A O 1
ATOM 3173 N N . ASP A 1 417 ? 5.641 0.260 -7.192 1.00 74.25 417 ASP A N 1
ATOM 3174 C CA . ASP A 1 417 ? 6.039 -0.655 -6.122 1.00 74.25 417 ASP A CA 1
ATOM 3175 C C . ASP A 1 417 ? 5.812 -0.001 -4.752 1.00 74.25 417 ASP A C 1
ATOM 3177 O O . ASP A 1 417 ? 6.534 0.905 -4.331 1.00 74.25 417 ASP A O 1
ATOM 3181 N N . MET A 1 418 ? 4.785 -0.474 -4.047 1.00 76.62 418 MET A N 1
ATOM 3182 C CA . MET A 1 418 ? 4.398 0.054 -2.738 1.00 76.62 418 MET A CA 1
ATOM 3183 C C . MET A 1 418 ? 5.338 -0.378 -1.604 1.00 76.62 418 MET A C 1
ATOM 3185 O O . MET A 1 418 ? 5.231 0.161 -0.505 1.00 76.62 418 MET A O 1
ATOM 3189 N N . ALA A 1 419 ? 6.255 -1.325 -1.838 1.00 65.44 419 ALA A N 1
ATOM 3190 C CA . ALA A 1 419 ? 7.238 -1.726 -0.833 1.00 65.44 419 ALA A CA 1
ATOM 3191 C C . ALA A 1 419 ? 8.311 -0.647 -0.615 1.00 65.44 419 ALA A C 1
ATOM 3193 O O . ALA A 1 419 ? 8.792 -0.477 0.504 1.00 65.44 419 ALA A O 1
ATOM 3194 N N . ILE A 1 420 ? 8.662 0.083 -1.680 1.00 59.78 420 ILE A N 1
ATOM 3195 C CA . ILE A 1 420 ? 9.644 1.175 -1.647 1.00 59.78 420 ILE A CA 1
ATOM 3196 C C . ILE A 1 420 ? 8.974 2.476 -1.179 1.00 59.78 420 ILE A C 1
ATOM 3198 O O . ILE A 1 420 ? 9.577 3.253 -0.441 1.00 59.78 420 ILE A O 1
ATOM 3202 N N . GLY A 1 421 ? 7.707 2.686 -1.557 1.00 59.38 421 GLY A N 1
ATOM 3203 C CA . GLY A 1 421 ? 7.023 3.962 -1.355 1.00 59.38 421 GLY A CA 1
ATOM 3204 C C . GLY A 1 421 ? 7.593 5.061 -2.258 1.00 59.38 421 GLY A C 1
ATOM 3205 O O . GLY A 1 421 ? 8.616 4.890 -2.920 1.00 59.38 421 GLY A O 1
ATOM 3206 N N . GLY A 1 422 ? 6.900 6.191 -2.335 1.00 61.16 422 GLY A N 1
ATOM 3207 C CA . GLY A 1 422 ? 7.333 7.315 -3.155 1.00 61.16 422 GLY A CA 1
ATOM 3208 C C . GLY A 1 422 ? 6.173 8.182 -3.609 1.00 61.16 422 GLY A C 1
ATOM 3209 O O . GLY A 1 422 ? 5.160 7.678 -4.100 1.00 61.16 422 GLY A O 1
ATOM 3210 N N . ALA A 1 423 ? 6.351 9.497 -3.493 1.00 63.12 423 ALA A N 1
ATOM 3211 C CA . ALA A 1 423 ? 5.436 10.429 -4.129 1.00 63.12 423 ALA A CA 1
ATOM 3212 C C . ALA A 1 423 ? 5.501 10.253 -5.658 1.00 63.12 423 ALA A C 1
ATOM 3214 O O . ALA A 1 423 ? 6.609 10.196 -6.203 1.00 63.12 423 ALA A O 1
ATOM 3215 N N . PRO A 1 424 ? 4.350 10.168 -6.351 1.00 67.69 424 PRO A N 1
ATOM 3216 C CA . PRO A 1 424 ? 4.295 10.199 -7.804 1.00 67.69 424 PRO A CA 1
ATOM 3217 C C . PRO A 1 424 ? 5.199 11.290 -8.387 1.00 67.69 424 PRO A C 1
ATOM 3219 O O . PRO A 1 424 ? 5.092 12.463 -8.028 1.00 67.69 424 PRO A O 1
ATOM 3222 N N . GLY A 1 425 ? 6.124 10.883 -9.256 1.00 64.75 425 GLY A N 1
ATOM 3223 C CA . GLY A 1 425 ? 7.054 11.797 -9.911 1.00 64.75 425 GLY A CA 1
ATOM 3224 C C . GLY A 1 425 ? 6.349 12.731 -10.895 1.00 64.75 425 GLY A C 1
ATOM 3225 O O . GLY A 1 425 ? 5.220 12.485 -11.323 1.00 64.75 425 GLY A O 1
ATOM 3226 N N . THR A 1 426 ? 7.035 13.800 -11.295 1.00 65.38 426 THR A N 1
ATOM 3227 C CA . THR A 1 426 ? 6.603 14.589 -12.453 1.00 65.38 426 THR A CA 1
ATOM 3228 C C . THR A 1 426 ? 6.667 13.739 -13.727 1.00 65.38 426 THR A C 1
ATOM 3230 O O . THR A 1 426 ? 7.360 12.726 -13.765 1.00 65.38 426 THR A O 1
ATOM 3233 N N . GLY A 1 427 ? 5.908 14.122 -14.758 1.00 67.75 427 GLY A N 1
ATOM 3234 C CA . GLY A 1 427 ? 5.979 13.479 -16.073 1.00 67.75 427 GLY A CA 1
ATOM 3235 C C . GLY A 1 427 ? 5.379 12.072 -16.156 1.00 67.75 427 GLY A C 1
ATOM 3236 O O . GLY A 1 427 ? 5.783 11.273 -16.998 1.00 67.75 427 GLY A O 1
ATOM 3237 N N . ILE A 1 428 ? 4.388 11.759 -15.323 1.00 79.69 428 ILE A N 1
ATOM 3238 C CA . ILE A 1 428 ? 3.582 10.543 -15.464 1.00 79.69 428 ILE A CA 1
ATOM 3239 C C . ILE A 1 428 ? 2.121 10.890 -15.761 1.00 79.69 428 ILE A C 1
ATOM 3241 O O . ILE A 1 428 ? 1.595 11.895 -15.282 1.00 79.69 428 ILE A O 1
ATOM 3245 N N . LYS A 1 429 ? 1.446 10.026 -16.516 1.00 77.19 429 LYS A N 1
ATOM 3246 C CA . LYS A 1 429 ? -0.008 10.021 -16.701 1.00 77.19 429 LYS A CA 1
ATOM 3247 C C . LYS A 1 429 ? -0.589 8.837 -15.953 1.00 77.19 429 LYS A C 1
ATOM 3249 O O . LYS A 1 429 ? -0.246 7.695 -16.254 1.00 77.19 429 LYS A O 1
ATOM 3254 N N . PHE A 1 430 ? -1.455 9.100 -14.981 1.00 83.38 430 PHE A N 1
ATOM 3255 C CA . PHE A 1 430 ? -2.146 8.032 -14.267 1.00 83.38 430 PHE A CA 1
ATOM 3256 C C . PHE A 1 430 ? -3.119 7.311 -15.201 1.00 83.38 430 PHE A C 1
ATOM 3258 O O . PHE A 1 430 ? -3.999 7.933 -15.786 1.00 83.38 430 PHE A O 1
ATOM 3265 N N . GLU A 1 431 ? -2.968 5.995 -15.287 1.00 86.44 431 GLU A N 1
ATOM 3266 C CA . GLU A 1 431 ? -3.952 5.088 -15.887 1.00 86.44 431 GLU A CA 1
ATOM 3267 C C . GLU A 1 431 ? -4.933 4.620 -14.814 1.00 86.44 431 GLU A C 1
ATOM 3269 O O . GLU A 1 431 ? -6.148 4.641 -14.995 1.00 86.44 431 GLU A O 1
ATOM 3274 N N . GLN A 1 432 ? -4.397 4.292 -13.639 1.00 85.44 432 GLN A N 1
ATOM 3275 C CA . GLN A 1 432 ? -5.163 4.103 -12.421 1.00 85.44 432 GLN A CA 1
ATOM 3276 C C . GLN A 1 432 ? -4.678 5.112 -11.393 1.00 85.44 432 GLN A C 1
ATOM 3278 O O . GLN A 1 432 ? -3.575 4.983 -10.859 1.00 85.44 432 GLN A O 1
ATOM 3283 N N . LYS A 1 433 ? -5.507 6.118 -11.124 1.00 84.94 433 LYS A N 1
ATOM 3284 C CA . LYS A 1 433 ? -5.197 7.168 -10.159 1.00 84.94 433 LYS A CA 1
ATOM 3285 C C . LYS A 1 433 ? -5.238 6.608 -8.728 1.00 84.94 433 LYS A C 1
ATOM 3287 O O . LYS A 1 433 ? -6.168 5.865 -8.408 1.00 84.94 433 LYS A O 1
ATOM 3292 N N . PRO A 1 434 ? -4.254 6.932 -7.875 1.00 89.12 434 PRO A N 1
ATOM 3293 C CA . PRO A 1 434 ? -4.268 6.482 -6.493 1.00 89.12 434 PRO A CA 1
ATOM 3294 C C . PRO A 1 434 ? -5.236 7.286 -5.625 1.00 89.12 434 PRO A C 1
ATOM 3296 O O . PRO A 1 434 ? -5.679 8.381 -5.981 1.00 89.12 434 PRO A O 1
ATOM 3299 N N . LEU A 1 435 ? -5.478 6.760 -4.429 1.00 91.00 435 LEU A N 1
ATOM 3300 C CA . LEU A 1 435 ? -6.028 7.497 -3.302 1.00 91.00 435 LEU A CA 1
ATOM 3301 C C . LEU A 1 435 ? -4.891 7.996 -2.414 1.00 91.00 435 LEU A C 1
ATOM 3303 O O . LEU A 1 435 ? -3.890 7.302 -2.217 1.00 91.00 435 LEU A O 1
ATOM 3307 N N . LEU A 1 436 ? -5.078 9.186 -1.857 1.00 89.62 436 LEU A N 1
ATOM 3308 C CA . LEU A 1 436 ? -4.291 9.712 -0.755 1.00 89.62 436 LEU A CA 1
ATOM 3309 C C . LEU A 1 436 ? -4.959 9.286 0.554 1.00 89.62 436 LEU A C 1
ATOM 3311 O O . LEU A 1 436 ? -6.120 9.613 0.802 1.00 89.62 436 LEU A O 1
ATOM 3315 N N . VAL A 1 437 ? -4.210 8.577 1.393 1.00 92.00 437 VAL A N 1
ATOM 3316 C CA . VAL A 1 437 ? -4.622 8.204 2.747 1.00 92.00 437 VAL A CA 1
ATOM 3317 C C . VAL A 1 437 ? -3.768 8.994 3.723 1.00 92.00 437 VAL A C 1
ATOM 3319 O O . VAL A 1 437 ? -2.552 8.829 3.752 1.00 92.00 437 VAL A O 1
ATOM 3322 N N . THR A 1 438 ? -4.388 9.866 4.508 1.00 91.44 438 THR A N 1
ATOM 3323 C CA . THR A 1 438 ? -3.687 10.679 5.508 1.00 91.44 438 THR A CA 1
ATOM 3324 C C . THR A 1 438 ? -4.146 10.277 6.893 1.00 91.44 438 THR A C 1
ATOM 3326 O O . THR A 1 438 ? -5.327 10.405 7.206 1.00 91.44 438 THR A O 1
ATOM 3329 N N . ARG A 1 439 ? -3.220 9.806 7.728 1.00 91.56 439 ARG A N 1
ATOM 3330 C CA . ARG A 1 439 ? -3.466 9.634 9.160 1.00 91.56 439 ARG A CA 1
ATOM 3331 C C . ARG A 1 439 ? -3.149 10.942 9.858 1.00 91.56 439 ARG A C 1
ATOM 3333 O O . ARG A 1 439 ? -2.022 11.417 9.761 1.00 91.56 439 ARG A O 1
ATOM 3340 N N . VAL A 1 440 ? -4.113 11.479 10.590 1.00 87.25 440 VAL A N 1
ATOM 3341 C CA . VAL A 1 440 ? -3.960 12.679 11.412 1.00 87.25 440 VAL A CA 1
ATOM 3342 C C . VAL A 1 440 ? -3.851 12.268 12.875 1.00 87.25 440 VAL A C 1
ATOM 3344 O O . VAL A 1 440 ? -4.609 11.420 13.353 1.00 87.25 440 VAL A O 1
ATOM 3347 N N . GLY A 1 441 ? -2.868 12.826 13.577 1.00 83.56 441 GLY A N 1
ATOM 3348 C CA . GLY A 1 441 ? -2.654 12.564 14.995 1.00 83.56 441 GLY A CA 1
ATOM 3349 C C . GLY A 1 441 ? -3.614 13.310 15.917 1.00 83.56 441 GLY A C 1
ATOM 3350 O O . GLY A 1 441 ? -4.124 14.368 15.553 1.00 83.56 441 GLY A O 1
ATOM 3351 N N . PRO A 1 442 ? -3.811 12.810 17.151 1.00 82.25 442 PRO A N 1
ATOM 3352 C CA . PRO A 1 442 ? -4.697 13.439 18.135 1.00 82.25 442 PRO A CA 1
ATOM 3353 C C . PRO A 1 442 ? -4.213 14.833 18.562 1.00 82.25 442 PRO A C 1
ATOM 3355 O O . PRO A 1 442 ? -5.001 15.660 19.001 1.00 82.25 442 PRO A O 1
ATOM 3358 N N . THR A 1 443 ? -2.914 15.100 18.421 1.00 79.50 443 THR A N 1
ATOM 3359 C CA . THR A 1 443 ? -2.259 16.371 18.754 1.00 79.50 443 THR A CA 1
ATOM 3360 C C . THR A 1 443 ? -1.843 17.152 17.505 1.00 79.50 443 THR A C 1
ATOM 3362 O O . THR A 1 443 ? -0.936 17.985 17.573 1.00 79.50 443 THR A O 1
ATOM 3365 N N . ASN A 1 444 ? -2.464 16.872 16.353 1.00 82.12 444 ASN A N 1
ATOM 3366 C CA . ASN A 1 444 ? -2.140 17.553 15.108 1.00 82.12 444 ASN A CA 1
ATOM 3367 C C . ASN A 1 444 ? -2.404 19.065 15.212 1.00 82.12 444 ASN A C 1
ATOM 3369 O O . ASN A 1 444 ? -3.525 19.503 15.459 1.00 82.12 444 ASN A O 1
ATOM 3373 N N . ALA A 1 445 ? -1.364 19.847 14.953 1.00 84.19 445 ALA A N 1
ATOM 3374 C CA . ALA A 1 445 ? -1.381 21.298 14.850 1.00 84.19 445 ALA A CA 1
ATOM 3375 C C . ALA A 1 445 ? -1.154 21.781 13.406 1.00 84.19 445 ALA A C 1
ATOM 3377 O O . ALA A 1 445 ? -1.193 22.985 13.149 1.00 84.19 445 ALA A O 1
ATOM 3378 N N . MET A 1 446 ? -0.900 20.869 12.459 1.00 84.00 446 MET A N 1
ATOM 3379 C CA . MET A 1 446 ? -0.717 21.221 11.052 1.00 84.00 446 MET A CA 1
ATOM 3380 C C . MET A 1 446 ? -2.072 21.461 10.367 1.00 84.00 446 MET A C 1
ATOM 3382 O O . MET A 1 446 ? -3.046 20.777 10.701 1.00 84.00 446 MET A O 1
ATOM 3386 N N . PRO A 1 447 ? -2.153 22.391 9.395 1.00 86.38 447 PRO A N 1
ATOM 3387 C CA . PRO A 1 447 ? -3.356 22.585 8.592 1.00 86.38 447 PRO A CA 1
ATOM 3388 C C . PRO A 1 447 ? -3.816 21.285 7.925 1.00 86.38 447 PRO A C 1
ATOM 3390 O O . PRO A 1 447 ? -2.999 20.440 7.558 1.00 86.38 447 PRO A O 1
ATOM 3393 N N . ILE A 1 448 ? -5.130 21.135 7.772 1.00 87.88 448 ILE A N 1
ATOM 3394 C CA . ILE A 1 448 ? -5.747 19.992 7.100 1.00 87.88 448 ILE A CA 1
ATOM 3395 C C . ILE A 1 448 ? -6.437 20.513 5.848 1.00 87.88 448 ILE A C 1
ATOM 3397 O O . ILE A 1 448 ? -7.369 21.317 5.928 1.00 87.88 448 ILE A O 1
ATOM 3401 N N . ASP A 1 449 ? -5.975 20.057 4.690 1.00 82.94 449 ASP A N 1
ATOM 3402 C CA . ASP A 1 449 ? -6.560 20.455 3.417 1.00 82.94 449 ASP A CA 1
ATOM 3403 C C . ASP A 1 449 ? -8.002 19.937 3.306 1.00 82.94 449 ASP A C 1
ATOM 3405 O O . ASP A 1 449 ? -8.280 18.768 3.567 1.00 82.94 449 ASP A O 1
ATOM 3409 N N . GLY A 1 450 ? -8.925 20.814 2.900 1.00 87.25 450 GLY A N 1
ATOM 3410 C CA . GLY A 1 450 ? -10.335 20.459 2.712 1.00 87.25 450 GLY A CA 1
ATOM 3411 C C . GLY A 1 450 ? -11.164 20.376 3.998 1.00 87.25 450 GLY A C 1
ATOM 3412 O O . GLY A 1 450 ? -12.304 19.923 3.920 1.00 87.25 450 GLY A O 1
ATOM 3413 N N . LEU A 1 451 ? -10.632 20.814 5.147 1.00 91.25 451 LEU A N 1
ATOM 3414 C CA . LEU A 1 451 ? -11.349 20.841 6.426 1.00 91.25 451 LEU A CA 1
ATOM 3415 C C . LEU A 1 451 ? -12.633 21.684 6.361 1.00 91.25 451 LEU A C 1
ATOM 3417 O O . LEU A 1 451 ? -12.603 22.857 5.998 1.00 91.25 451 LEU A O 1
ATOM 3421 N N . ASP A 1 452 ? -13.748 21.083 6.766 1.00 92.94 452 ASP A N 1
ATOM 3422 C CA . ASP A 1 452 ? -15.011 21.757 7.037 1.00 92.94 452 ASP A CA 1
ATOM 3423 C C . ASP A 1 452 ? -15.000 22.319 8.464 1.00 92.94 452 ASP A C 1
ATOM 3425 O O . ASP A 1 452 ? -15.243 21.607 9.441 1.00 92.94 452 ASP A O 1
ATOM 3429 N N . GLU A 1 453 ? -14.734 23.620 8.591 1.00 90.69 453 GLU A N 1
ATOM 3430 C CA . GLU A 1 453 ? -14.717 24.309 9.888 1.00 90.69 453 GLU A CA 1
ATOM 3431 C C . GLU A 1 453 ? -16.079 24.293 10.604 1.00 90.69 453 GLU A C 1
ATOM 3433 O O . GLU A 1 453 ? -16.135 24.503 11.816 1.00 90.69 453 GLU A O 1
ATOM 3438 N N . SER A 1 454 ? -17.180 24.044 9.885 1.00 93.38 454 SER A N 1
ATOM 3439 C CA . SER A 1 454 ? -18.519 23.976 10.479 1.00 93.38 454 SER A CA 1
ATOM 3440 C C . SER A 1 454 ? -18.827 22.624 11.132 1.00 93.38 454 SER A C 1
ATOM 3442 O O . SER A 1 454 ? -19.702 22.551 11.997 1.00 93.38 454 SER A O 1
ATOM 3444 N N . ASN A 1 455 ? -18.091 21.572 10.760 1.00 92.38 455 ASN A N 1
ATOM 3445 C CA . ASN A 1 455 ? -18.226 20.219 11.298 1.00 92.38 455 ASN A CA 1
ATOM 3446 C C . ASN A 1 455 ? -16.855 19.515 11.369 1.00 92.38 455 ASN A C 1
ATOM 3448 O O . ASN A 1 455 ? -16.632 18.508 10.685 1.00 92.38 455 ASN A O 1
ATOM 3452 N N . PRO A 1 456 ? -15.911 20.037 12.171 1.00 90.44 456 PRO A N 1
ATOM 3453 C CA . PRO A 1 456 ? -14.558 19.505 12.207 1.00 90.44 456 PRO A CA 1
ATOM 3454 C C . PRO A 1 456 ? -14.528 18.101 12.838 1.00 90.44 456 PRO A C 1
ATOM 3456 O O . PRO A 1 456 ? -15.327 17.814 13.736 1.00 90.44 456 PRO A O 1
ATOM 3459 N N . PRO A 1 457 ? -13.595 17.227 12.415 1.00 91.38 457 PRO A N 1
ATOM 3460 C CA . PRO A 1 457 ? -13.307 15.979 13.109 1.00 91.38 457 PRO A CA 1
ATOM 3461 C C . PRO A 1 457 ? -12.997 16.166 14.596 1.00 91.38 457 PRO A C 1
ATOM 3463 O O . PRO A 1 457 ? -12.491 17.205 15.024 1.00 91.38 457 PRO A O 1
ATOM 3466 N N . GLU A 1 458 ? -13.254 15.126 15.384 1.00 87.25 458 GLU A N 1
ATOM 3467 C CA . GLU A 1 458 ? -12.880 15.093 16.797 1.00 87.25 458 GLU A CA 1
ATOM 3468 C C . GLU A 1 458 ? -11.349 15.143 16.967 1.00 87.25 458 GLU A C 1
ATOM 3470 O O . GLU A 1 458 ? -10.601 14.648 16.121 1.00 87.25 458 GLU A O 1
ATOM 3475 N N . GLN A 1 459 ? -10.868 15.722 18.078 1.00 84.56 459 GLN A N 1
ATOM 3476 C CA . GLN A 1 459 ? -9.434 15.800 18.412 1.00 84.56 459 GLN A CA 1
ATOM 3477 C C . GLN A 1 459 ? -8.890 14.454 18.917 1.00 84.56 459 GLN A C 1
ATOM 3479 O O . GLN A 1 459 ? -8.438 14.306 20.050 1.00 84.56 459 GLN A O 1
ATOM 3484 N N . VAL A 1 460 ? -8.969 13.449 18.055 1.00 85.19 460 VAL A N 1
ATOM 3485 C CA . VAL A 1 460 ? -8.441 12.096 18.236 1.00 85.19 460 VAL A CA 1
ATOM 3486 C C . VAL A 1 460 ? -7.707 11.679 16.960 1.00 85.19 460 VAL A C 1
ATOM 3488 O O . VAL A 1 460 ? -7.661 12.430 15.990 1.00 85.19 460 VAL A O 1
ATOM 3491 N N . ALA A 1 461 ? -7.111 10.487 16.933 1.00 85.88 461 ALA A N 1
ATOM 3492 C CA . ALA A 1 461 ? -6.529 9.976 15.696 1.00 85.88 461 ALA A CA 1
ATOM 3493 C C . ALA A 1 461 ? -7.627 9.601 14.685 1.00 85.88 461 ALA A C 1
ATOM 3495 O O . ALA A 1 461 ? -8.552 8.850 15.017 1.00 85.88 461 ALA A O 1
ATOM 3496 N N . TYR A 1 462 ? -7.487 10.053 13.439 1.00 90.12 462 TYR A N 1
ATOM 3497 C CA . TYR A 1 462 ? -8.395 9.694 12.346 1.00 90.12 462 TYR A CA 1
ATOM 3498 C C . TYR A 1 462 ? -7.678 9.573 10.997 1.00 90.12 462 TYR A C 1
ATOM 3500 O O . TYR A 1 462 ? -6.561 10.061 10.816 1.00 90.12 462 TYR A O 1
ATOM 3508 N N . LEU A 1 463 ? -8.332 8.912 10.041 1.00 94.50 463 LEU A N 1
ATOM 3509 C CA . LEU A 1 463 ? -7.910 8.814 8.649 1.00 94.50 463 LEU A CA 1
ATOM 3510 C C . LEU A 1 463 ? -8.791 9.663 7.744 1.00 94.50 463 LEU A C 1
ATOM 3512 O O . LEU A 1 463 ? -10.020 9.639 7.833 1.00 94.50 463 LEU A O 1
ATOM 3516 N N . ILE A 1 464 ? -8.133 10.317 6.799 1.00 93.75 464 ILE A N 1
ATOM 3517 C CA . ILE A 1 464 ? -8.735 10.943 5.630 1.00 93.75 464 ILE A CA 1
ATOM 3518 C C . ILE A 1 464 ? -8.398 10.065 4.426 1.00 93.75 464 ILE A C 1
ATOM 3520 O O . ILE A 1 464 ? -7.230 9.732 4.214 1.00 93.75 464 ILE A O 1
ATOM 3524 N N . ILE A 1 465 ? -9.404 9.710 3.629 1.00 92.25 465 ILE A N 1
ATOM 3525 C CA . ILE A 1 465 ? -9.228 9.000 2.357 1.00 92.25 465 ILE A CA 1
ATOM 3526 C C . ILE A 1 465 ? -9.826 9.873 1.263 1.00 92.25 465 ILE A C 1
ATOM 3528 O O . ILE A 1 465 ? -11.023 10.146 1.278 1.00 92.25 465 ILE A O 1
ATOM 3532 N N . GLN A 1 466 ? -8.996 10.307 0.320 1.00 89.00 466 GLN A N 1
ATOM 3533 C CA . GLN A 1 466 ? -9.412 11.207 -0.755 1.00 89.00 466 GLN A CA 1
ATOM 3534 C C . GLN A 1 466 ? -8.723 10.867 -2.081 1.00 89.00 466 GLN A C 1
ATOM 3536 O O . GLN A 1 466 ? -7.672 10.218 -2.081 1.00 89.00 466 GLN A O 1
ATOM 3541 N N . PRO A 1 467 ? -9.278 11.289 -3.229 1.00 86.56 467 PRO A N 1
ATOM 3542 C CA . PRO A 1 467 ? -8.593 11.147 -4.505 1.00 86.56 467 PRO A CA 1
ATOM 3543 C C . PRO A 1 467 ? -7.252 11.895 -4.495 1.00 86.56 467 PRO A C 1
ATOM 3545 O O . PRO A 1 467 ? -7.133 13.003 -3.978 1.00 86.56 467 PRO A O 1
ATOM 3548 N N . TYR A 1 468 ? -6.208 11.298 -5.067 1.00 85.38 468 TYR A N 1
ATOM 3549 C CA . TYR A 1 468 ? -4.879 11.905 -5.030 1.00 85.38 468 TYR A CA 1
ATOM 3550 C C . TYR A 1 468 ? -4.815 13.233 -5.809 1.00 85.38 468 TYR A C 1
ATOM 3552 O O . TYR A 1 468 ? -5.195 13.298 -6.977 1.00 85.38 468 TYR A O 1
ATOM 3560 N N . GLY A 1 469 ? -4.298 14.299 -5.195 1.00 78.81 469 GLY A N 1
ATOM 3561 C CA . GLY A 1 469 ? -4.149 15.609 -5.847 1.00 78.81 469 GLY A CA 1
ATOM 3562 C C . GLY A 1 469 ? -5.465 16.351 -6.116 1.00 78.81 469 GLY A C 1
ATOM 3563 O O . GLY A 1 469 ? -5.460 17.350 -6.830 1.00 78.81 469 GLY A O 1
ATOM 3564 N N . GLU A 1 470 ? -6.583 15.872 -5.567 1.00 79.88 470 GLU A N 1
ATOM 3565 C CA . GLU A 1 470 ? -7.865 16.571 -5.561 1.00 79.88 470 GLU A CA 1
ATOM 3566 C C . GLU A 1 470 ? -8.357 16.659 -4.121 1.00 79.88 470 GLU A C 1
ATOM 3568 O O . GLU A 1 470 ? -8.683 15.643 -3.515 1.00 79.88 470 GLU A O 1
ATOM 3573 N N . THR A 1 471 ? -8.445 17.879 -3.598 1.00 78.81 471 THR A N 1
ATOM 3574 C CA . THR A 1 471 ? -8.964 18.122 -2.251 1.00 78.81 471 THR A CA 1
ATOM 3575 C C . THR A 1 471 ? -10.145 19.081 -2.352 1.00 78.81 471 THR A C 1
ATOM 3577 O O . THR A 1 471 ? -9.947 20.300 -2.363 1.00 78.81 471 THR A O 1
ATOM 3580 N N . PRO A 1 472 ? -11.381 18.575 -2.516 1.00 78.44 472 PRO A N 1
ATOM 3581 C CA . PRO A 1 472 ? -12.554 19.434 -2.567 1.00 78.44 472 PRO A CA 1
ATOM 3582 C C . PRO A 1 472 ? -12.682 20.238 -1.267 1.00 78.44 472 PRO A C 1
ATOM 3584 O O . PRO A 1 472 ? -12.381 19.737 -0.181 1.00 78.44 472 PRO A O 1
ATOM 3587 N N . ALA A 1 473 ? -13.138 21.486 -1.365 1.00 82.25 473 ALA A N 1
ATOM 3588 C CA . ALA A 1 473 ? -13.407 22.293 -0.179 1.00 82.25 473 ALA A CA 1
ATOM 3589 C C . ALA A 1 473 ? -14.469 21.610 0.700 1.00 82.25 473 ALA A C 1
ATOM 3591 O O . ALA A 1 473 ? -15.452 21.086 0.171 1.00 82.25 473 ALA A O 1
ATOM 3592 N N . ASN A 1 474 ? -14.275 21.641 2.021 1.00 85.06 474 ASN A N 1
ATOM 3593 C CA . ASN A 1 474 ? -15.164 21.031 3.017 1.00 85.06 474 ASN A CA 1
ATOM 3594 C C . ASN A 1 474 ? -15.393 19.517 2.811 1.00 85.06 474 ASN A C 1
ATOM 3596 O O . ASN A 1 474 ? -16.457 18.995 3.137 1.00 85.06 474 ASN A O 1
ATOM 3600 N N . SER A 1 475 ? -14.418 18.807 2.234 1.00 86.38 475 SER A N 1
ATOM 3601 C CA . SER A 1 475 ? -14.467 17.347 2.063 1.00 86.38 475 SER A CA 1
ATOM 3602 C C . SER A 1 475 ? -14.045 16.570 3.309 1.00 86.38 475 SER A C 1
ATOM 3604 O O . SER A 1 475 ? -14.315 15.373 3.388 1.00 86.38 475 SER A O 1
ATOM 3606 N N . VAL A 1 476 ? -13.401 17.233 4.274 1.00 91.94 476 VAL A N 1
ATOM 3607 C CA . VAL A 1 476 ? -12.922 16.631 5.520 1.00 91.94 476 VAL A CA 1
ATOM 3608 C C . VAL A 1 476 ? -13.754 17.152 6.683 1.00 91.94 476 VAL A C 1
ATOM 3610 O O . VAL A 1 476 ? -13.657 18.313 7.064 1.00 91.94 476 VAL A O 1
ATOM 3613 N N . SER A 1 477 ? -14.562 16.280 7.268 1.00 92.44 477 SER A N 1
ATOM 3614 C CA . SER A 1 477 ? -15.510 16.596 8.335 1.00 92.44 477 SER A CA 1
ATOM 3615 C C . SER A 1 477 ? -15.664 15.415 9.288 1.00 92.44 477 SER A C 1
ATOM 3617 O O . SER A 1 477 ? -15.250 14.296 8.981 1.00 92.44 477 SER A O 1
ATOM 3619 N N . ASN A 1 478 ? -16.311 15.640 10.430 1.00 91.50 478 ASN A N 1
ATOM 3620 C CA . ASN A 1 478 ? -16.587 14.595 11.418 1.00 91.50 478 ASN A CA 1
ATOM 3621 C C . ASN A 1 478 ? -17.305 13.361 10.827 1.00 91.50 478 ASN A C 1
ATOM 3623 O O . ASN A 1 478 ? -17.113 12.241 11.295 1.00 91.50 478 ASN A O 1
ATOM 3627 N N . ASP A 1 479 ? -18.114 13.556 9.784 1.00 89.19 479 ASP A N 1
ATOM 3628 C CA . ASP A 1 479 ? -18.919 12.489 9.179 1.00 89.19 479 ASP A CA 1
ATOM 3629 C C . ASP A 1 479 ? -18.191 11.733 8.057 1.00 89.19 479 ASP A C 1
ATOM 3631 O O . ASP A 1 479 ? -18.614 10.645 7.668 1.00 89.19 479 ASP A O 1
ATOM 3635 N N . THR A 1 480 ? -17.103 12.291 7.522 1.00 90.50 480 THR A N 1
ATOM 3636 C CA . THR A 1 480 ? -16.395 11.740 6.352 1.00 90.50 480 THR A CA 1
ATOM 3637 C C . THR A 1 480 ? -15.102 11.017 6.720 1.00 90.50 480 THR A C 1
ATOM 3639 O O . THR A 1 480 ? -14.705 10.086 6.012 1.00 90.50 480 THR A O 1
ATOM 3642 N N . VAL A 1 481 ? -14.464 11.400 7.832 1.00 94.12 481 VAL A N 1
ATOM 3643 C CA . VAL A 1 481 ? -13.229 10.773 8.326 1.00 94.12 481 VAL A CA 1
ATOM 3644 C C . VAL A 1 481 ? -13.484 9.443 9.033 1.00 94.12 481 VAL A C 1
ATOM 3646 O O . VAL A 1 481 ? -14.589 9.151 9.489 1.00 94.12 481 VAL A O 1
ATOM 3649 N N . PHE A 1 482 ? -12.430 8.640 9.171 1.00 93.88 482 PHE A N 1
ATOM 3650 C CA . PHE A 1 482 ? -12.477 7.354 9.861 1.00 93.88 482 PHE A CA 1
ATOM 3651 C C . PHE A 1 482 ? -11.696 7.419 11.170 1.00 93.88 482 PHE A C 1
ATOM 3653 O O . PHE A 1 482 ? -10.489 7.628 11.165 1.00 93.88 482 PHE A O 1
ATOM 3660 N N . TYR A 1 483 ? -12.358 7.186 12.292 1.00 87.25 483 TYR A N 1
ATOM 3661 C CA . TYR A 1 483 ? -11.760 7.158 13.621 1.00 87.25 483 TYR A CA 1
ATOM 3662 C C . TYR A 1 483 ? -11.179 5.793 13.951 1.00 87.25 483 TYR A C 1
ATOM 3664 O O . TYR A 1 483 ? -11.750 4.761 13.588 1.00 87.25 483 TYR A O 1
ATOM 3672 N N . SER A 1 484 ? -10.062 5.785 14.677 1.00 83.94 484 SER A N 1
ATOM 3673 C CA . SER A 1 484 ? -9.459 4.537 15.138 1.00 83.94 484 SER A CA 1
ATOM 3674 C C . SER A 1 484 ? -10.428 3.793 16.055 1.00 83.94 484 SER A C 1
ATOM 3676 O O . SER A 1 484 ? -10.914 4.330 17.052 1.00 83.94 484 SER A O 1
ATOM 3678 N N . ARG A 1 485 ? -10.702 2.534 15.729 1.00 70.56 485 ARG A N 1
ATOM 3679 C CA . ARG A 1 485 ? -11.323 1.564 16.625 1.00 70.56 485 ARG A CA 1
ATOM 3680 C C . ARG A 1 485 ? -10.214 0.573 16.944 1.00 70.56 485 ARG A C 1
ATOM 3682 O O . ARG A 1 485 ? -10.002 -0.362 16.175 1.00 70.56 485 ARG A O 1
ATOM 3689 N N . MET A 1 486 ? -9.447 0.859 18.002 1.00 51.31 486 MET A N 1
ATOM 3690 C CA . MET A 1 486 ? -8.343 -0.006 18.432 1.00 51.31 486 MET A CA 1
ATOM 3691 C C . MET A 1 486 ? -8.853 -1.450 18.511 1.00 51.31 486 MET A C 1
ATOM 3693 O O . MET A 1 486 ? -9.853 -1.711 19.183 1.00 51.31 486 MET A O 1
ATOM 3697 N N . THR A 1 487 ? -8.223 -2.325 17.729 1.00 40.59 487 THR A N 1
ATOM 3698 C CA . THR A 1 487 ? -8.488 -3.769 17.675 1.00 40.59 487 THR A CA 1
ATOM 3699 C C . THR A 1 487 ? -8.038 -4.466 18.938 1.00 40.59 487 THR A C 1
ATOM 3701 O O . THR A 1 487 ? -6.940 -4.098 19.414 1.00 40.59 487 THR A O 1
#

Foldseek 3Di:
DDWDFDDALWWKAFADQFKGFTWGFHDKDQDCVVQVRQHNVVVPWMWTKTQTLWIAGQVFRDIDDHRDIHIDTPDPVGMDTDQIPLDHDDCDDPNHGPVVSCVVVVRDDDDHDPVSVVVVVVVVVVVVVVVVVVVVVVVVVVVVVVVVVVVVVVVVVVVVVVVVVVVVLVVQDFQLQVLLCVQPVVDPQWDDDPRDNWTKGKDAPVDQPLVSLLSSCVSLVHHSDPVSSVQVVVVQVVLAVPAEDQDLCCLVVFDWDDDSQKTKHWYAYPVRIIMITIGGDDDDDDDDDDDDDDDDDDDDDDDDDDDDDDDDPDDQDDDDLVLPAAKWAAPVRQQIWGWAAPDPPDSDFIKIFRVSNPPNDPAPPPDRMFTKAFQAPDDDGPVVVQAKGKMKTKFKKAFQCVPVPPPGGRPDIDIDDRRVHYRDDPRIDTPGFIKIKMWGALPHPDDDAQDDPVAGAHSHIWIDIGTPPDRDHNCHGSRRIIHHPDD

Sequence (487 aa):
MSRRNMEVGDIVVVDDERINALGVVTEISGEPGKTDGVGNESKGKWAYRIRFLCGINRVDGALLPYGDEAWLNDDPWRIHVDGEDGFSLPESFLGRNVTDLLAQSGVQRKALSPEQMAAVNRKRQRKRIATIVIAVVCVVAIVVGVTTLVKHRRQQEAMQQQREQMQDLIDSTDPYALKLLRNCGNLSTISTGYGVEYATITPRTDEMDWTTLGCMVKSMDEEANAANELALWQNIVTAMSGNIITDENQLESLSWQSFMGIEARCAVDFNSVMHCNVRSGEGGDSPSADNPTPVESPSSESSSSSQGAGDSQQAAGEFDPDNVRGRWCRKDGTTCVVITPQAEGKSTPLVLDTSQMGDENPLPGGQTSTLMGYNYQSQPSASDAEQQLHMITQYSYRIDCSMYGDPCDGDTLHVADMAIGGAPGTGIKFEQKPLLVTRVGPTNAMPIDGLDESNPPEQVAYLIIQPYGETPANSVSNDTVFYSRMT

Secondary structure (DSSP, 8-state):
--PPPP-TT-EEEEE-SSEEEEEEEEEEE--TTTTTTS-BGGGTB-EEEEEEEEEEETTT-PEEPTT-EEEEE--TTTEEETTSTT----SEETTEEHHHHHHHTTPPPPPPPHHHHHHHHHHHHHHHHHHHHHHHHHHHHHHHHHHHHHHHHHHHHHHHHHHHHHHHHHTT--HHHHHHHHHHTTSTTEE--SS-SSEEE--BSSS--HHHHHHHHHHTT----HHHHHHHHHHHHHHHTT-EESSGGGGGGSPPEEETTEEEEEEEETTSBEEEEEEEPP---------------------------------S----GGGT-EEEE-TTSSSEEEEEESSTT--SSEEEE-GGGGGG--SGGG-SEEEEEE--SSPPPHHHHHHEEEEEE--EEEE-HHHH-SS---SSPEE--TTT-----TTEEEEEPPEEEEEEPTT--S--TTB-TTSPPPSS-EEEEEETT---TT-B-TTTSEEEE--

Organism: NCBI:txid1694